Protein AF-0000000068936653 (afdb_homodimer)

Secondary structure (DSSP, 8-state):
------------PPP----TT--EEESBTBTEEEETTSS-HHHHHHHHHHHHHH--EEEE---GGGT---EEEEEEEEE-HHHHHHHIIIIIHHHTTT-EETTEEEEEE-SEEEEEEE-TT-EEEEE-PPP-B-GGG-EEEEEEEEESSS---------------------------EE--EEEE-GGG-EEEEE---TT-EEEEE-GGGPPEEEEPPEEES-EEEEEEEEEE-/------------PPP----TT--EEESBTBTEEEETTSS-HHHHHHHHHHHHHH--EEEE---GGGT---EEEEEEEEE-HHHHHHHIIIIIHHHTTT-EETTEEEEEE-SEEEEEEE-TT-EEEEE-PPP-B-GGG-EEEEEEEEESSS---------------------------EE--EEEE-GGG-EEEEE---TT-EEEEE-GGGPPEEEEPPEEES-EEEEEEEEEE-

Nearest PDB structures (foldseek):
  7q5x-assembly1_A  TM=6.280E-01  e=1.050E-05  Homo sapiens
  5lbf-assembly1_A  TM=6.254E-01  e=2.082E-05  Homo sapiens
  5lbb-assembly1_A-3  TM=6.181E-01  e=2.313E-05  Homo sapiens
  5lat-assembly1_A  TM=6.159E-01  e=3.174E-05  Homo sapiens
  4jzr-assembly1_A  TM=6.476E-01  e=6.637E-05  Homo sapiens

InterPro domains:
  IPR005123 Oxoglutarate/iron-dependent dioxygenase domain [PS51471] (108-234)
  IPR006620 Prolyl 4-hydroxylase, alpha subunit [SM00702] (30-232)
  IPR045054 Prolyl 4-hydroxylase [PTHR10869] (31-228)

Structure (mmCIF, N/CA/C/O backbone):
data_AF-0000000068936653-model_v1
#
loop_
_entity.id
_entity.type
_entity.pdbx_description
1 polymer 'BnaCnng67150D protein'
#
loop_
_atom_site.group_PDB
_atom_site.id
_atom_site.type_symbol
_atom_site.label_atom_id
_atom_site.label_alt_id
_atom_site.label_comp_id
_atom_site.label_asym_id
_atom_site.label_entity_id
_atom_site.label_seq_id
_atom_site.pdbx_PDB_ins_code
_atom_site.Cartn_x
_atom_site.Cartn_y
_atom_site.Cartn_z
_atom_site.occupancy
_atom_site.B_iso_or_equiv
_atom_site.auth_seq_id
_atom_site.auth_comp_id
_atom_site.auth_asym_id
_atom_site.auth_atom_id
_a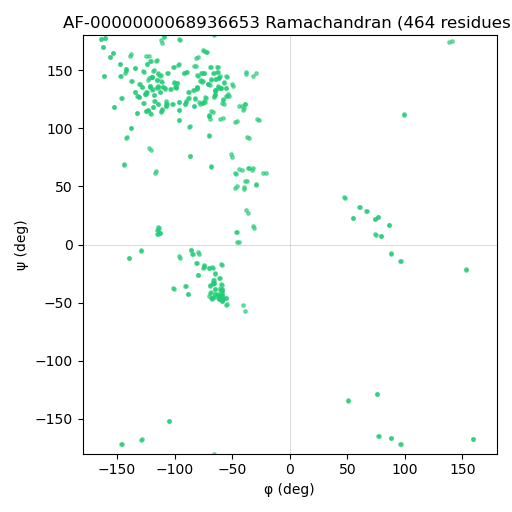tom_site.pdbx_PDB_model_num
ATOM 1 N N . MET A 1 1 ? -26.547 -1.047 -38.125 1 25.45 1 MET A N 1
ATOM 2 C CA . MET A 1 1 ? -26.078 -0.848 -36.781 1 25.45 1 MET A CA 1
ATOM 3 C C . MET A 1 1 ? -25.344 -2.082 -36.25 1 25.45 1 MET A C 1
ATOM 5 O O . MET A 1 1 ? -25.969 -3.105 -35.969 1 25.45 1 MET A O 1
ATOM 9 N N . GLY A 1 2 ? -24.203 -2.531 -36.812 1 30.17 2 GLY A N 1
ATOM 10 C CA . GLY A 1 2 ? -23.578 -3.838 -36.844 1 30.17 2 GLY A CA 1
ATOM 11 C C . GLY A 1 2 ? -23.047 -4.301 -35.5 1 30.17 2 GLY A C 1
ATOM 12 O O . GLY A 1 2 ? -22.578 -3.494 -34.688 1 30.17 2 GLY A O 1
ATOM 13 N N . ASP A 1 3 ? -23.594 -5.379 -34.906 1 29.44 3 ASP A N 1
ATOM 14 C CA . ASP A 1 3 ? -23.297 -6.129 -33.688 1 29.44 3 ASP A CA 1
ATOM 15 C C . ASP A 1 3 ? -21.797 -6.441 -33.594 1 29.44 3 ASP A C 1
ATOM 17 O O . ASP A 1 3 ? -21.266 -7.215 -34.375 1 29.44 3 ASP A O 1
ATOM 21 N N . LYS A 1 4 ? -20.875 -5.453 -33.531 1 30.58 4 LYS A N 1
ATOM 22 C CA . LYS A 1 4 ? -19.453 -5.781 -33.406 1 30.58 4 LYS A CA 1
ATOM 23 C C . LYS A 1 4 ? -19.25 -6.898 -32.375 1 30.58 4 LYS A C 1
ATOM 25 O O . LYS A 1 4 ? -19.422 -6.691 -31.188 1 30.58 4 LYS A O 1
ATOM 30 N N . ALA A 1 5 ? -19.75 -8.078 -32.656 1 32.56 5 ALA A N 1
ATOM 31 C CA . ALA A 1 5 ? -19.422 -9.328 -31.969 1 32.56 5 ALA A CA 1
ATOM 32 C C . ALA A 1 5 ? -17.953 -9.375 -31.578 1 32.56 5 ALA A C 1
ATOM 34 O O . ALA A 1 5 ? -17.078 -9.469 -32.438 1 32.56 5 ALA A O 1
ATOM 35 N N . GLU A 1 6 ? -17.359 -8.469 -30.875 1 37.75 6 GLU A N 1
ATOM 36 C CA . GLU A 1 6 ? -16.016 -8.688 -30.375 1 37.75 6 GLU A CA 1
ATOM 37 C C . GLU A 1 6 ? -15.766 -10.164 -30.062 1 37.75 6 GLU A C 1
ATOM 39 O O . GLU A 1 6 ? -16.406 -10.727 -29.172 1 37.75 6 GLU A O 1
ATOM 44 N N . LEU A 1 7 ? -15.758 -11.031 -30.969 1 37.53 7 LEU A N 1
ATOM 45 C CA . LEU A 1 7 ? -15.312 -12.422 -30.938 1 37.53 7 LEU A CA 1
ATOM 46 C C . LEU A 1 7 ? -14.195 -12.602 -29.922 1 37.53 7 LEU A C 1
ATOM 48 O O . LEU A 1 7 ? -13.047 -12.211 -30.172 1 37.53 7 LEU A O 1
ATOM 52 N N . SER A 1 8 ? -14.25 -12.203 -28.703 1 46.59 8 SER A N 1
ATOM 53 C CA . SER A 1 8 ? -13.242 -12.5 -27.688 1 46.59 8 SER A CA 1
ATOM 54 C C . SER A 1 8 ? -12.664 -13.898 -27.875 1 46.59 8 SER A C 1
ATOM 56 O O . SER A 1 8 ? -13.383 -14.898 -27.75 1 46.59 8 SER A O 1
ATOM 58 N N . ALA A 1 9 ? -11.93 -14.266 -28.938 1 53.34 9 ALA A N 1
ATOM 59 C CA . ALA A 1 9 ? -11.234 -15.516 -29.219 1 53.34 9 ALA A CA 1
ATOM 60 C C . ALA A 1 9 ? -10.828 -16.234 -27.938 1 53.34 9 ALA A C 1
ATOM 62 O O . ALA A 1 9 ? -10.32 -15.602 -27.016 1 53.34 9 ALA A O 1
ATOM 63 N N . THR A 1 10 ? -11.57 -17.344 -27.656 1 78.69 10 THR A N 1
ATOM 64 C CA . THR A 1 10 ? -11.281 -18.234 -26.531 1 78.69 10 THR A CA 1
ATOM 65 C C . THR A 1 10 ? -9.789 -18.578 -26.484 1 78.69 10 THR A C 1
ATOM 67 O O . THR A 1 10 ? -9.219 -19.047 -27.453 1 78.69 10 THR A O 1
ATOM 70 N N . ILE A 1 11 ? -9.016 -18.062 -25.609 1 91.56 11 ILE A N 1
ATOM 71 C CA . ILE A 1 11 ? -7.605 -18.359 -25.375 1 91.56 11 ILE A CA 1
ATOM 72 C C . ILE A 1 11 ? -7.434 -19.859 -25.094 1 91.56 11 ILE A C 1
ATOM 74 O O . ILE A 1 11 ? -8.141 -20.422 -24.266 1 91.56 11 ILE A O 1
ATOM 78 N N . LYS A 1 12 ? -6.645 -20.531 -25.922 1 94.44 12 LYS A N 1
ATOM 79 C CA . LYS A 1 12 ? -6.328 -21.922 -25.672 1 94.44 12 LYS A CA 1
ATOM 80 C C . LYS A 1 12 ? -5.117 -22.062 -24.75 1 94.44 12 LYS A C 1
ATOM 82 O O . LYS A 1 12 ? -3.975 -22 -25.203 1 94.44 12 LYS A O 1
ATOM 87 N N . TRP A 1 13 ? -5.363 -22.328 -23.609 1 97.44 13 TRP A N 1
ATOM 88 C CA . TRP A 1 13 ? -4.305 -22.469 -22.609 1 97.44 13 TRP A CA 1
ATOM 89 C C . TRP A 1 13 ? -3.668 -23.859 -22.688 1 97.44 13 TRP A C 1
ATOM 91 O O . TRP A 1 13 ? -4.238 -24.766 -23.281 1 97.44 13 TRP A O 1
ATOM 101 N N . PRO A 1 14 ? -2.406 -23.969 -22.094 1 97.56 14 PRO A N 1
ATOM 102 C CA . PRO A 1 14 ? -1.815 -25.312 -22.047 1 97.56 14 PRO A CA 1
ATOM 103 C C . PRO A 1 14 ? -2.641 -26.297 -21.234 1 97.56 14 PRO A C 1
ATOM 105 O O . PRO A 1 14 ? -3.312 -25.906 -20.281 1 97.56 14 PRO A O 1
ATOM 108 N N . LYS A 1 15 ? -2.562 -27.516 -21.672 1 97.12 15 LYS A N 1
ATOM 109 C CA . LYS A 1 15 ? -3.186 -28.562 -20.859 1 97.12 15 LYS A CA 1
ATOM 110 C C . LYS A 1 15 ? -2.484 -28.703 -19.516 1 97.12 15 LYS A C 1
ATOM 112 O O . LYS A 1 15 ? -1.254 -28.766 -19.453 1 97.12 15 LYS A O 1
ATOM 117 N N . ILE A 1 16 ? -3.229 -28.734 -18.5 1 98 16 ILE A N 1
ATOM 118 C CA . ILE A 1 16 ? -2.693 -28.844 -17.141 1 98 16 ILE A CA 1
ATOM 119 C C . ILE A 1 16 ? -2.973 -30.234 -16.594 1 98 16 ILE A C 1
ATOM 121 O O . ILE A 1 16 ? -4.129 -30.656 -16.484 1 98 16 ILE A O 1
ATOM 125 N N . LYS A 1 17 ? -1.935 -30.906 -16.203 1 96.5 17 LYS A N 1
ATOM 126 C CA . LYS A 1 17 ? -2.07 -32.25 -15.672 1 96.5 17 LYS A CA 1
ATOM 127 C C . LYS A 1 17 ? -2.43 -32.219 -14.188 1 96.5 17 LYS A C 1
ATOM 129 O O . LYS A 1 17 ? -2.027 -31.312 -13.469 1 96.5 17 LYS A O 1
ATOM 134 N N . ALA A 1 18 ? -3.082 -33.281 -13.766 1 96.44 18 ALA A N 1
ATOM 135 C CA . ALA A 1 18 ? -3.391 -33.406 -12.344 1 96.44 18 ALA A CA 1
ATOM 136 C C . ALA A 1 18 ? -2.129 -33.688 -11.531 1 96.44 18 ALA A C 1
ATOM 138 O O . ALA A 1 18 ? -1.265 -34.469 -11.961 1 96.44 18 ALA A O 1
ATOM 139 N N . LYS A 1 19 ? -2.029 -33.031 -10.406 1 95.56 19 LYS A N 1
ATOM 140 C CA . LYS A 1 19 ? -0.942 -33.219 -9.445 1 95.56 19 LYS A CA 1
ATOM 141 C C . LYS A 1 19 ? -1.481 -33.656 -8.086 1 95.56 19 LYS A C 1
ATOM 143 O O . LYS A 1 19 ? -1.521 -32.844 -7.152 1 95.56 19 LYS A O 1
ATOM 148 N N . PRO A 1 20 ? -1.771 -34.875 -7.879 1 88.44 20 PRO A N 1
ATOM 149 C CA . PRO A 1 20 ? -2.447 -35.281 -6.645 1 88.44 20 PRO A CA 1
ATOM 150 C C . PRO A 1 20 ? -1.517 -35.281 -5.434 1 88.44 20 PRO A C 1
ATOM 152 O O . PRO A 1 20 ? -1.984 -35.25 -4.293 1 88.44 20 PRO A O 1
ATOM 155 N N . ASN A 1 21 ? -0.205 -35.281 -5.676 1 90.12 21 ASN A N 1
ATOM 156 C CA . ASN A 1 21 ? 0.723 -35.406 -4.559 1 90.12 21 ASN A CA 1
ATOM 157 C C . ASN A 1 21 ? 1.595 -34.156 -4.422 1 90.12 21 ASN A C 1
ATOM 159 O O . ASN A 1 21 ? 2.824 -34.25 -4.422 1 90.12 21 ASN A O 1
ATOM 163 N N . LEU A 1 22 ? 0.905 -33.062 -4.184 1 94.5 22 LEU A N 1
ATOM 164 C CA . LEU A 1 22 ? 1.662 -31.828 -4.012 1 94.5 22 LEU A CA 1
ATOM 165 C C . LEU A 1 22 ? 2.238 -31.734 -2.604 1 94.5 22 LEU A C 1
ATOM 167 O O . LEU A 1 22 ? 1.578 -32.094 -1.632 1 94.5 22 LEU A O 1
ATOM 171 N N . SER A 1 23 ? 3.486 -31.359 -2.561 1 94.44 23 SER A N 1
ATOM 172 C CA . SER A 1 23 ? 4.164 -31.188 -1.278 1 94.44 23 SER A CA 1
ATOM 173 C C . SER A 1 23 ? 4.215 -29.703 -0.881 1 94.44 23 SER A C 1
ATOM 175 O O . SER A 1 23 ? 4.582 -28.859 -1.691 1 94.44 23 SER A O 1
ATOM 177 N N . VAL A 1 24 ? 3.91 -29.484 0.408 1 97.25 24 VAL A N 1
ATOM 178 C CA . VAL A 1 24 ? 3.828 -28.109 0.899 1 97.25 24 VAL A CA 1
ATOM 179 C C . VAL A 1 24 ? 5.027 -27.812 1.797 1 97.25 24 VAL A C 1
ATOM 181 O O . VAL A 1 24 ? 5.422 -28.641 2.613 1 97.25 24 VAL A O 1
ATOM 184 N N . SER A 1 25 ? 5.648 -26.688 1.602 1 98.25 25 SER A N 1
ATOM 185 C CA . SER A 1 25 ? 6.645 -26.141 2.516 1 98.25 25 SER A CA 1
ATOM 186 C C . SER A 1 25 ? 6.125 -24.891 3.215 1 98.25 25 SER A C 1
ATOM 188 O O . SER A 1 25 ? 5.898 -23.859 2.572 1 98.25 25 SER A O 1
ATOM 190 N N . TYR A 1 26 ? 5.98 -25 4.531 1 98.12 26 TYR A N 1
ATOM 191 C CA . TYR A 1 26 ? 5.426 -23.891 5.297 1 98.12 26 TYR A CA 1
ATOM 192 C C . TYR A 1 26 ? 6.523 -22.922 5.723 1 98.12 26 TYR A C 1
ATOM 194 O O . TYR A 1 26 ? 7.52 -23.328 6.328 1 98.12 26 TYR A O 1
ATOM 202 N N . LEU A 1 27 ? 6.359 -21.672 5.414 1 98.19 27 LEU A N 1
ATOM 203 C CA . LEU A 1 27 ? 7.328 -20.641 5.758 1 98.19 27 LEU A CA 1
ATOM 204 C C . LEU A 1 27 ? 6.863 -19.844 6.973 1 98.19 27 LEU A C 1
ATOM 206 O O . LEU A 1 27 ? 7.688 -19.359 7.75 1 98.19 27 LEU A O 1
ATOM 210 N N . LYS A 1 28 ? 5.617 -19.594 7.082 1 97.06 28 LYS A N 1
ATOM 211 C CA . LYS A 1 28 ? 4.961 -18.969 8.234 1 97.06 28 LYS A CA 1
ATOM 212 C C . LYS A 1 28 ? 3.578 -19.578 8.461 1 97.06 28 LYS A C 1
ATOM 214 O O . LYS A 1 28 ? 2.562 -18.906 8.281 1 97.06 28 LYS A O 1
ATOM 219 N N . ASN A 1 29 ? 3.652 -20.875 8.875 1 96.12 29 ASN A N 1
ATOM 220 C CA . ASN A 1 29 ? 2.422 -21.641 9.055 1 96.12 29 ASN A CA 1
ATOM 221 C C . ASN A 1 29 ? 1.521 -21.547 7.828 1 96.12 29 ASN A C 1
ATOM 223 O O . ASN A 1 29 ? 1.979 -21.734 6.699 1 96.12 29 ASN A O 1
ATOM 227 N N . LEU A 1 30 ? 0.265 -21.312 8.023 1 97.12 30 LEU A N 1
ATOM 228 C CA . LEU A 1 30 ? -0.684 -21.281 6.918 1 97.12 30 LEU A CA 1
ATOM 229 C C . LEU A 1 30 ? -0.72 -19.891 6.273 1 97.12 30 LEU A C 1
ATOM 231 O O . LEU A 1 30 ? -1.325 -19.719 5.215 1 97.12 30 LEU A O 1
ATOM 235 N N . ASP A 1 31 ? 0.001 -18.984 6.852 1 96.81 31 ASP A N 1
ATOM 236 C CA . ASP A 1 31 ? -0.052 -17.625 6.328 1 96.81 31 ASP A CA 1
ATOM 237 C C . ASP A 1 31 ? 0.832 -17.484 5.094 1 96.81 31 ASP A C 1
ATOM 239 O O . ASP A 1 31 ? 0.668 -16.531 4.316 1 96.81 31 ASP A O 1
ATOM 243 N N . LEU A 1 32 ? 1.819 -18.297 5 1 98.38 32 LEU A N 1
ATOM 244 C CA . LEU A 1 32 ? 2.801 -18.219 3.924 1 98.38 32 LEU A CA 1
ATOM 245 C C . LEU A 1 32 ? 3.41 -19.594 3.648 1 98.38 32 LEU A C 1
ATOM 247 O O . LEU A 1 32 ? 4.059 -20.172 4.52 1 98.38 32 LEU A O 1
ATOM 251 N N . PHE A 1 33 ? 3.207 -20.078 2.418 1 98.75 33 PHE A N 1
ATOM 252 C CA . PHE A 1 33 ? 3.773 -21.391 2.119 1 98.75 33 PHE A CA 1
ATOM 253 C C . PHE A 1 33 ? 3.994 -21.562 0.621 1 98.75 33 PHE A C 1
ATOM 255 O O . PHE A 1 33 ? 3.43 -20.812 -0.181 1 98.75 33 PHE A O 1
ATOM 262 N N . THR A 1 34 ? 4.816 -22.5 0.248 1 98.75 34 THR A N 1
ATOM 263 C CA . THR A 1 34 ? 5.113 -22.781 -1.151 1 98.75 34 THR A CA 1
ATOM 264 C C . THR A 1 34 ? 4.766 -24.234 -1.499 1 98.75 34 THR A C 1
ATOM 266 O O . THR A 1 34 ? 4.629 -25.062 -0.609 1 98.75 34 THR A O 1
ATOM 269 N N . VAL A 1 35 ? 4.566 -24.453 -2.746 1 98.38 35 VAL A N 1
ATOM 270 C CA . VAL A 1 35 ? 4.324 -25.781 -3.328 1 98.38 35 VAL A CA 1
ATOM 271 C C . VAL A 1 35 ? 5.207 -25.969 -4.559 1 98.38 35 VAL A C 1
ATOM 273 O O . VAL A 1 35 ? 4.98 -25.344 -5.598 1 98.38 35 VAL A O 1
ATOM 276 N N . GLU A 1 36 ? 6.094 -26.828 -4.484 1 96.19 36 GLU A N 1
ATOM 277 C CA . GLU A 1 36 ? 6.973 -27.094 -5.621 1 96.19 36 GLU A CA 1
ATOM 278 C C . GLU A 1 36 ? 6.262 -27.922 -6.684 1 96.19 36 GLU A C 1
ATOM 280 O O . GLU A 1 36 ? 5.371 -28.703 -6.367 1 96.19 36 GLU A O 1
ATOM 285 N N . ASN A 1 37 ? 6.613 -27.688 -7.902 1 95.12 37 ASN A N 1
ATOM 286 C CA . ASN A 1 37 ? 6.164 -28.469 -9.047 1 95.12 37 ASN A CA 1
ATOM 287 C C . ASN A 1 37 ? 4.648 -28.406 -9.211 1 95.12 37 ASN A C 1
ATOM 289 O O . ASN A 1 37 ? 4.016 -29.422 -9.547 1 95.12 37 ASN A O 1
ATOM 293 N N . CYS A 1 38 ? 4.125 -27.328 -8.844 1 97.5 38 CYS A N 1
ATOM 294 C CA . CYS A 1 38 ? 2.713 -27.094 -9.117 1 97.5 38 CYS A CA 1
ATOM 295 C C . CYS A 1 38 ? 2.439 -27.125 -10.617 1 97.5 38 CYS A C 1
ATOM 297 O O . CYS A 1 38 ? 1.383 -27.578 -11.055 1 97.5 38 CYS A O 1
ATOM 299 N N . LEU A 1 39 ? 3.318 -26.594 -11.391 1 98 39 LEU A N 1
ATOM 300 C CA . LEU A 1 39 ? 3.33 -26.734 -12.836 1 98 39 LEU A CA 1
ATOM 301 C C . LEU A 1 39 ? 4.617 -27.406 -13.305 1 98 39 LEU A C 1
ATOM 303 O O . LEU A 1 39 ? 5.688 -27.172 -12.75 1 98 39 LEU A O 1
ATOM 307 N N . THR A 1 40 ? 4.461 -28.203 -14.312 1 96.81 40 THR A N 1
ATOM 308 C CA . THR A 1 40 ? 5.648 -28.734 -14.977 1 96.81 40 THR A CA 1
ATOM 309 C C . THR A 1 40 ? 6.32 -27.672 -15.828 1 96.81 40 THR A C 1
ATOM 311 O O . THR A 1 40 ? 5.719 -26.625 -16.125 1 96.81 40 THR A O 1
ATOM 314 N N . SER A 1 41 ? 7.527 -27.984 -16.234 1 97.06 41 SER A N 1
ATOM 315 C CA . SER A 1 41 ? 8.25 -27.062 -17.094 1 97.06 41 SER A CA 1
ATOM 316 C C . SER A 1 41 ? 7.484 -26.797 -18.391 1 97.06 41 SER A C 1
ATOM 318 O O . SER A 1 41 ? 7.391 -25.656 -18.844 1 97.06 41 SER A O 1
ATOM 320 N N . ASP A 1 42 ? 6.961 -27.859 -18.953 1 97.56 42 ASP A N 1
ATOM 321 C CA . ASP A 1 42 ? 6.203 -27.719 -20.203 1 97.56 42 ASP A CA 1
ATOM 322 C C . ASP A 1 42 ? 4.984 -26.828 -20 1 97.56 42 ASP A C 1
ATOM 324 O O . ASP A 1 42 ? 4.68 -25.984 -20.844 1 97.56 42 ASP A O 1
ATOM 328 N N . GLU A 1 43 ? 4.309 -27.047 -18.938 1 98.44 43 GLU A N 1
ATOM 329 C CA . GLU A 1 43 ? 3.143 -26.219 -18.625 1 98.44 43 GLU A CA 1
ATOM 330 C C . GLU A 1 43 ? 3.535 -24.766 -18.438 1 98.44 43 GLU A C 1
ATOM 332 O O . GLU A 1 43 ? 2.902 -23.859 -19 1 98.44 43 GLU A O 1
ATOM 337 N N . SER A 1 44 ? 4.57 -24.516 -17.672 1 98.5 44 SER A N 1
ATOM 338 C CA . SER A 1 44 ? 5.047 -23.156 -17.438 1 98.5 44 SER A CA 1
ATOM 339 C C . SER A 1 44 ? 5.414 -22.469 -18.75 1 98.5 44 SER A C 1
ATOM 341 O O . SER A 1 44 ? 4.969 -21.344 -19 1 98.5 44 SER A O 1
ATOM 343 N N . LYS A 1 45 ? 6.113 -23.141 -19.547 1 98.12 45 LYS A N 1
ATOM 344 C CA . LYS A 1 45 ? 6.531 -22.578 -20.828 1 98.12 45 LYS A CA 1
ATOM 345 C C . LYS A 1 45 ? 5.328 -22.312 -21.734 1 98.12 45 LYS A C 1
ATOM 347 O O . LYS A 1 45 ? 5.316 -21.344 -22.5 1 98.12 45 LYS A O 1
ATOM 352 N N . GLY A 1 46 ? 4.438 -23.234 -21.641 1 98.56 46 GLY A N 1
ATOM 353 C CA . GLY A 1 46 ? 3.207 -23.016 -22.391 1 98.56 46 GLY A CA 1
ATOM 354 C C . GLY A 1 46 ? 2.482 -21.75 -22 1 98.56 46 GLY A C 1
ATOM 355 O O . GLY A 1 46 ? 2.027 -21 -22.859 1 98.56 46 GLY A O 1
ATOM 356 N N . PHE A 1 47 ? 2.34 -21.484 -20.719 1 98.62 47 PHE A N 1
ATOM 357 C CA . PHE A 1 47 ? 1.695 -20.281 -20.25 1 98.62 47 PHE A CA 1
ATOM 358 C C . PHE A 1 47 ? 2.459 -19.031 -20.703 1 98.62 47 PHE A C 1
ATOM 360 O O . PHE A 1 47 ? 1.856 -18.047 -21.125 1 98.62 47 PHE A O 1
ATOM 367 N N . VAL A 1 48 ? 3.762 -19.078 -20.609 1 98.62 48 VAL A N 1
ATOM 368 C CA . VAL A 1 48 ? 4.586 -17.938 -21 1 98.62 48 VAL A CA 1
ATOM 369 C C . VAL A 1 48 ? 4.371 -17.625 -22.484 1 98.62 48 VAL A C 1
ATOM 371 O O . VAL A 1 48 ? 4.184 -16.469 -22.859 1 98.62 48 VAL A O 1
ATOM 374 N N . LYS A 1 49 ? 4.391 -18.672 -23.281 1 98.38 49 LYS A N 1
ATOM 375 C CA . LYS A 1 49 ? 4.211 -18.5 -24.719 1 98.38 49 LYS A CA 1
ATOM 376 C C . LYS A 1 49 ? 2.873 -17.844 -25.031 1 98.38 49 LYS A C 1
ATOM 378 O O . LYS A 1 49 ? 2.814 -16.891 -25.812 1 98.38 49 LYS A O 1
ATOM 383 N N . ILE A 1 50 ? 1.85 -18.312 -24.453 1 98.25 50 ILE A N 1
ATOM 384 C CA . ILE A 1 50 ? 0.514 -17.781 -24.703 1 98.25 50 ILE A CA 1
ATOM 385 C C . ILE A 1 50 ? 0.426 -16.359 -24.172 1 98.25 50 ILE A C 1
ATOM 387 O O . ILE A 1 50 ? -0.104 -15.469 -24.859 1 98.25 50 ILE A O 1
ATOM 391 N N . ALA A 1 51 ? 0.926 -16.094 -22.969 1 98 51 ALA A N 1
ATOM 392 C CA . ALA A 1 51 ? 0.901 -14.742 -22.406 1 98 51 ALA A CA 1
ATOM 393 C C . ALA A 1 51 ? 1.634 -13.75 -23.297 1 98 51 ALA A C 1
ATOM 395 O O . ALA A 1 51 ? 1.143 -12.648 -23.547 1 98 51 ALA A O 1
ATOM 396 N N . GLU A 1 52 ? 2.775 -14.117 -23.75 1 98.12 52 GLU A N 1
ATOM 397 C CA . GLU A 1 52 ? 3.529 -13.258 -24.656 1 98.12 52 GLU A CA 1
ATOM 398 C C . GLU A 1 52 ? 2.73 -12.961 -25.922 1 98.12 52 GLU A C 1
ATOM 400 O O . GLU A 1 52 ? 2.744 -11.828 -26.422 1 98.12 52 GLU A O 1
ATOM 405 N N . SER A 1 53 ? 2.047 -13.93 -26.375 1 97.5 53 SER A N 1
ATOM 406 C CA . SER A 1 53 ? 1.268 -13.75 -27.594 1 97.5 53 SER A CA 1
ATOM 407 C C . SER A 1 53 ? 0.089 -12.812 -27.359 1 97.5 53 SER A C 1
ATOM 409 O O . SER A 1 53 ? -0.337 -12.109 -28.281 1 97.5 53 SER A O 1
ATOM 411 N N . LEU A 1 54 ? -0.54 -12.805 -26.203 1 96 54 LEU A N 1
ATOM 412 C CA . LEU A 1 54 ? -1.656 -11.93 -25.859 1 96 54 LEU A CA 1
ATOM 413 C C . LEU A 1 54 ? -1.211 -10.469 -25.812 1 96 54 LEU A C 1
ATOM 415 O O . LEU A 1 54 ? -2.008 -9.562 -26.078 1 96 54 LEU A O 1
ATOM 419 N N . GLY A 1 55 ? 0.092 -10.234 -25.391 1 96.88 55 GLY A N 1
ATOM 420 C CA . GLY A 1 55 ? 0.638 -8.891 -25.391 1 96.88 55 GLY A CA 1
ATOM 421 C C . GLY A 1 55 ? 0.602 -8.234 -24.016 1 96.88 55 GLY A C 1
ATOM 422 O O . GLY A 1 55 ? -0.445 -7.754 -23.578 1 96.88 55 GLY A O 1
ATOM 423 N N . PHE A 1 56 ? 1.725 -8.039 -23.469 1 97.31 56 PHE A N 1
ATOM 424 C CA . PHE A 1 56 ? 1.873 -7.395 -22.172 1 97.31 56 PHE A CA 1
ATOM 425 C C . PHE A 1 56 ? 1.776 -5.879 -22.297 1 97.31 56 PHE A C 1
ATOM 427 O O . PHE A 1 56 ? 2.252 -5.305 -23.281 1 97.31 56 PHE A O 1
ATOM 434 N N . THR A 1 57 ? 1.203 -5.312 -21.281 1 96.44 57 THR A N 1
ATOM 435 C CA . THR A 1 57 ? 1.175 -3.857 -21.172 1 96.44 57 THR A CA 1
ATOM 436 C C . THR A 1 57 ? 2.002 -3.381 -19.984 1 96.44 57 THR A C 1
ATOM 438 O O . THR A 1 57 ? 1.93 -3.961 -18.906 1 96.44 57 THR A O 1
ATOM 441 N N . HIS A 1 58 ? 2.738 -2.395 -20.234 1 96.12 58 HIS A N 1
ATOM 442 C CA . HIS A 1 58 ? 3.561 -1.838 -19.172 1 96.12 58 HIS A CA 1
ATOM 443 C C . HIS A 1 58 ? 2.695 -1.258 -18.062 1 96.12 58 HIS A C 1
ATOM 445 O O . HIS A 1 58 ? 1.702 -0.579 -18.328 1 96.12 58 HIS A O 1
ATOM 451 N N . GLN A 1 59 ? 3.047 -1.598 -16.891 1 91.62 59 GLN A N 1
ATOM 452 C CA . GLN A 1 59 ? 2.381 -1.076 -15.695 1 91.62 59 GLN A CA 1
ATOM 453 C C . GLN A 1 59 ? 3.367 -0.339 -14.797 1 91.62 59 GLN A C 1
ATOM 455 O O . GLN A 1 59 ? 4.25 -0.957 -14.195 1 91.62 59 GLN A O 1
ATOM 460 N N . GLY A 1 60 ? 3.23 0.968 -14.672 1 90.31 60 GLY A N 1
ATOM 461 C CA . GLY A 1 60 ? 3.969 1.801 -13.734 1 90.31 60 GLY A CA 1
ATOM 462 C C . GLY A 1 60 ? 3.102 2.361 -12.625 1 90.31 60 GLY A C 1
ATOM 463 O O . GLY A 1 60 ? 1.912 2.047 -12.539 1 90.31 60 GLY A O 1
ATOM 464 N N . SER A 1 61 ? 3.676 3.016 -11.664 1 86.75 61 SER A N 1
ATOM 465 C CA . SER A 1 61 ? 2.941 3.688 -10.594 1 86.75 61 SER A CA 1
ATOM 466 C C . SER A 1 61 ? 3.287 5.172 -10.539 1 86.75 61 SER A C 1
ATOM 468 O O . SER A 1 61 ? 4.273 5.609 -11.133 1 86.75 61 SER A O 1
ATOM 470 N N . ARG A 1 62 ? 2.354 5.898 -9.828 1 80.38 62 ARG A N 1
ATOM 471 C CA . ARG A 1 62 ? 2.609 7.32 -9.625 1 80.38 62 ARG A CA 1
ATOM 472 C C . ARG A 1 62 ? 3.578 7.547 -8.469 1 80.38 62 ARG A C 1
ATOM 474 O O . ARG A 1 62 ? 4.156 8.625 -8.336 1 80.38 62 ARG A O 1
ATOM 481 N N . GLY A 1 63 ? 3.758 6.523 -7.676 1 78.5 63 GLY A N 1
ATOM 482 C CA . GLY A 1 63 ? 4.785 6.602 -6.648 1 78.5 63 GLY A CA 1
ATOM 483 C C . GLY A 1 63 ? 4.246 7.02 -5.293 1 78.5 63 GLY A C 1
ATOM 484 O O . GLY A 1 63 ? 3.031 7.133 -5.113 1 78.5 63 GLY A O 1
ATOM 485 N N . PRO A 1 64 ? 5.164 7.273 -4.383 1 75.38 64 PRO A N 1
ATOM 486 C CA . PRO A 1 64 ? 4.805 7.477 -2.977 1 75.38 64 PRO A CA 1
ATOM 487 C C . PRO A 1 64 ? 3.994 8.75 -2.754 1 75.38 64 PRO A C 1
ATOM 489 O O . PRO A 1 64 ? 3.137 8.797 -1.869 1 75.38 64 PRO A O 1
ATOM 492 N N . ALA A 1 65 ? 4.227 9.727 -3.479 1 73.88 65 ALA A N 1
ATOM 493 C CA . ALA A 1 65 ? 3.494 10.984 -3.312 1 73.88 65 ALA A CA 1
ATOM 494 C C . ALA A 1 65 ? 1.995 10.773 -3.506 1 73.88 65 ALA A C 1
ATOM 496 O O . ALA A 1 65 ? 1.185 11.586 -3.053 1 73.88 65 ALA A O 1
ATOM 497 N N . TYR A 1 66 ? 1.67 9.664 -4.105 1 77.19 66 TYR A N 1
ATOM 498 C CA . TYR A 1 66 ? 0.27 9.359 -4.387 1 77.19 66 TYR A CA 1
ATOM 499 C C . TYR A 1 66 ? -0.21 8.172 -3.562 1 77.19 66 TYR A C 1
ATOM 501 O O . TYR A 1 66 ? -1.251 7.586 -3.861 1 77.19 66 TYR A O 1
ATOM 509 N N . GLY A 1 67 ? 0.646 7.793 -2.635 1 73.88 67 GLY A N 1
ATOM 510 C CA . GLY A 1 67 ? 0.276 6.68 -1.777 1 73.88 67 GLY A CA 1
ATOM 511 C C . GLY A 1 67 ? 0.346 5.336 -2.482 1 73.88 67 GLY A C 1
ATOM 512 O O . GLY A 1 67 ? -0.329 4.387 -2.084 1 73.88 67 GLY A O 1
ATOM 513 N N . GLU A 1 68 ? 1.12 5.297 -3.537 1 82.88 68 GLU A N 1
ATOM 514 C CA . GLU A 1 68 ? 1.282 4.062 -4.301 1 82.88 68 GLU A CA 1
ATOM 515 C C . GLU A 1 68 ? 2.693 3.504 -4.152 1 82.88 68 GLU A C 1
ATOM 517 O O . GLU A 1 68 ? 3.668 4.258 -4.145 1 82.88 68 GLU A O 1
ATOM 522 N N . ALA A 1 69 ? 2.695 2.221 -4.051 1 84.88 69 ALA A N 1
ATOM 523 C CA . ALA A 1 69 ? 4.012 1.585 -4.109 1 84.88 69 ALA A CA 1
ATOM 524 C C . ALA A 1 69 ? 4.641 1.758 -5.488 1 84.88 69 ALA A C 1
ATOM 526 O O . ALA A 1 69 ? 3.939 1.79 -6.5 1 84.88 69 ALA A O 1
ATOM 527 N N . PHE A 1 70 ? 5.984 1.853 -5.418 1 86.88 70 PHE A N 1
ATOM 528 C CA . PHE A 1 70 ? 6.68 1.824 -6.699 1 86.88 70 PHE A CA 1
ATOM 529 C C . PHE A 1 70 ? 6.387 0.529 -7.445 1 86.88 70 PHE A C 1
ATOM 531 O O . PHE A 1 70 ? 6.41 -0.553 -6.855 1 86.88 70 PHE A O 1
ATOM 538 N N . ARG A 1 71 ? 6.102 0.691 -8.742 1 92.31 71 ARG A N 1
ATOM 539 C CA . ARG A 1 71 ? 5.852 -0.485 -9.57 1 92.31 71 ARG A CA 1
ATOM 540 C C . ARG A 1 71 ? 6.359 -0.273 -10.992 1 92.31 71 ARG A C 1
ATOM 542 O O . ARG A 1 71 ? 6.121 0.776 -11.594 1 92.31 71 ARG A O 1
ATOM 549 N N . ASP A 1 72 ? 7.156 -1.184 -11.398 1 94.81 72 ASP A N 1
ATOM 550 C CA . ASP A 1 72 ? 7.637 -1.254 -12.773 1 94.81 72 ASP A CA 1
ATOM 551 C C . ASP A 1 72 ? 7.641 -2.693 -13.281 1 94.81 72 ASP A C 1
ATOM 553 O O . ASP A 1 72 ? 8.477 -3.5 -12.867 1 94.81 72 ASP A O 1
ATOM 557 N N . ASN A 1 73 ? 6.574 -2.98 -14.07 1 97.12 73 ASN A N 1
ATOM 558 C CA . ASN A 1 73 ? 6.449 -4.293 -14.695 1 97.12 73 ASN A CA 1
ATOM 559 C C . ASN A 1 73 ? 5.488 -4.258 -15.883 1 97.12 73 ASN A C 1
ATOM 561 O O . ASN A 1 73 ? 5.074 -3.182 -16.312 1 97.12 73 ASN A O 1
ATOM 565 N N . HIS A 1 74 ? 5.367 -5.398 -16.531 1 97.75 74 HIS A N 1
ATOM 566 C CA . HIS A 1 74 ? 4.348 -5.574 -17.562 1 97.75 74 HIS A CA 1
ATOM 567 C C . HIS A 1 74 ? 3.277 -6.562 -17.109 1 97.75 74 HIS A C 1
ATOM 569 O O . HIS A 1 74 ? 3.574 -7.523 -16.391 1 97.75 74 HIS A O 1
ATOM 575 N N . ARG A 1 75 ? 2.078 -6.301 -17.531 1 96.5 75 ARG A N 1
ATOM 576 C CA . ARG A 1 75 ? 0.996 -7.121 -17 1 96.5 75 ARG A CA 1
ATOM 577 C C . ARG A 1 75 ? -0.051 -7.406 -18.062 1 96.5 75 ARG A C 1
ATOM 579 O O . ARG A 1 75 ? -0.219 -6.625 -19 1 96.5 75 ARG A O 1
ATOM 586 N N . ILE A 1 76 ? -0.684 -8.594 -17.969 1 96.06 76 ILE A N 1
ATOM 587 C CA . ILE A 1 76 ? -1.907 -8.992 -18.656 1 96.06 76 ILE A CA 1
ATOM 588 C C . ILE A 1 76 ? -2.963 -9.406 -17.625 1 96.06 76 ILE A C 1
ATOM 590 O O . ILE A 1 76 ? -2.639 -10.008 -16.609 1 96.06 76 ILE A O 1
ATOM 594 N N . SER A 1 77 ? -4.211 -9.039 -17.969 1 95.19 77 SER A N 1
ATOM 595 C CA . SER A 1 77 ? -5.32 -9.531 -17.156 1 95.19 77 SER A CA 1
ATOM 596 C C . SER A 1 77 ? -6.352 -10.258 -18.016 1 95.19 77 SER A C 1
ATOM 598 O O . SER A 1 77 ? -6.746 -9.758 -19.078 1 95.19 77 SER A O 1
ATOM 600 N N . VAL A 1 78 ? -6.723 -11.383 -17.594 1 95.81 78 VAL A N 1
ATOM 601 C CA . VAL A 1 78 ? -7.762 -12.156 -18.281 1 95.81 78 VAL A CA 1
ATOM 602 C C . VAL A 1 78 ? -8.805 -12.625 -17.266 1 95.81 78 VAL A C 1
ATOM 604 O O . VAL A 1 78 ? -8.461 -12.977 -16.141 1 95.81 78 VAL A O 1
ATOM 607 N N . ASN A 1 79 ? -10.062 -12.531 -17.641 1 95.88 79 ASN A N 1
ATOM 608 C CA . ASN A 1 79 ? -11.109 -13.18 -16.875 1 95.88 79 ASN A CA 1
ATOM 609 C C . ASN A 1 79 ? -11.492 -14.539 -17.453 1 95.88 79 ASN A C 1
ATOM 611 O O . ASN A 1 79 ? -12.133 -14.609 -18.5 1 95.88 79 ASN A O 1
ATOM 615 N N . ASP A 1 80 ? -11.078 -15.625 -16.75 1 97.5 80 ASP A N 1
ATOM 616 C CA . ASP A 1 80 ? -11.234 -16.969 -17.297 1 97.5 80 ASP A CA 1
ATOM 617 C C . ASP A 1 80 ? -11.633 -17.969 -16.219 1 97.5 80 ASP A C 1
ATOM 619 O O . ASP A 1 80 ? -10.773 -18.625 -15.625 1 97.5 80 ASP A O 1
ATOM 623 N N . PRO A 1 81 ? -12.922 -18.156 -16.062 1 97.31 81 PRO A N 1
ATOM 624 C CA . PRO A 1 81 ? -13.383 -19.078 -15.023 1 97.31 81 PRO A CA 1
ATOM 625 C C . PRO A 1 81 ? -12.992 -20.531 -15.305 1 97.31 81 PRO A C 1
ATOM 627 O O . PRO A 1 81 ? -12.773 -21.297 -14.375 1 97.31 81 PRO A O 1
ATOM 630 N N . VAL A 1 82 ? -12.898 -20.891 -16.531 1 97.62 82 VAL A N 1
ATOM 631 C CA . VAL A 1 82 ? -12.547 -22.25 -16.891 1 97.62 82 VAL A CA 1
ATOM 632 C C . VAL A 1 82 ? -11.102 -22.547 -16.5 1 97.62 82 VAL A C 1
ATOM 634 O O . VAL A 1 82 ? -10.805 -23.578 -15.891 1 97.62 82 VAL A O 1
ATOM 637 N N . LEU A 1 83 ? -10.188 -21.703 -16.797 1 98.12 83 LEU A N 1
ATOM 638 C CA . LEU A 1 83 ? -8.797 -21.859 -16.391 1 98.12 83 LEU A CA 1
ATOM 639 C C . LEU A 1 83 ? -8.672 -21.891 -14.875 1 98.12 83 LEU A C 1
ATOM 641 O O . LEU A 1 83 ? -7.938 -22.734 -14.328 1 98.12 83 LEU A O 1
ATOM 645 N N . ALA A 1 84 ? -9.328 -21 -14.242 1 98.44 84 ALA A N 1
ATOM 646 C CA . ALA A 1 84 ? -9.305 -20.953 -12.781 1 98.44 84 ALA A CA 1
ATOM 647 C C . ALA A 1 84 ? -9.742 -22.297 -12.188 1 98.44 84 ALA A C 1
ATOM 649 O O . ALA A 1 84 ? -9.078 -22.828 -11.297 1 98.44 84 ALA A O 1
ATOM 650 N N . ASP A 1 85 ? -10.805 -22.812 -12.734 1 98.38 85 ASP A N 1
ATOM 651 C CA . ASP A 1 85 ? -11.336 -24.078 -12.227 1 98.38 85 ASP A CA 1
ATOM 652 C C . ASP A 1 85 ? -10.398 -25.234 -12.547 1 98.38 85 ASP A C 1
ATOM 654 O O . ASP A 1 85 ? -10.195 -26.125 -11.719 1 98.38 85 ASP A O 1
ATOM 658 N N . THR A 1 86 ? -9.883 -25.234 -13.711 1 98.25 86 THR A N 1
ATOM 659 C CA . THR A 1 86 ? -8.953 -26.281 -14.125 1 98.25 86 THR A CA 1
ATOM 660 C C . THR A 1 86 ? -7.742 -26.328 -13.195 1 98.25 86 THR A C 1
ATOM 662 O O . THR A 1 86 ? -7.355 -27.391 -12.719 1 98.25 86 THR A O 1
ATOM 665 N N . LEU A 1 87 ? -7.172 -25.234 -12.938 1 98.31 87 LEU A N 1
ATOM 666 C CA . LEU A 1 87 ? -6.016 -25.156 -12.055 1 98.31 87 LEU A CA 1
ATOM 667 C C . LEU A 1 87 ? -6.383 -25.562 -10.633 1 98.31 87 LEU A C 1
ATOM 669 O O . LEU A 1 87 ? -5.652 -26.328 -9.992 1 98.31 87 LEU A O 1
ATOM 673 N N . TRP A 1 88 ? -7.473 -25.125 -10.188 1 98.31 88 TRP A N 1
ATOM 674 C CA . TRP A 1 88 ? -7.957 -25.453 -8.844 1 98.31 88 TRP A CA 1
ATOM 675 C C . TRP A 1 88 ? -8.109 -26.953 -8.672 1 98.31 88 TRP A C 1
ATOM 677 O O . TRP A 1 88 ? -7.66 -27.516 -7.676 1 98.31 88 TRP A O 1
ATOM 687 N N . GLN A 1 89 ? -8.625 -27.594 -9.703 1 97.56 89 GLN A N 1
ATOM 688 C CA . GLN A 1 89 ? -8.945 -29.016 -9.633 1 97.56 89 GLN A CA 1
ATOM 689 C C . GLN A 1 89 ? -7.727 -29.875 -9.93 1 97.56 89 GLN A C 1
ATOM 691 O O . GLN A 1 89 ? -7.75 -31.094 -9.719 1 97.56 89 GLN A O 1
ATOM 696 N N . SER A 1 90 ? -6.688 -29.25 -10.344 1 97.44 90 SER A N 1
ATOM 697 C CA . SER A 1 90 ? -5.504 -30.031 -10.703 1 97.44 90 SER A CA 1
ATOM 698 C C . SER A 1 90 ? -4.707 -30.438 -9.469 1 97.44 90 SER A C 1
ATOM 700 O O . SER A 1 90 ? -3.762 -31.219 -9.562 1 97.44 90 SER A O 1
ATOM 702 N N . GLY A 1 91 ? -5.109 -29.922 -8.312 1 96.75 91 GLY A N 1
ATOM 703 C CA . GLY A 1 91 ? -4.422 -30.328 -7.094 1 96.75 91 GLY A CA 1
ATOM 704 C C . GLY A 1 91 ? -4.473 -29.281 -6 1 96.75 91 GLY A C 1
ATOM 705 O O . GLY A 1 91 ? -4.332 -29.609 -4.816 1 96.75 91 GLY A O 1
ATOM 706 N N . LEU A 1 92 ? -4.699 -28.078 -6.328 1 97.44 92 LEU A N 1
ATOM 707 C CA . LEU A 1 92 ? -4.652 -26.969 -5.371 1 97.44 92 LEU A CA 1
ATOM 708 C C . LEU A 1 92 ? -5.77 -27.094 -4.344 1 97.44 92 LEU A C 1
ATOM 710 O O . LEU A 1 92 ? -5.598 -26.719 -3.18 1 97.44 92 LEU A O 1
ATOM 714 N N . SER A 1 93 ? -6.91 -27.609 -4.773 1 97.5 93 SER A N 1
ATOM 715 C CA . SER A 1 93 ? -8.047 -27.75 -3.869 1 97.5 93 SER A CA 1
ATOM 716 C C . SER A 1 93 ? -7.695 -28.625 -2.666 1 97.5 93 SER A C 1
ATOM 718 O O . SER A 1 93 ? -8.172 -28.375 -1.556 1 97.5 93 SER A O 1
ATOM 720 N N . ASN A 1 94 ? -6.871 -29.625 -2.859 1 96.38 94 ASN A N 1
ATOM 721 C CA . ASN A 1 94 ? -6.496 -30.547 -1.792 1 96.38 94 ASN A CA 1
ATOM 722 C C . ASN A 1 94 ? -5.715 -29.828 -0.69 1 96.38 94 ASN A C 1
ATOM 724 O O . ASN A 1 94 ? -5.73 -30.266 0.464 1 96.38 94 ASN A O 1
ATOM 728 N N . LEU A 1 95 ? -5.07 -28.75 -1.023 1 96.75 95 LEU A N 1
ATOM 729 C CA . LEU A 1 95 ? -4.246 -28.016 -0.072 1 96.75 95 LEU A CA 1
ATOM 730 C C . LEU A 1 95 ? -5.113 -27.234 0.908 1 96.75 95 LEU A C 1
ATOM 732 O O . LEU A 1 95 ? -4.648 -26.844 1.981 1 96.75 95 LEU A O 1
ATOM 736 N N . PHE A 1 96 ? -6.363 -27 0.542 1 97.44 96 PHE A N 1
ATOM 737 C CA . PHE A 1 96 ? -7.168 -26.031 1.295 1 97.44 96 PHE A CA 1
ATOM 738 C C . PHE A 1 96 ? -8.336 -26.734 1.981 1 97.44 96 PHE A C 1
ATOM 740 O O . PHE A 1 96 ? -9.211 -26.078 2.549 1 97.44 96 PHE A O 1
ATOM 747 N N . THR A 1 97 ? -8.391 -28.047 1.986 1 95.06 97 THR A N 1
ATOM 748 C CA . THR A 1 97 ? -9.516 -28.828 2.479 1 95.06 97 THR A CA 1
ATOM 749 C C . THR A 1 97 ? -9.766 -28.547 3.957 1 95.06 97 THR A C 1
ATOM 751 O O . THR A 1 97 ? -10.922 -28.516 4.398 1 95.06 97 THR A O 1
ATOM 754 N N . ASP A 1 98 ? -8.734 -28.203 4.688 1 94.25 98 ASP A N 1
ATOM 755 C CA . ASP A 1 98 ? -8.914 -28.047 6.129 1 94.25 98 ASP A CA 1
ATOM 756 C C . ASP A 1 98 ? -8.719 -26.594 6.555 1 94.25 98 ASP A C 1
ATOM 758 O O . ASP A 1 98 ? -8.547 -26.312 7.742 1 94.25 98 ASP A O 1
ATOM 762 N N . ILE A 1 99 ? -8.719 -25.734 5.637 1 96.5 99 ILE A N 1
ATOM 763 C CA . ILE A 1 99 ? -8.5 -24.328 5.965 1 96.5 99 ILE A CA 1
ATOM 764 C C . ILE A 1 99 ? -9.836 -23.594 5.98 1 96.5 99 ILE A C 1
ATOM 766 O O . ILE A 1 99 ? -10.562 -23.594 4.984 1 96.5 99 ILE A O 1
ATOM 770 N N . LYS A 1 100 ? -10.117 -23.031 7.125 1 96.88 100 LYS A N 1
ATOM 771 C CA . LYS A 1 100 ? -11.305 -22.203 7.277 1 96.88 100 LYS A CA 1
ATOM 772 C C . LYS A 1 100 ? -10.93 -20.781 7.715 1 96.88 100 LYS A C 1
ATOM 774 O O . LYS A 1 100 ? -10.055 -20.609 8.562 1 96.88 100 LYS A O 1
ATOM 779 N N . ILE A 1 101 ? -11.531 -19.844 7.117 1 95.06 101 ILE A N 1
ATOM 780 C CA . ILE A 1 101 ? -11.352 -18.438 7.496 1 95.06 101 ILE A CA 1
ATOM 781 C C . ILE A 1 101 ? -12.711 -17.797 7.75 1 95.06 101 ILE A C 1
ATOM 783 O O . ILE A 1 101 ? -13.547 -17.719 6.844 1 95.06 101 ILE A O 1
ATOM 787 N N . ARG A 1 102 ? -12.898 -17.281 8.938 1 92.38 102 ARG A N 1
ATOM 788 C CA . ARG A 1 102 ? -14.164 -16.672 9.328 1 92.38 102 ARG A CA 1
ATOM 789 C C . ARG A 1 102 ? -15.344 -17.578 8.953 1 92.38 102 ARG A C 1
ATOM 791 O O . ARG A 1 102 ? -16.297 -17.125 8.328 1 92.38 102 ARG A O 1
ATOM 798 N N . ARG A 1 103 ? -15.18 -18.828 9.141 1 94.19 103 ARG A N 1
ATOM 799 C CA . ARG A 1 103 ? -16.188 -19.859 8.969 1 94.19 103 ARG A CA 1
ATOM 800 C C . ARG A 1 103 ? -16.438 -20.141 7.488 1 94.19 103 ARG A C 1
ATOM 802 O O . ARG A 1 103 ? -17.406 -20.812 7.129 1 94.19 103 ARG A O 1
ATOM 809 N N . LYS A 1 104 ? -15.672 -19.609 6.648 1 97.44 104 LYS A N 1
ATOM 810 C CA . LYS A 1 104 ? -15.758 -19.875 5.215 1 97.44 104 LYS A CA 1
ATOM 811 C C . LYS A 1 104 ? -14.695 -20.875 4.77 1 97.44 104 LYS A C 1
ATOM 813 O O . LYS A 1 104 ? -13.633 -20.984 5.391 1 97.44 104 LYS A O 1
ATOM 818 N N . VAL A 1 105 ? -15.023 -21.562 3.713 1 98.25 105 VAL A N 1
ATOM 819 C CA . VAL A 1 105 ? -14.086 -22.547 3.17 1 98.25 105 VAL A CA 1
ATOM 820 C C . VAL A 1 105 ? -13.648 -22.109 1.768 1 98.25 105 VAL A C 1
ATOM 822 O O . VAL A 1 105 ? -14.344 -21.344 1.105 1 98.25 105 VAL A O 1
ATOM 825 N N . ALA A 1 106 ? -12.492 -22.656 1.363 1 98.75 106 ALA A N 1
ATOM 826 C CA . ALA A 1 106 ? -12.008 -22.359 0.016 1 98.75 106 ALA A CA 1
ATOM 827 C C . ALA A 1 106 ? -12.875 -23.047 -1.037 1 98.75 106 ALA A C 1
ATOM 829 O O . ALA A 1 106 ? -13.203 -24.219 -0.904 1 98.75 106 ALA A O 1
ATOM 830 N N . VAL A 1 107 ? -13.156 -22.266 -2.109 1 98.56 107 VAL A N 1
ATOM 831 C CA . VAL A 1 107 ? -14.102 -22.844 -3.055 1 98.56 107 VAL A CA 1
ATOM 832 C C . VAL A 1 107 ? -13.531 -22.781 -4.469 1 98.56 107 VAL A C 1
ATOM 834 O O . VAL A 1 107 ? -14.148 -23.25 -5.426 1 98.56 107 VAL A O 1
ATOM 837 N N . GLY A 1 108 ? -12.406 -22.156 -4.672 1 98.62 108 GLY A N 1
ATOM 838 C CA . GLY A 1 108 ? -11.812 -22.031 -5.996 1 98.62 108 GLY A CA 1
ATOM 839 C C . GLY A 1 108 ? -10.828 -20.891 -6.105 1 98.62 108 GLY A C 1
ATOM 840 O O . GLY A 1 108 ? -10.375 -20.359 -5.09 1 98.62 108 GLY A O 1
ATOM 841 N N . LEU A 1 109 ? -10.484 -20.594 -7.367 1 98.69 109 LEU A N 1
ATOM 842 C CA . LEU A 1 109 ? -9.609 -19.469 -7.66 1 98.69 109 LEU A CA 1
ATOM 843 C C . LEU A 1 109 ? -10.398 -18.312 -8.273 1 98.69 109 LEU A C 1
ATOM 845 O O . LEU A 1 109 ? -11.414 -18.547 -8.938 1 98.69 109 LEU A O 1
ATOM 849 N N . ASN A 1 110 ? -9.914 -17.078 -7.957 1 97.81 110 ASN A N 1
ATOM 850 C CA . ASN A 1 110 ? -10.414 -15.898 -8.641 1 97.81 110 ASN A CA 1
ATOM 851 C C . ASN A 1 110 ? -10.211 -15.992 -10.156 1 97.81 110 ASN A C 1
ATOM 853 O O . ASN A 1 110 ? -9.086 -16.188 -10.617 1 97.81 110 ASN A O 1
ATOM 857 N N . PRO A 1 111 ? -11.312 -15.844 -10.898 1 97.31 111 PRO A N 1
ATOM 858 C CA . PRO A 1 111 ? -11.18 -15.969 -12.352 1 97.31 111 PRO A CA 1
ATOM 859 C C . PRO A 1 111 ? -10.414 -14.805 -12.977 1 97.31 111 PRO A C 1
ATOM 861 O O . PRO A 1 111 ? -10.031 -14.867 -14.148 1 97.31 111 PRO A O 1
ATOM 864 N N . ASN A 1 112 ? -10.352 -13.711 -12.242 1 95.88 112 ASN A N 1
ATOM 865 C CA . ASN A 1 112 ? -9.477 -12.641 -12.703 1 95.88 112 ASN A CA 1
ATOM 866 C C . ASN A 1 112 ? -8.008 -13.031 -12.57 1 95.88 112 ASN A C 1
ATOM 868 O O . ASN A 1 112 ? -7.395 -12.812 -11.523 1 95.88 112 ASN A O 1
ATOM 872 N N . ILE A 1 113 ? -7.492 -13.555 -13.633 1 97.31 113 ILE A N 1
ATOM 873 C CA . ILE A 1 113 ? -6.129 -14.07 -13.664 1 97.31 113 ILE A CA 1
ATOM 874 C C . ILE A 1 113 ? -5.203 -13.047 -14.32 1 97.31 113 ILE A C 1
ATOM 876 O O . ILE A 1 113 ? -5.555 -12.445 -15.336 1 97.31 113 ILE A O 1
ATOM 880 N N . ARG A 1 114 ? -4.008 -12.914 -13.734 1 97.25 114 ARG A N 1
ATOM 881 C CA . ARG A 1 114 ? -3.035 -11.969 -14.266 1 97.25 114 ARG A CA 1
ATOM 882 C C . ARG A 1 114 ? -1.691 -12.641 -14.523 1 97.25 114 ARG A C 1
ATOM 884 O O . ARG A 1 114 ? -1.329 -13.594 -13.828 1 97.25 114 ARG A O 1
ATOM 891 N N . PHE A 1 115 ? -1.069 -12.117 -15.484 1 98.31 115 PHE A N 1
ATOM 892 C CA . PHE A 1 115 ? 0.311 -12.492 -15.773 1 98.31 115 PHE A CA 1
ATOM 893 C C . PHE A 1 115 ? 1.233 -11.281 -15.664 1 98.31 115 PHE A C 1
ATOM 895 O O . PHE A 1 115 ? 0.928 -10.211 -16.203 1 98.31 115 PHE A O 1
ATOM 902 N N . TYR A 1 116 ? 2.312 -11.516 -14.984 1 98.38 116 TYR A N 1
ATOM 903 C CA . TYR A 1 116 ? 3.314 -10.461 -14.844 1 98.38 116 TYR A CA 1
ATOM 904 C C . TYR A 1 116 ? 4.613 -10.852 -15.547 1 98.38 116 TYR A C 1
ATOM 906 O O . TYR A 1 116 ? 4.996 -12.023 -15.555 1 98.38 116 TYR A O 1
ATOM 914 N N . ARG A 1 117 ? 5.219 -9.859 -16.031 1 98.75 117 ARG A N 1
ATOM 915 C CA . ARG A 1 117 ? 6.559 -9.992 -16.594 1 98.75 117 ARG A CA 1
ATOM 916 C C . ARG A 1 117 ? 7.488 -8.914 -16.047 1 98.75 117 ARG A C 1
ATOM 918 O O . ARG A 1 117 ? 7.176 -7.723 -16.125 1 98.75 117 ARG A O 1
ATOM 925 N N . TYR A 1 118 ? 8.602 -9.32 -15.516 1 98.56 118 TYR A N 1
ATOM 926 C CA . TYR A 1 118 ? 9.656 -8.43 -15.031 1 98.56 118 TYR A CA 1
ATOM 927 C C . TYR A 1 118 ? 10.953 -8.664 -15.797 1 98.56 118 TYR A C 1
ATOM 929 O O . TYR A 1 118 ? 11.523 -9.75 -15.75 1 98.56 118 TYR A O 1
ATOM 937 N N . SER A 1 119 ? 11.375 -7.691 -16.438 1 98.19 119 SER A N 1
ATOM 938 C CA . SER A 1 119 ? 12.688 -7.719 -17.062 1 98.19 119 SER A CA 1
ATOM 939 C C . SER A 1 119 ? 13.75 -7.078 -16.188 1 98.19 119 SER A C 1
ATOM 941 O O . SER A 1 119 ? 13.445 -6.602 -15.086 1 98.19 119 SER A O 1
ATOM 943 N N . ALA A 1 120 ? 14.945 -7.137 -16.641 1 98.06 120 ALA A N 1
ATOM 944 C CA . ALA A 1 120 ? 16.047 -6.602 -15.844 1 98.06 120 ALA A CA 1
ATOM 945 C C . ALA A 1 120 ? 15.773 -5.16 -15.43 1 98.06 120 ALA A C 1
ATOM 947 O O . ALA A 1 120 ? 15.375 -4.336 -16.25 1 98.06 120 ALA A O 1
ATOM 948 N N . GLY A 1 121 ? 15.93 -4.914 -14.156 1 97.88 121 GLY A N 1
ATOM 949 C CA . GLY A 1 121 ? 15.727 -3.584 -13.609 1 97.88 121 GLY A CA 1
ATOM 950 C C . GLY A 1 121 ? 14.344 -3.373 -13.039 1 97.88 121 GLY A C 1
ATOM 951 O O . GLY A 1 121 ? 14.117 -2.438 -12.266 1 97.88 121 GLY A O 1
ATOM 952 N N . GLN A 1 122 ? 13.406 -4.234 -13.328 1 98.19 122 GLN A N 1
ATOM 953 C CA . GLN A 1 122 ? 12.016 -4.035 -12.945 1 98.19 122 GLN A CA 1
ATOM 954 C C . GLN A 1 122 ? 11.719 -4.684 -11.594 1 98.19 122 GLN A C 1
ATOM 956 O O . GLN A 1 122 ? 12.375 -5.656 -11.211 1 98.19 122 GLN A O 1
ATOM 961 N N . HIS A 1 123 ? 10.82 -4.105 -10.828 1 96.94 123 HIS A N 1
ATOM 962 C CA . HIS A 1 123 ? 10.445 -4.602 -9.508 1 96.94 123 HIS A CA 1
ATOM 963 C C . HIS A 1 123 ? 9.117 -4.004 -9.055 1 96.94 123 HIS A C 1
ATOM 965 O O . HIS A 1 123 ? 8.562 -3.137 -9.734 1 96.94 123 HIS A O 1
ATOM 971 N N . PHE A 1 124 ? 8.617 -4.523 -8.023 1 95.5 124 PHE A N 1
ATOM 972 C CA . PHE A 1 124 ? 7.418 -4.051 -7.344 1 95.5 124 PHE A CA 1
ATOM 973 C C . PHE A 1 124 ? 7.707 -3.781 -5.871 1 95.5 124 PHE A C 1
ATOM 975 O O . PHE A 1 124 ? 7.926 -4.715 -5.094 1 95.5 124 PHE A O 1
ATOM 982 N N . GLY A 1 125 ? 7.598 -2.514 -5.508 1 92.38 125 GLY A N 1
ATOM 983 C CA . GLY A 1 125 ? 7.965 -2.086 -4.168 1 92.38 125 GLY A CA 1
ATOM 984 C C . GLY A 1 125 ? 7.066 -2.66 -3.09 1 92.38 125 GLY A C 1
ATOM 985 O O . GLY A 1 125 ? 6.117 -3.387 -3.389 1 92.38 125 GLY A O 1
ATOM 986 N N . ARG A 1 126 ? 7.324 -2.332 -1.867 1 91.12 126 ARG A N 1
ATOM 987 C CA . ARG A 1 126 ? 6.594 -2.857 -0.717 1 91.12 126 ARG A CA 1
ATOM 988 C C . ARG A 1 126 ? 5.125 -2.455 -0.774 1 91.12 126 ARG A C 1
ATOM 990 O O . ARG A 1 126 ? 4.801 -1.297 -1.045 1 91.12 126 ARG A O 1
ATOM 997 N N . HIS A 1 127 ? 4.285 -3.438 -0.476 1 90.44 127 HIS A N 1
ATOM 998 C CA . HIS A 1 127 ? 2.846 -3.215 -0.518 1 90.44 127 HIS A CA 1
ATOM 999 C C . HIS A 1 127 ? 2.094 -4.316 0.224 1 90.44 127 HIS A C 1
ATOM 1001 O O . HIS A 1 127 ? 2.709 -5.242 0.755 1 90.44 127 HIS A O 1
ATOM 1007 N N . ILE A 1 128 ? 0.809 -4.094 0.26 1 89.31 128 ILE A N 1
ATOM 1008 C CA . ILE A 1 128 ? -0.09 -5.125 0.769 1 89.31 128 ILE A CA 1
ATOM 1009 C C . ILE A 1 128 ? -1.143 -5.457 -0.287 1 89.31 128 ILE A C 1
ATOM 1011 O O . ILE A 1 128 ? -1.413 -4.648 -1.179 1 89.31 128 ILE A O 1
ATOM 1015 N N . ASP A 1 129 ? -1.641 -6.648 -0.166 1 92.25 129 ASP A N 1
ATOM 1016 C CA . ASP A 1 129 ? -2.762 -7.055 -1.006 1 92.25 129 ASP A CA 1
ATOM 1017 C C . ASP A 1 129 ? -4.07 -7.043 -0.218 1 92.25 129 ASP A C 1
ATOM 1019 O O . ASP A 1 129 ? -4.137 -7.578 0.891 1 92.25 129 ASP A O 1
ATOM 1023 N N . GLU A 1 130 ? -5.062 -6.473 -0.82 1 90.94 130 GLU A N 1
ATOM 1024 C CA . GLU A 1 130 ? -6.375 -6.438 -0.177 1 90.94 130 GLU A CA 1
ATOM 1025 C C . GLU A 1 130 ? -7.266 -7.57 -0.677 1 90.94 130 GLU A C 1
ATOM 1027 O O . GLU A 1 130 ? -7.074 -8.078 -1.784 1 90.94 130 GLU A O 1
ATOM 1032 N N . SER A 1 131 ? -8.203 -7.906 0.205 1 93.81 131 SER A N 1
ATOM 1033 C CA . SER A 1 131 ? -9.227 -8.859 -0.225 1 93.81 131 SER A CA 1
ATOM 1034 C C . SER A 1 131 ? -10.148 -8.242 -1.272 1 93.81 131 SER A C 1
ATOM 1036 O O . SER A 1 131 ? -10.32 -7.02 -1.311 1 93.81 131 SER A O 1
ATOM 1038 N N . VAL A 1 132 ? -10.695 -9.117 -2.098 1 93.25 132 VAL A N 1
ATOM 1039 C CA . VAL A 1 132 ? -11.664 -8.703 -3.107 1 93.25 132 VAL A CA 1
ATOM 1040 C C . VAL A 1 132 ? -13 -9.391 -2.846 1 93.25 132 VAL A C 1
ATOM 1042 O O . VAL A 1 132 ? -13.055 -10.602 -2.648 1 93.25 132 VAL A O 1
ATOM 1045 N N . ASP A 1 133 ? -14.016 -8.562 -2.816 1 93.44 133 ASP A N 1
ATOM 1046 C CA . ASP A 1 133 ? -15.359 -9.109 -2.723 1 93.44 133 ASP A CA 1
ATOM 1047 C C . ASP A 1 133 ? -15.875 -9.547 -4.094 1 93.44 133 ASP A C 1
ATOM 1049 O O . ASP A 1 133 ? -15.812 -8.773 -5.055 1 93.44 133 ASP A O 1
ATOM 1053 N N . LEU A 1 134 ? -16.281 -10.75 -4.172 1 94.88 134 LEU A N 1
ATOM 1054 C CA . LEU A 1 134 ? -16.859 -11.297 -5.398 1 94.88 134 LEU A CA 1
ATOM 1055 C C . LEU A 1 134 ? -18.359 -11.539 -5.242 1 94.88 134 LEU A C 1
ATOM 1057 O O . LEU A 1 134 ? -18.938 -11.188 -4.215 1 94.88 134 LEU A O 1
ATOM 1061 N N . GLU A 1 135 ? -18.969 -12 -6.27 1 93.56 135 GLU A N 1
ATOM 1062 C CA . GLU A 1 135 ? -20.406 -12.242 -6.25 1 93.56 135 GLU A CA 1
ATOM 1063 C C . GLU A 1 135 ? -20.781 -13.312 -5.223 1 93.56 135 GLU A C 1
ATOM 1065 O O . GLU A 1 135 ? -19.938 -14.133 -4.852 1 93.56 135 GLU A O 1
ATOM 1070 N N . ASP A 1 136 ? -22.016 -13.258 -4.688 1 94.25 136 ASP A N 1
ATOM 1071 C CA . ASP A 1 136 ? -22.609 -14.281 -3.836 1 94.25 136 ASP A CA 1
ATOM 1072 C C . ASP A 1 136 ? -21.875 -14.375 -2.498 1 94.25 136 ASP A C 1
ATOM 1074 O O . ASP A 1 136 ? -21.703 -15.469 -1.952 1 94.25 136 ASP A O 1
ATOM 1078 N N . GLY A 1 137 ? -21.328 -13.281 -2.096 1 94.44 137 GLY A N 1
ATOM 1079 C CA . GLY A 1 137 ? -20.719 -13.234 -0.777 1 94.44 137 GLY A CA 1
ATOM 1080 C C . GLY A 1 137 ? -19.328 -13.859 -0.739 1 94.44 137 GLY A C 1
ATOM 1081 O O . GLY A 1 137 ? -18.75 -14.023 0.334 1 94.44 137 GLY A O 1
ATOM 1082 N N . LYS A 1 138 ? -18.859 -14.195 -1.871 1 97.62 138 LYS A N 1
ATOM 1083 C CA . LYS A 1 138 ? -17.516 -14.758 -1.956 1 97.62 138 LYS A CA 1
ATOM 1084 C C . LYS A 1 138 ? -16.453 -13.68 -1.762 1 97.62 138 LYS A C 1
ATOM 1086 O O . LYS A 1 138 ? -16.672 -12.516 -2.102 1 97.62 138 LYS A O 1
ATOM 1091 N N . ARG A 1 139 ? -15.32 -14.102 -1.157 1 97.31 139 ARG A N 1
ATOM 1092 C CA . ARG A 1 139 ? -14.234 -13.172 -0.859 1 97.31 139 ARG A CA 1
ATOM 1093 C C . ARG A 1 139 ? -12.875 -13.859 -0.962 1 97.31 139 ARG A C 1
ATOM 1095 O O . ARG A 1 139 ? -12.742 -15.039 -0.621 1 97.31 139 ARG A O 1
ATOM 1102 N N . THR A 1 140 ? -11.898 -13.148 -1.399 1 97.62 140 THR A N 1
ATOM 1103 C CA . THR A 1 140 ? -10.57 -13.75 -1.506 1 97.62 140 THR A CA 1
ATOM 1104 C C . THR A 1 140 ? -9.789 -13.562 -0.209 1 97.62 140 THR A C 1
ATOM 1106 O O . THR A 1 140 ? -9.922 -12.539 0.459 1 97.62 140 THR A O 1
ATOM 1109 N N . TYR A 1 141 ? -8.859 -14.609 0.096 1 97.62 141 TYR A N 1
ATOM 1110 C CA . TYR A 1 141 ? -8.109 -14.477 1.341 1 97.62 141 TYR A CA 1
ATOM 1111 C C . TYR A 1 141 ? -6.652 -14.898 1.149 1 97.62 141 TYR A C 1
ATOM 1113 O O . TYR A 1 141 ? -5.812 -14.672 2.021 1 97.62 141 TYR A O 1
ATOM 1121 N N . TYR A 1 142 ? -6.328 -15.523 0.038 1 98.31 142 TYR A N 1
ATOM 1122 C CA . TYR A 1 142 ? -4.949 -15.867 -0.285 1 98.31 142 TYR A CA 1
ATOM 1123 C C . TYR A 1 142 ? -4.574 -15.375 -1.679 1 98.31 142 TYR A C 1
ATOM 1125 O O . TYR A 1 142 ? -5.363 -15.5 -2.619 1 98.31 142 TYR A O 1
ATOM 1133 N N . THR A 1 143 ? -3.398 -14.789 -1.76 1 98.19 143 THR A N 1
ATOM 1134 C CA . THR A 1 143 ? -2.779 -14.578 -3.062 1 98.19 143 THR A CA 1
ATOM 1135 C C . THR A 1 143 ? -2.051 -15.836 -3.527 1 98.19 143 THR A C 1
ATOM 1137 O O . THR A 1 143 ? -1.366 -16.484 -2.736 1 98.19 143 THR A O 1
ATOM 1140 N N . LEU A 1 144 ? -2.271 -16.188 -4.73 1 98.69 144 LEU A N 1
ATOM 1141 C CA . LEU A 1 144 ? -1.521 -17.234 -5.402 1 98.69 144 LEU A CA 1
ATOM 1142 C C . LEU A 1 144 ? -0.578 -16.656 -6.449 1 98.69 144 LEU A C 1
ATOM 1144 O O . LEU A 1 144 ? -1.02 -15.977 -7.379 1 98.69 144 LEU A O 1
ATOM 1148 N N . LEU A 1 145 ? 0.711 -16.891 -6.281 1 98.81 145 LEU A N 1
ATOM 1149 C CA . LEU A 1 145 ? 1.72 -16.625 -7.301 1 98.81 145 LEU A CA 1
ATOM 1150 C C . LEU A 1 145 ? 2.361 -17.922 -7.789 1 98.81 145 LEU A C 1
ATOM 1152 O O . LEU A 1 145 ? 2.893 -18.688 -6.992 1 98.81 145 LEU A O 1
ATOM 1156 N N . ILE A 1 146 ? 2.256 -18.188 -9.047 1 98.88 146 ILE A N 1
ATOM 1157 C CA . ILE A 1 146 ? 3.027 -19.281 -9.625 1 98.88 146 ILE A CA 1
ATOM 1158 C C . ILE A 1 146 ? 4.168 -18.719 -10.469 1 98.88 146 ILE A C 1
ATOM 1160 O O . ILE A 1 146 ? 3.93 -17.984 -11.438 1 98.88 146 ILE A O 1
ATOM 1164 N N . TYR A 1 147 ? 5.332 -19.078 -10.094 1 98.88 147 TYR A N 1
ATOM 1165 C CA . TYR A 1 147 ? 6.484 -18.656 -10.883 1 98.88 147 TYR A CA 1
ATOM 1166 C C . TYR A 1 147 ? 6.598 -19.484 -12.156 1 98.88 147 TYR A C 1
ATOM 1168 O O . TYR A 1 147 ? 6.75 -20.703 -12.102 1 98.88 147 TYR A O 1
ATOM 1176 N N . LEU A 1 148 ? 6.578 -18.797 -13.266 1 98.75 148 LEU A N 1
ATOM 1177 C CA . LEU A 1 148 ? 6.617 -19.5 -14.547 1 98.75 148 LEU A CA 1
ATOM 1178 C C . LEU A 1 148 ? 8.047 -19.562 -15.086 1 98.75 148 LEU A C 1
ATOM 1180 O O . LEU A 1 148 ? 8.305 -20.25 -16.078 1 98.75 148 LEU A O 1
ATOM 1184 N N . SER A 1 149 ? 8.93 -18.828 -14.461 1 98.25 149 SER A N 1
ATOM 1185 C CA . SER A 1 149 ? 10.359 -18.875 -14.75 1 98.25 149 SER A CA 1
ATOM 1186 C C . SER A 1 149 ? 11.188 -18.828 -13.469 1 98.25 149 SER A C 1
ATOM 1188 O O . SER A 1 149 ? 10.68 -18.438 -12.414 1 98.25 149 SER A O 1
ATOM 1190 N N . GLY A 1 150 ? 12.477 -19.25 -13.609 1 95.94 150 GLY A N 1
ATOM 1191 C CA . GLY A 1 150 ? 13.367 -19.266 -12.461 1 95.94 150 GLY A CA 1
ATOM 1192 C C . GLY A 1 150 ? 14.273 -20.484 -12.43 1 95.94 150 GLY A C 1
ATOM 1193 O O . GLY A 1 150 ? 14.227 -21.328 -13.336 1 95.94 150 GLY A O 1
ATOM 1194 N N . ASN A 1 151 ? 15.141 -20.438 -11.445 1 85.31 151 ASN A N 1
ATOM 1195 C CA . ASN A 1 151 ? 16.203 -21.438 -11.398 1 85.31 151 ASN A CA 1
ATOM 1196 C C . ASN A 1 151 ? 15.648 -22.812 -11.062 1 85.31 151 ASN A C 1
ATOM 1198 O O . ASN A 1 151 ? 14.875 -22.969 -10.117 1 85.31 151 ASN A O 1
ATOM 1202 N N . ASN A 1 152 ? 15.703 -23.688 -12.055 1 74.5 152 ASN A N 1
ATOM 1203 C CA . ASN A 1 152 ? 15.422 -25.094 -11.797 1 74.5 152 ASN A CA 1
ATOM 1204 C C . ASN A 1 152 ? 16.672 -25.844 -11.352 1 74.5 152 ASN A C 1
ATOM 1206 O O . ASN A 1 152 ? 17.75 -25.672 -11.93 1 74.5 152 ASN A O 1
ATOM 1210 N N . ASN A 1 153 ? 17.078 -25.703 -10.227 1 52.88 153 ASN A N 1
ATOM 1211 C CA . ASN A 1 153 ? 18.25 -26.484 -9.852 1 52.88 153 ASN A CA 1
ATOM 1212 C C . ASN A 1 153 ? 18.297 -27.828 -10.602 1 52.88 153 ASN A C 1
ATOM 1214 O O . ASN A 1 153 ? 17.953 -28.859 -10.039 1 52.88 153 ASN A O 1
ATOM 1218 N N . ALA A 1 154 ? 17.609 -28.219 -11.664 1 42.91 154 ALA A N 1
ATOM 1219 C CA . ALA A 1 154 ? 18.078 -29.516 -12.133 1 42.91 154 ALA A CA 1
ATOM 1220 C C . ALA A 1 154 ? 19.609 -29.531 -12.281 1 42.91 154 ALA A C 1
ATOM 1222 O O . ALA A 1 154 ? 20.203 -28.516 -12.625 1 42.91 154 ALA A O 1
ATOM 1223 N N . LYS A 1 155 ? 20.25 -30.75 -11.75 1 39.75 155 LYS A N 1
ATOM 1224 C CA . LYS A 1 155 ? 21.625 -31.234 -11.68 1 39.75 155 LYS A CA 1
ATOM 1225 C C . LYS A 1 155 ? 22.328 -31.031 -13.016 1 39.75 155 LYS A C 1
ATOM 1227 O O . LYS A 1 155 ? 22.188 -31.844 -13.938 1 39.75 155 LYS A O 1
ATOM 1232 N N . SER A 1 156 ? 22.406 -30.109 -13.664 1 33.59 156 SER A N 1
ATOM 1233 C CA . SER A 1 156 ? 23.438 -30.312 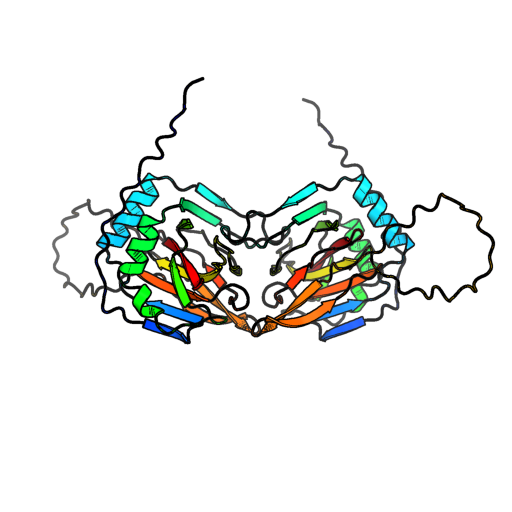-14.68 1 33.59 156 SER A CA 1
ATOM 1234 C C . SER A 1 156 ? 24.75 -30.797 -14.047 1 33.59 156 SER A C 1
ATOM 1236 O O . SER A 1 156 ? 25.375 -30.078 -13.273 1 33.59 156 SER A O 1
ATOM 1238 N N . LYS A 1 157 ? 24.828 -32.094 -13.695 1 31.41 157 LYS A N 1
ATOM 1239 C CA . LYS A 1 157 ? 26.125 -32.719 -13.492 1 31.41 157 LYS A CA 1
ATOM 1240 C C . LYS A 1 157 ? 27.156 -32.219 -14.492 1 31.41 157 LYS A C 1
ATOM 1242 O O . LYS A 1 157 ? 26.812 -31.828 -15.609 1 31.41 157 LYS A O 1
ATOM 1247 N N . SER A 1 158 ? 28.422 -32.156 -13.984 1 31.39 158 SER A N 1
ATOM 1248 C CA . SER A 1 158 ? 29.75 -31.922 -14.562 1 31.39 158 SER A CA 1
ATOM 1249 C C . SER A 1 158 ? 29.891 -32.625 -15.898 1 31.39 158 SER A C 1
ATOM 1251 O O . SER A 1 158 ? 30.016 -33.875 -15.953 1 31.39 158 SER A O 1
ATOM 1253 N N . LYS A 1 159 ? 29.078 -32.594 -16.828 1 31.34 159 LYS A N 1
ATOM 1254 C CA . LYS A 1 159 ? 29.766 -33.25 -17.938 1 31.34 159 LYS A CA 1
ATOM 1255 C C . LYS A 1 159 ? 31.234 -32.812 -18 1 31.34 159 LYS A C 1
ATOM 1257 O O . LYS A 1 159 ? 31.562 -31.656 -17.75 1 31.34 159 LYS A O 1
ATOM 1262 N N . SER A 1 160 ? 32.188 -33.844 -17.844 1 29.09 160 SER A N 1
ATOM 1263 C CA . SER A 1 160 ? 33.594 -33.875 -18.172 1 29.09 160 SER A CA 1
ATOM 1264 C C . SER A 1 160 ? 33.906 -33 -19.391 1 29.09 160 SER A C 1
ATOM 1266 O O . SER A 1 160 ? 33.031 -32.781 -20.219 1 29.09 160 SER A O 1
ATOM 1268 N N . LYS A 1 161 ? 35.062 -32.406 -19.344 1 31.77 161 LYS A N 1
ATOM 1269 C CA . LYS A 1 161 ? 35.812 -31.562 -20.266 1 31.77 161 LYS A CA 1
ATOM 1270 C C . LYS A 1 161 ? 35.812 -32.125 -21.688 1 31.77 161 LYS A C 1
ATOM 1272 O O . LYS A 1 161 ? 36.719 -31.875 -22.469 1 31.77 161 LYS A O 1
ATOM 1277 N N . SER A 1 162 ? 34.906 -33.219 -21.938 1 27.97 162 SER A N 1
ATOM 1278 C CA . SER A 1 162 ? 35.438 -33.531 -23.266 1 27.97 162 SER A CA 1
ATOM 1279 C C . SER A 1 162 ? 35.281 -32.375 -24.234 1 27.97 162 SER A C 1
ATOM 1281 O O . SER A 1 162 ? 34.375 -31.562 -24.078 1 27.97 162 SER A O 1
ATOM 1283 N N . SER A 1 163 ? 36.312 -32.125 -25.188 1 28.81 163 SER A N 1
ATOM 1284 C CA . SER A 1 163 ? 36.875 -31.141 -26.109 1 28.81 163 SER A CA 1
ATOM 1285 C C . SER A 1 163 ? 35.844 -30.625 -27.078 1 28.81 163 SER A C 1
ATOM 1287 O O . SER A 1 163 ? 35.969 -29.5 -27.578 1 28.81 163 SER A O 1
ATOM 1289 N N . SER A 1 164 ? 35.094 -31.469 -27.781 1 30.23 164 SER A N 1
ATOM 1290 C CA . SER A 1 164 ? 34.969 -30.984 -29.156 1 30.23 164 SER A CA 1
ATOM 1291 C C . SER A 1 164 ? 33.938 -29.859 -29.234 1 30.23 164 SER A C 1
ATOM 1293 O O . SER A 1 164 ? 32.875 -29.938 -28.641 1 30.23 164 SER A O 1
ATOM 1295 N N . SER A 1 165 ? 34.375 -28.609 -29.766 1 30.53 165 SER A N 1
ATOM 1296 C CA . SER A 1 165 ? 33.938 -27.266 -30.125 1 30.53 165 SER A CA 1
ATOM 1297 C C . SER A 1 165 ? 32.625 -27.281 -30.875 1 30.53 165 SER A C 1
ATOM 1299 O O . SER A 1 165 ? 32.156 -26.25 -31.359 1 30.53 165 SER A O 1
ATOM 1301 N N . SER A 1 166 ? 31.906 -28.328 -31.156 1 29.72 166 SER A N 1
ATOM 1302 C CA . SER A 1 166 ? 31.016 -27.844 -32.219 1 29.72 166 SER A CA 1
ATOM 1303 C C . SER A 1 166 ? 29.984 -26.859 -31.656 1 29.72 166 SER A C 1
ATOM 1305 O O . SER A 1 166 ? 29.344 -27.141 -30.641 1 29.72 166 SER A O 1
ATOM 1307 N N . LYS A 1 167 ? 30.078 -25.516 -32 1 33.34 167 LYS A N 1
ATOM 1308 C CA . LYS A 1 167 ? 29.297 -24.297 -31.953 1 33.34 167 LYS A CA 1
ATOM 1309 C C . LYS A 1 167 ? 27.828 -24.562 -32.25 1 33.34 167 LYS A C 1
ATOM 1311 O O . LYS A 1 167 ? 27.359 -24.391 -33.375 1 33.34 167 LYS A O 1
ATOM 1316 N N . THR A 1 168 ? 27.297 -25.781 -31.922 1 29.5 168 THR A N 1
ATOM 1317 C CA . THR A 1 168 ? 25.938 -25.688 -32.438 1 29.5 168 THR A CA 1
ATOM 1318 C C . THR A 1 168 ? 25.188 -24.531 -31.766 1 29.5 168 THR A C 1
ATOM 1320 O O . THR A 1 168 ? 25.219 -24.406 -30.531 1 29.5 168 THR A O 1
ATOM 1323 N N . ASN A 1 169 ? 24.938 -23.453 -32.469 1 33.94 169 ASN A N 1
ATOM 1324 C CA . ASN A 1 169 ? 24.344 -22.109 -32.438 1 33.94 169 ASN A CA 1
ATOM 1325 C C . ASN A 1 169 ? 23.062 -22.109 -31.609 1 33.94 169 ASN A C 1
ATOM 1327 O O . ASN A 1 169 ? 22.656 -21.062 -31.094 1 33.94 169 ASN A O 1
ATOM 1331 N N . ASP A 1 170 ? 22.109 -22.969 -32 1 36.03 170 ASP A N 1
ATOM 1332 C CA . ASP A 1 170 ? 20.734 -22.484 -32.031 1 36.03 170 ASP A CA 1
ATOM 1333 C C . ASP A 1 170 ? 20.188 -22.25 -30.625 1 36.03 170 ASP A C 1
ATOM 1335 O O . ASP A 1 170 ? 19.047 -21.859 -30.453 1 36.03 170 ASP A O 1
ATOM 1339 N N . SER A 1 171 ? 20.453 -23.219 -29.703 1 34.25 171 SER A N 1
ATOM 1340 C CA . SER A 1 171 ? 19.5 -23.047 -28.609 1 34.25 171 SER A CA 1
ATOM 1341 C C . SER A 1 171 ? 19.766 -21.766 -27.844 1 34.25 171 SER A C 1
ATOM 1343 O O . SER A 1 171 ? 20.797 -21.625 -27.188 1 34.25 171 SER A O 1
ATOM 1345 N N . ALA A 1 172 ? 19.609 -20.562 -28.359 1 38.72 172 ALA A N 1
ATOM 1346 C CA . ALA A 1 172 ? 19.531 -19.297 -27.641 1 38.72 172 ALA A CA 1
ATOM 1347 C C . ALA A 1 172 ? 19.141 -19.516 -26.188 1 38.72 172 ALA A C 1
ATOM 1349 O O . ALA A 1 172 ? 17.984 -19.812 -25.891 1 38.72 172 ALA A O 1
ATOM 1350 N N . SER A 1 173 ? 19.844 -20.188 -25.359 1 47.41 173 SER A N 1
ATOM 1351 C CA . SER A 1 173 ? 19.766 -20.453 -23.938 1 47.41 173 SER A CA 1
ATOM 1352 C C . SER A 1 173 ? 19.266 -19.219 -23.172 1 47.41 173 SER A C 1
ATOM 1354 O O . SER A 1 173 ? 19.875 -18.156 -23.25 1 47.41 173 SER A O 1
ATOM 1356 N N . ALA A 1 174 ? 17.938 -19.062 -22.906 1 62.53 174 ALA A N 1
ATOM 1357 C CA . ALA A 1 174 ? 17.375 -17.969 -22.141 1 62.53 174 ALA A CA 1
ATOM 1358 C C . ALA A 1 174 ? 18.25 -17.625 -20.938 1 62.53 174 ALA A C 1
ATOM 1360 O O . ALA A 1 174 ? 18.766 -18.531 -20.266 1 62.53 174 ALA A O 1
ATOM 1361 N N . GLU A 1 175 ? 18.844 -16.359 -20.906 1 83.62 175 GLU A N 1
ATOM 1362 C CA . GLU A 1 175 ? 19.594 -15.844 -19.766 1 83.62 175 GLU A CA 1
ATOM 1363 C C . GLU A 1 175 ? 18.938 -16.25 -18.453 1 83.62 175 GLU A C 1
ATOM 1365 O O . GLU A 1 175 ? 17.719 -16.078 -18.281 1 83.62 175 GLU A O 1
ATOM 1370 N N . PRO A 1 176 ? 19.781 -16.969 -17.672 1 93.31 176 PRO A N 1
ATOM 1371 C CA . PRO A 1 176 ? 19.219 -17.406 -16.391 1 93.31 176 PRO A CA 1
ATOM 1372 C C . PRO A 1 176 ? 18.656 -16.25 -15.562 1 93.31 176 PRO A C 1
ATOM 1374 O O . PRO A 1 176 ? 19.219 -15.148 -15.594 1 93.31 176 PRO A O 1
ATOM 1377 N N . LEU A 1 177 ? 17.625 -16.469 -14.883 1 97.38 177 LEU A N 1
ATOM 1378 C CA . LEU A 1 177 ? 17.016 -15.469 -14.016 1 97.38 177 LEU A CA 1
ATOM 1379 C C . LEU A 1 177 ? 17.859 -15.25 -12.766 1 97.38 177 LEU A C 1
ATOM 1381 O O . LEU A 1 177 ? 18.219 -16.219 -12.094 1 97.38 177 LEU A O 1
ATOM 1385 N N . VAL A 1 178 ? 18.203 -14.008 -12.516 1 97.75 178 VAL A N 1
ATOM 1386 C CA . VAL A 1 178 ? 18.891 -13.602 -11.297 1 97.75 178 VAL A CA 1
ATOM 1387 C C . VAL A 1 178 ? 18.109 -12.484 -10.609 1 97.75 178 VAL A C 1
ATOM 1389 O O . VAL A 1 178 ? 17.719 -11.508 -11.25 1 97.75 178 VAL A O 1
ATOM 1392 N N . GLY A 1 179 ? 17.859 -12.672 -9.297 1 98.19 179 GLY A N 1
ATOM 1393 C CA . GLY A 1 179 ? 17.031 -11.711 -8.586 1 98.19 179 GLY A CA 1
ATOM 1394 C C . GLY A 1 179 ? 15.547 -12.023 -8.664 1 98.19 179 GLY A C 1
ATOM 1395 O O . GLY A 1 179 ? 15.156 -13.141 -9.016 1 98.19 179 GLY A O 1
ATOM 1396 N N . GLY A 1 180 ? 14.695 -11.031 -8.273 1 98.44 180 GLY A N 1
ATOM 1397 C CA . GLY A 1 180 ? 13.258 -11.156 -8.43 1 98.44 180 GLY A CA 1
ATOM 1398 C C . GLY A 1 180 ? 12.586 -11.859 -7.258 1 98.44 180 GLY A C 1
ATOM 1399 O O . GLY A 1 180 ? 11.438 -12.281 -7.359 1 98.44 180 GLY A O 1
ATOM 1400 N N . GLU A 1 181 ? 13.258 -11.961 -6.145 1 98.75 181 GLU A N 1
ATOM 1401 C CA . GLU A 1 181 ? 12.695 -12.609 -4.965 1 98.75 181 GLU A CA 1
ATOM 1402 C C . GLU A 1 181 ? 11.438 -11.883 -4.48 1 98.75 181 GLU A C 1
ATOM 1404 O O . GLU A 1 181 ? 11.344 -10.656 -4.594 1 98.75 181 GLU A O 1
ATOM 1409 N N . THR A 1 182 ? 10.516 -12.602 -4.008 1 98.69 182 THR A N 1
ATOM 1410 C CA . THR A 1 182 ? 9.43 -12.047 -3.207 1 98.69 182 THR A CA 1
ATOM 1411 C C . THR A 1 182 ? 9.789 -12.062 -1.725 1 98.69 182 THR A C 1
ATOM 1413 O O . THR A 1 182 ? 10.062 -13.125 -1.156 1 98.69 182 THR A O 1
ATOM 1416 N N . VAL A 1 183 ? 9.789 -10.914 -1.148 1 98.19 183 VAL A N 1
ATOM 1417 C CA . VAL A 1 183 ? 10.25 -10.781 0.231 1 98.19 183 VAL A CA 1
ATOM 1418 C C . VAL A 1 183 ? 9.086 -10.336 1.12 1 98.19 183 VAL A C 1
ATOM 1420 O O . VAL A 1 183 ? 8.336 -9.422 0.767 1 98.19 183 VAL A O 1
ATOM 1423 N N . PHE A 1 184 ? 8.961 -10.992 2.279 1 97.25 184 PHE A N 1
ATOM 1424 C CA . PHE A 1 184 ? 7.906 -10.68 3.24 1 97.25 184 PHE A CA 1
ATOM 1425 C C . PHE A 1 184 ? 8.5 -10.133 4.535 1 97.25 184 PHE A C 1
ATOM 1427 O O . PHE A 1 184 ? 9.523 -10.625 5.008 1 97.25 184 PHE A O 1
ATOM 1434 N N . TYR A 1 185 ? 7.727 -9.156 5.016 1 92.94 185 TYR A N 1
ATOM 1435 C CA . TYR A 1 185 ? 8.242 -8.469 6.199 1 92.94 185 TYR A CA 1
ATOM 1436 C C . TYR A 1 185 ? 7.277 -8.617 7.371 1 92.94 185 TYR A C 1
ATOM 1438 O O . TYR A 1 185 ? 6.059 -8.633 7.184 1 92.94 185 TYR A O 1
ATOM 1446 N N . GLY A 1 186 ? 7.867 -8.727 8.539 1 88 186 GLY A N 1
ATOM 1447 C CA . GLY A 1 186 ? 7.109 -8.711 9.781 1 88 186 GLY A CA 1
ATOM 1448 C C . GLY A 1 186 ? 7.234 -7.402 10.539 1 88 186 GLY A C 1
ATOM 1449 O O . GLY A 1 186 ? 7.363 -6.336 9.938 1 88 186 GLY A O 1
ATOM 1450 N N . SER A 1 187 ? 7.082 -7.543 11.828 1 77.88 187 SER A N 1
ATOM 1451 C CA . SER A 1 187 ? 7.18 -6.367 12.688 1 77.88 187 SER A CA 1
ATOM 1452 C C . SER A 1 187 ? 8.523 -5.664 12.508 1 77.88 187 SER A C 1
ATOM 1454 O O . SER A 1 187 ? 9.562 -6.32 12.383 1 77.88 187 SER A O 1
ATOM 1456 N N . ARG A 1 188 ? 8.516 -4.293 12.484 1 74.31 188 ARG A N 1
ATOM 1457 C CA . ARG A 1 188 ? 9.68 -3.424 12.367 1 74.31 188 ARG A CA 1
ATOM 1458 C C . ARG A 1 188 ? 10.508 -3.775 11.141 1 74.31 188 ARG A C 1
ATOM 1460 O O . ARG A 1 188 ? 11.734 -3.807 11.195 1 74.31 188 ARG A O 1
ATOM 1467 N N . ASN A 1 189 ? 9.898 -4.395 10.18 1 79.12 189 ASN A N 1
ATOM 1468 C CA . ASN A 1 189 ? 10.453 -4.648 8.859 1 79.12 189 ASN A CA 1
ATOM 1469 C C . ASN A 1 189 ? 11.469 -5.789 8.883 1 79.12 189 ASN A C 1
ATOM 1471 O O . ASN A 1 189 ? 12.398 -5.816 8.07 1 79.12 189 ASN A O 1
ATOM 1475 N N . SER A 1 190 ? 11.312 -6.602 9.859 1 88.81 190 SER A N 1
ATOM 1476 C CA . SER A 1 190 ? 12.141 -7.805 9.828 1 88.81 190 SER A CA 1
ATOM 1477 C C . SER A 1 190 ? 11.719 -8.734 8.695 1 88.81 190 SER A C 1
ATOM 1479 O O . SER A 1 190 ? 10.531 -8.891 8.414 1 88.81 190 SER A O 1
ATOM 1481 N N . ILE A 1 191 ? 12.734 -9.336 8.094 1 94.38 191 ILE A N 1
ATOM 1482 C CA . ILE A 1 191 ? 12.422 -10.242 6.996 1 94.38 191 ILE A CA 1
ATOM 1483 C C . ILE A 1 191 ? 11.836 -11.539 7.559 1 94.38 191 ILE A C 1
ATOM 1485 O O . ILE A 1 191 ? 12.461 -12.211 8.383 1 94.38 191 ILE A O 1
ATOM 1489 N N . VAL A 1 192 ? 10.695 -11.867 7.133 1 96.12 192 VAL A N 1
ATOM 1490 C CA . VAL A 1 192 ? 10.016 -13.102 7.516 1 96.12 192 VAL A CA 1
ATOM 1491 C C . VAL A 1 192 ? 10.414 -14.227 6.559 1 96.12 192 VAL A C 1
ATOM 1493 O O . VAL A 1 192 ? 10.648 -15.359 6.988 1 96.12 192 VAL A O 1
ATOM 1496 N N . ALA A 1 193 ? 10.469 -13.93 5.277 1 98.12 193 ALA A N 1
ATOM 1497 C CA . ALA A 1 193 ? 10.82 -14.914 4.254 1 98.12 193 ALA A CA 1
ATOM 1498 C C . ALA A 1 193 ? 11.258 -14.234 2.963 1 98.12 193 ALA A C 1
ATOM 1500 O O . ALA A 1 193 ? 10.828 -13.117 2.664 1 98.12 193 ALA A O 1
ATOM 1501 N N . GLU A 1 194 ? 12.141 -14.82 2.34 1 98.31 194 GLU A N 1
ATOM 1502 C CA . GLU A 1 194 ? 12.586 -14.469 0.996 1 98.31 194 GLU A CA 1
ATOM 1503 C C . GLU A 1 194 ? 12.453 -15.656 0.044 1 98.31 194 GLU A C 1
ATOM 1505 O O . GLU A 1 194 ? 13.125 -16.672 0.217 1 98.31 194 GLU A O 1
ATOM 1510 N N . VAL A 1 195 ? 11.641 -15.555 -0.937 1 98.69 195 VAL A N 1
ATOM 1511 C CA . VAL A 1 195 ? 11.336 -16.672 -1.827 1 98.69 195 VAL A CA 1
ATOM 1512 C C . VAL A 1 195 ? 11.906 -16.391 -3.215 1 98.69 195 VAL A C 1
ATOM 1514 O O . VAL A 1 195 ? 11.438 -15.492 -3.918 1 98.69 195 VAL A O 1
ATOM 1517 N N . ALA A 1 196 ? 12.836 -17.172 -3.59 1 98.44 196 ALA A N 1
ATOM 1518 C CA . ALA A 1 196 ? 13.375 -17.078 -4.945 1 98.44 196 ALA A CA 1
ATOM 1519 C C . ALA A 1 196 ? 12.438 -17.75 -5.953 1 98.44 196 ALA A C 1
ATOM 1521 O O . ALA A 1 196 ? 11.875 -18.812 -5.676 1 98.44 196 ALA A O 1
ATOM 1522 N N . PRO A 1 197 ? 12.336 -17.109 -7.098 1 98.5 197 PRO A N 1
ATOM 1523 C CA . PRO A 1 197 ? 11.484 -17.75 -8.102 1 98.5 197 PRO A CA 1
ATOM 1524 C C . PRO A 1 197 ? 12.047 -19.078 -8.594 1 98.5 197 PRO A C 1
ATOM 1526 O O . PRO A 1 197 ? 13.219 -19.156 -8.969 1 98.5 197 PRO A O 1
ATOM 1529 N N . MET A 1 198 ? 11.234 -20.047 -8.516 1 97.94 198 MET A N 1
ATOM 1530 C CA . MET A 1 198 ? 11.492 -21.344 -9.117 1 97.94 198 MET A CA 1
ATOM 1531 C C . MET A 1 198 ? 10.367 -21.75 -10.055 1 97.94 198 MET A C 1
ATOM 1533 O O . MET A 1 198 ? 9.188 -21.672 -9.695 1 97.94 198 MET A O 1
ATOM 1537 N N . GLU A 1 199 ? 10.797 -22.141 -11.234 1 98.19 199 GLU A N 1
ATOM 1538 C CA . GLU A 1 199 ? 9.797 -22.469 -12.25 1 98.19 199 GLU A CA 1
ATOM 1539 C C . GLU A 1 199 ? 8.812 -23.516 -11.734 1 98.19 199 GLU A C 1
ATOM 1541 O O . GLU A 1 199 ? 9.227 -24.578 -11.258 1 98.19 199 GLU A O 1
ATOM 1546 N N . GLY A 1 200 ? 7.543 -23.219 -11.844 1 98.19 200 GLY A N 1
ATOM 1547 C CA . GLY A 1 200 ? 6.5 -24.156 -11.492 1 98.19 200 GLY A CA 1
ATOM 1548 C C . GLY A 1 200 ? 6.105 -24.094 -10.023 1 98.19 200 GLY A C 1
ATOM 1549 O O . GLY A 1 200 ? 5.117 -24.719 -9.617 1 98.19 200 GLY A O 1
ATOM 1550 N N . MET A 1 201 ? 6.812 -23.359 -9.227 1 98.5 201 MET A N 1
ATOM 1551 C CA . MET A 1 201 ? 6.52 -23.266 -7.801 1 98.5 201 MET A CA 1
ATOM 1552 C C . MET A 1 201 ? 5.375 -22.281 -7.551 1 98.5 201 MET A C 1
ATOM 1554 O O . MET A 1 201 ? 5.328 -21.203 -8.156 1 98.5 201 MET A O 1
ATOM 1558 N N . ALA A 1 202 ? 4.488 -22.719 -6.699 1 98.81 202 ALA A N 1
ATOM 1559 C CA . ALA A 1 202 ? 3.424 -21.828 -6.23 1 98.81 202 ALA A CA 1
ATOM 1560 C C . ALA A 1 202 ? 3.775 -21.234 -4.875 1 98.81 202 ALA A C 1
ATOM 1562 O O . ALA A 1 202 ? 4.34 -21.906 -4.012 1 98.81 202 ALA A O 1
ATOM 1563 N N . LEU A 1 203 ? 3.486 -20.031 -4.73 1 98.88 203 LEU A N 1
ATOM 1564 C CA . LEU A 1 203 ? 3.58 -19.297 -3.471 1 98.88 203 LEU A CA 1
ATOM 1565 C C . LEU A 1 203 ? 2.209 -18.797 -3.027 1 98.88 203 LEU A C 1
ATOM 1567 O O . LEU A 1 203 ? 1.511 -18.125 -3.793 1 98.88 203 LEU A O 1
ATOM 1571 N N . PHE A 1 204 ? 1.799 -19.188 -1.807 1 98.81 204 PHE A N 1
ATOM 1572 C CA . PHE A 1 204 ? 0.561 -18.703 -1.206 1 98.81 204 PHE A CA 1
ATOM 1573 C C . PHE A 1 204 ? 0.854 -17.828 0.003 1 98.81 204 PHE A C 1
ATOM 1575 O O . PHE A 1 204 ? 1.658 -18.188 0.863 1 98.81 204 PHE A O 1
ATOM 1582 N N . HIS A 1 205 ? 0.203 -16.688 -0.01 1 98.25 205 HIS A N 1
ATOM 1583 C CA . HIS A 1 205 ? 0.229 -15.906 1.22 1 98.25 205 HIS A CA 1
ATOM 1584 C C . HIS A 1 205 ? -1.146 -15.328 1.534 1 98.25 205 HIS A C 1
ATOM 1586 O O . HIS A 1 205 ? -1.866 -14.898 0.628 1 98.25 205 HIS A O 1
ATOM 1592 N N . ILE A 1 206 ? -1.451 -15.344 2.775 1 96.94 206 ILE A N 1
ATOM 1593 C CA . ILE A 1 206 ? -2.711 -14.75 3.213 1 96.94 206 ILE A CA 1
ATOM 1594 C C . ILE A 1 206 ? -2.703 -13.25 2.938 1 96.94 206 ILE A C 1
ATOM 1596 O O . ILE A 1 206 ? -1.65 -12.609 2.98 1 96.94 206 ILE A O 1
ATOM 1600 N N . HIS A 1 207 ? -3.863 -12.68 2.52 1 95 207 HIS A N 1
ATOM 1601 C CA . HIS A 1 207 ? -3.922 -11.242 2.283 1 95 207 HIS A CA 1
ATOM 1602 C C . HIS A 1 207 ? -5.098 -10.609 3.02 1 95 207 HIS A C 1
ATOM 1604 O O . HIS A 1 207 ? -5.645 -11.211 3.949 1 95 207 HIS A O 1
ATOM 1610 N N . GLY A 1 208 ? -5.457 -9.352 2.725 1 91.12 208 GLY A N 1
ATOM 1611 C CA . GLY A 1 208 ? -6.473 -8.648 3.488 1 91.12 208 GLY A CA 1
ATOM 1612 C C . GLY A 1 208 ? -5.973 -8.164 4.84 1 91.12 208 GLY A C 1
ATOM 1613 O O . GLY A 1 208 ? -4.914 -7.543 4.93 1 91.12 208 GLY A O 1
ATOM 1614 N N . ASP A 1 209 ? -6.738 -8.508 5.859 1 85.94 209 ASP A N 1
ATOM 1615 C CA . ASP A 1 209 ? -6.457 -8.008 7.203 1 85.94 209 ASP A CA 1
ATOM 1616 C C . ASP A 1 209 ? -5.145 -8.57 7.738 1 85.94 209 ASP A C 1
ATOM 1618 O O . ASP A 1 209 ? -4.504 -7.965 8.602 1 85.94 209 ASP A O 1
ATOM 1622 N N . LYS A 1 210 ? -4.699 -9.641 7.176 1 91.12 210 LYS A N 1
ATOM 1623 C CA . LYS A 1 210 ? -3.527 -10.328 7.719 1 91.12 210 LYS A CA 1
ATOM 1624 C C . LYS A 1 210 ? -2.357 -10.273 6.738 1 91.12 210 LYS A C 1
ATOM 1626 O O . LYS A 1 210 ? -1.361 -10.977 6.918 1 91.12 210 LYS A O 1
ATOM 1631 N N . CYS A 1 211 ? -2.496 -9.453 5.758 1 92.88 211 CYS A N 1
ATOM 1632 C CA . CYS A 1 211 ? -1.459 -9.438 4.73 1 92.88 211 CYS A CA 1
ATOM 1633 C C . CYS A 1 211 ? -0.133 -8.953 5.309 1 92.88 211 CYS A C 1
ATOM 1635 O O . CYS A 1 211 ? -0.078 -7.91 5.957 1 92.88 211 CYS A O 1
ATOM 1637 N N . MET A 1 212 ? 0.869 -9.695 5.074 1 92.44 212 MET A N 1
ATOM 1638 C CA . MET A 1 212 ? 2.215 -9.219 5.375 1 92.44 212 MET A CA 1
ATOM 1639 C C . MET A 1 212 ? 2.68 -8.211 4.328 1 92.44 212 MET A C 1
ATOM 1641 O O . MET A 1 212 ? 2.422 -8.391 3.135 1 92.44 212 MET A O 1
ATOM 1645 N N . LEU A 1 213 ? 3.344 -7.207 4.848 1 91.38 213 LEU A N 1
ATOM 1646 C CA . LEU A 1 213 ? 4.059 -6.352 3.908 1 91.38 213 LEU A CA 1
ATOM 1647 C C . LEU A 1 213 ? 5.012 -7.172 3.045 1 91.38 213 LEU A C 1
ATOM 1649 O O . LEU A 1 213 ? 5.711 -8.055 3.549 1 91.38 213 LEU A O 1
ATOM 1653 N N . HIS A 1 214 ? 5 -6.891 1.72 1 94.94 214 HIS A N 1
ATOM 1654 C CA . HIS A 1 214 ? 5.879 -7.676 0.856 1 94.94 214 HIS A CA 1
ATOM 1655 C C . HIS A 1 214 ? 6.258 -6.891 -0.397 1 94.94 214 HIS A C 1
ATOM 1657 O O . HIS A 1 214 ? 5.664 -5.852 -0.688 1 94.94 214 HIS A O 1
ATOM 1663 N N . GLU A 1 215 ? 7.293 -7.391 -1.077 1 95.94 215 GLU A N 1
ATOM 1664 C CA . GLU A 1 215 ? 7.766 -6.754 -2.305 1 95.94 215 GLU A CA 1
ATOM 1665 C C . GLU A 1 215 ? 8.312 -7.789 -3.283 1 95.94 215 GLU A C 1
ATOM 1667 O O . GLU A 1 215 ? 8.609 -8.922 -2.896 1 95.94 215 GLU A O 1
ATOM 1672 N N . GLY A 1 216 ? 8.289 -7.41 -4.586 1 97.38 216 GLY A N 1
ATOM 1673 C CA . GLY A 1 216 ? 9.078 -8.086 -5.605 1 97.38 216 GLY A CA 1
ATOM 1674 C C . GLY A 1 216 ? 10.398 -7.387 -5.891 1 97.38 216 GLY A C 1
ATOM 1675 O O . GLY A 1 216 ? 10.414 -6.297 -6.465 1 97.38 216 GLY A O 1
ATOM 1676 N N . ARG A 1 217 ? 11.461 -8.055 -5.594 1 98.19 217 ARG A N 1
ATOM 1677 C CA . ARG A 1 217 ? 12.781 -7.445 -5.734 1 98.19 217 ARG A CA 1
ATOM 1678 C C . ARG A 1 217 ? 13.164 -7.301 -7.203 1 98.19 217 ARG A C 1
ATOM 1680 O O . ARG A 1 217 ? 12.539 -7.902 -8.078 1 98.19 217 ARG A O 1
ATOM 1687 N N . ASN A 1 218 ? 14.141 -6.523 -7.32 1 98 218 ASN A N 1
ATOM 1688 C CA . ASN A 1 218 ? 14.664 -6.23 -8.656 1 98 218 ASN A CA 1
ATOM 1689 C C . ASN A 1 218 ? 15.148 -7.496 -9.352 1 98 218 ASN A C 1
ATOM 1691 O O . ASN A 1 218 ? 15.836 -8.32 -8.75 1 98 218 ASN A O 1
ATOM 1695 N N . VAL A 1 219 ? 14.758 -7.629 -10.656 1 98.5 219 VAL A N 1
ATOM 1696 C CA . VAL A 1 219 ? 15.359 -8.625 -11.539 1 98.5 219 VAL A CA 1
ATOM 1697 C C . VAL A 1 219 ? 16.672 -8.078 -12.109 1 98.5 219 VAL A C 1
ATOM 1699 O O . VAL A 1 219 ? 16.672 -7.07 -12.82 1 98.5 219 VAL A O 1
ATOM 1702 N N . SER A 1 220 ? 17.703 -8.734 -11.82 1 98 220 SER A N 1
ATOM 1703 C CA . SER A 1 220 ? 18.984 -8.227 -12.289 1 98 220 SER A CA 1
ATOM 1704 C C . SER A 1 220 ? 19.344 -8.789 -13.656 1 98 220 SER A C 1
ATOM 1706 O O . SER A 1 220 ? 20.016 -8.133 -14.453 1 98 220 SER A O 1
ATOM 1708 N N . LYS A 1 221 ? 18.984 -10.023 -13.867 1 97.5 221 LYS A N 1
ATOM 1709 C CA . LYS A 1 221 ? 19.188 -10.688 -15.148 1 97.5 221 LYS A CA 1
ATOM 1710 C C . LYS A 1 221 ? 18.016 -11.594 -15.492 1 97.5 221 LYS A C 1
ATOM 1712 O O . LYS A 1 221 ? 17.359 -12.141 -14.602 1 97.5 221 LYS A O 1
ATOM 1717 N N . GLY A 1 222 ? 17.859 -11.703 -16.812 1 97.62 222 GLY A N 1
ATOM 1718 C CA . GLY A 1 222 ? 16.781 -12.586 -17.25 1 97.62 222 GLY A CA 1
ATOM 1719 C C . GLY A 1 222 ? 15.406 -11.961 -17.125 1 97.62 222 GLY A C 1
ATOM 1720 O O . GLY A 1 222 ? 15.273 -10.734 -17.078 1 97.62 222 GLY A O 1
ATOM 1721 N N . VAL A 1 223 ? 14.383 -12.867 -17.219 1 98.5 223 VAL A N 1
ATOM 1722 C CA . VAL A 1 223 ? 13 -12.406 -17.172 1 98.5 223 VAL A CA 1
ATOM 1723 C C . VAL A 1 223 ? 12.195 -13.266 -16.203 1 98.5 223 VAL A C 1
ATOM 1725 O O . VAL A 1 223 ? 12.258 -14.5 -16.25 1 98.5 223 VAL A O 1
ATOM 1728 N N . LYS A 1 224 ? 11.531 -12.641 -15.305 1 98.62 224 LYS A N 1
ATOM 1729 C CA . LYS A 1 224 ? 10.641 -13.312 -14.359 1 98.62 224 LYS A CA 1
ATOM 1730 C C . LYS A 1 224 ? 9.195 -13.266 -14.844 1 98.62 224 LYS A C 1
ATOM 1732 O O . LYS A 1 224 ? 8.656 -12.18 -15.109 1 98.62 224 LYS A O 1
ATOM 1737 N N . TYR A 1 225 ? 8.578 -14.414 -15 1 98.88 225 TYR A N 1
ATOM 1738 C CA . TYR A 1 225 ? 7.156 -14.531 -15.328 1 98.88 225 TYR A CA 1
ATOM 1739 C C . TYR A 1 225 ? 6.371 -15.086 -14.148 1 98.88 225 TYR A C 1
ATOM 1741 O O . TYR A 1 225 ? 6.801 -16.047 -13.508 1 98.88 225 TYR A O 1
ATOM 1749 N N . VAL A 1 226 ? 5.25 -14.461 -13.906 1 98.81 226 VAL A N 1
ATOM 1750 C CA . VAL A 1 226 ? 4.438 -14.891 -12.773 1 98.81 226 VAL A CA 1
ATOM 1751 C C . VAL A 1 226 ? 2.975 -15 -13.195 1 98.81 226 VAL A C 1
ATOM 1753 O O . VAL A 1 226 ? 2.459 -14.133 -13.906 1 98.81 226 VAL A O 1
ATOM 1756 N N . PHE A 1 227 ? 2.35 -16.109 -12.859 1 98.69 227 PHE A N 1
ATOM 1757 C CA . PHE A 1 227 ? 0.904 -16.297 -12.883 1 98.69 227 PHE A CA 1
ATOM 1758 C C . PHE A 1 227 ? 0.29 -15.922 -11.539 1 98.69 227 PHE A C 1
ATOM 1760 O O . PHE A 1 227 ? 0.68 -16.469 -10.5 1 98.69 227 PHE A O 1
ATOM 1767 N N . ARG A 1 228 ? -0.695 -14.961 -11.531 1 98.31 228 ARG A N 1
ATOM 1768 C CA . ARG A 1 228 ? -1.282 -14.539 -10.258 1 98.31 228 ARG A CA 1
ATOM 1769 C C . ARG A 1 228 ? -2.789 -14.781 -10.25 1 98.31 228 ARG A C 1
ATOM 1771 O O . ARG A 1 228 ? -3.475 -14.492 -11.234 1 98.31 228 ARG A O 1
ATOM 1778 N N . SER A 1 229 ? -3.295 -15.297 -9.211 1 98.06 229 SER A N 1
ATOM 1779 C CA . SER A 1 229 ? -4.707 -15.367 -8.852 1 98.06 229 SER A CA 1
ATOM 1780 C C . SER A 1 229 ? -4.898 -15.273 -7.344 1 98.06 229 SER A C 1
ATOM 1782 O O . SER A 1 229 ? -4.008 -14.812 -6.625 1 98.06 229 SER A O 1
ATOM 1784 N N . ASP A 1 230 ? -6.086 -15.492 -6.922 1 98.19 230 ASP A N 1
ATOM 1785 C CA . ASP A 1 230 ? -6.43 -15.508 -5.504 1 98.19 230 ASP A CA 1
ATOM 1786 C C . ASP A 1 230 ? -7.309 -16.703 -5.164 1 98.19 230 ASP A C 1
ATOM 1788 O O . ASP A 1 230 ? -8.055 -17.203 -6.016 1 98.19 230 ASP A O 1
ATOM 1792 N N . VAL A 1 231 ? -7.199 -17.141 -3.936 1 98.81 231 VAL A N 1
ATOM 1793 C CA . VAL A 1 231 ? -8.094 -18.188 -3.49 1 98.81 231 VAL A CA 1
ATOM 1794 C C . VAL A 1 231 ? -9.383 -17.578 -2.943 1 98.81 231 VAL A C 1
ATOM 1796 O O . VAL A 1 231 ? -9.344 -16.672 -2.117 1 98.81 231 VAL A O 1
ATOM 1799 N N . VAL A 1 232 ? -10.453 -18.109 -3.406 1 98.75 232 VAL A N 1
ATOM 1800 C CA . VAL A 1 232 ? -11.781 -17.594 -3.08 1 98.75 232 VAL A CA 1
ATOM 1801 C C . VAL A 1 232 ? -12.398 -18.422 -1.963 1 98.75 232 VAL A C 1
ATOM 1803 O O . VAL A 1 232 ? -12.328 -19.656 -1.987 1 98.75 232 VAL A O 1
ATOM 1806 N N . PHE A 1 233 ? -12.992 -17.781 -0.981 1 98.69 233 PHE A N 1
ATOM 1807 C CA . PHE A 1 233 ? -13.68 -18.438 0.124 1 98.69 233 PHE A CA 1
ATOM 1808 C C . PHE A 1 233 ? -15.156 -18.062 0.138 1 98.69 233 PHE A C 1
ATOM 1810 O O . PHE A 1 233 ? -15.523 -16.953 -0.236 1 98.69 233 PHE A O 1
ATOM 1817 N N . ALA A 1 234 ? -15.945 -18.953 0.606 1 97.75 234 ALA A N 1
ATOM 1818 C CA . ALA A 1 234 ? -17.391 -18.734 0.724 1 97.75 234 ALA A CA 1
ATOM 1819 C C . ALA A 1 234 ? -17.984 -19.562 1.864 1 97.75 234 ALA A C 1
ATOM 1821 O O . ALA A 1 234 ? -17.406 -20.578 2.266 1 97.75 234 ALA A O 1
ATOM 1822 N N . MET B 1 1 ? 8.258 32.781 -31.75 1 25.23 1 MET B N 1
ATOM 1823 C CA . MET B 1 1 ? 8.445 31.641 -30.859 1 25.23 1 MET B CA 1
ATOM 1824 C C . MET B 1 1 ? 8.211 32.031 -29.406 1 25.23 1 MET B C 1
ATOM 1826 O O . MET B 1 1 ? 9.07 32.656 -28.781 1 25.23 1 MET B O 1
ATOM 1830 N N . GLY B 1 2 ? 7.043 32.5 -29 1 30.09 2 GLY B N 1
ATOM 1831 C CA . GLY B 1 2 ? 6.66 33.312 -27.844 1 30.09 2 GLY B CA 1
ATOM 1832 C C . GLY B 1 2 ? 6.852 32.562 -26.531 1 30.09 2 GLY B C 1
ATOM 1833 O O . GLY B 1 2 ? 6.645 31.359 -26.453 1 30.09 2 GLY B O 1
ATOM 1834 N N . ASP B 1 3 ? 7.781 33 -25.641 1 29.95 3 ASP B N 1
ATOM 1835 C CA . ASP B 1 3 ? 8.148 32.594 -24.297 1 29.95 3 ASP B CA 1
ATOM 1836 C C . ASP B 1 3 ? 6.918 32.406 -23.422 1 29.95 3 ASP B C 1
ATOM 1838 O O . ASP B 1 3 ? 6.234 33.375 -23.094 1 29.95 3 ASP B O 1
ATOM 1842 N N . LYS B 1 4 ? 5.953 31.5 -23.703 1 31.52 4 LYS B N 1
ATOM 1843 C CA . LYS B 1 4 ? 4.82 31.297 -22.812 1 31.52 4 LYS B CA 1
ATOM 1844 C C . LYS B 1 4 ? 5.27 31.297 -21.344 1 31.52 4 LYS B C 1
ATOM 1846 O O . LYS B 1 4 ? 5.906 30.359 -20.891 1 31.52 4 LYS B O 1
ATOM 1851 N N . ALA B 1 5 ? 5.793 32.438 -20.875 1 32.62 5 ALA B N 1
ATOM 1852 C CA . ALA B 1 5 ? 6.035 32.719 -19.469 1 32.62 5 ALA B CA 1
ATOM 1853 C C . ALA B 1 5 ? 4.914 32.188 -18.578 1 32.62 5 ALA B C 1
ATOM 1855 O O . ALA B 1 5 ? 3.789 32.688 -18.609 1 32.62 5 ALA B O 1
ATOM 1856 N N . GLU B 1 6 ? 4.531 30.953 -18.594 1 37.78 6 GLU B N 1
ATOM 1857 C CA . GLU B 1 6 ? 3.613 3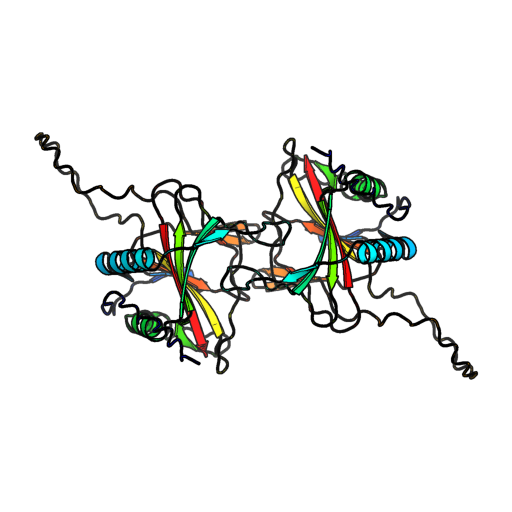0.438 -17.578 1 37.78 6 GLU B CA 1
ATOM 1858 C C . GLU B 1 6 ? 3.83 31.141 -16.234 1 37.78 6 GLU B C 1
ATOM 1860 O O . GLU B 1 6 ? 4.891 31 -15.617 1 37.78 6 GLU B O 1
ATOM 1865 N N . LEU B 1 7 ? 3.613 32.375 -16.094 1 37.47 7 LEU B N 1
ATOM 1866 C CA . LEU B 1 7 ? 3.506 33.156 -14.883 1 37.47 7 LEU B CA 1
ATOM 1867 C C . LEU B 1 7 ? 2.975 32.312 -13.727 1 37.47 7 LEU B C 1
ATOM 1869 O O . LEU B 1 7 ? 1.78 32.031 -13.672 1 37.47 7 LEU B O 1
ATOM 1873 N N . SER B 1 8 ? 3.453 31.203 -13.367 1 46.5 8 SER B N 1
ATOM 1874 C CA . SER B 1 8 ? 3.051 30.469 -12.164 1 46.5 8 SER B CA 1
ATOM 1875 C C . SER B 1 8 ? 2.74 31.422 -11.016 1 46.5 8 SER B C 1
ATOM 1877 O O . SER B 1 8 ? 3.631 32.094 -10.516 1 46.5 8 SER B O 1
ATOM 1879 N N . ALA B 1 9 ? 1.712 32.281 -11.023 1 53.19 9 ALA B N 1
ATOM 1880 C CA . ALA B 1 9 ? 1.214 33.188 -10 1 53.19 9 ALA B CA 1
ATOM 1881 C C . ALA B 1 9 ? 1.532 32.656 -8.602 1 53.19 9 ALA B C 1
ATOM 1883 O O . ALA B 1 9 ? 1.362 31.469 -8.32 1 53.19 9 ALA B O 1
ATOM 1884 N N . THR B 1 10 ? 2.529 33.375 -7.961 1 78.12 10 THR B N 1
ATOM 1885 C CA . THR B 1 10 ? 2.916 33.125 -6.578 1 78.12 10 THR B CA 1
ATOM 1886 C C . THR B 1 10 ? 1.684 33 -5.684 1 78.12 10 THR B C 1
ATOM 1888 O O . THR B 1 10 ? 0.851 33.906 -5.652 1 78.12 10 THR B O 1
ATOM 1891 N N . ILE B 1 11 ? 1.289 31.875 -5.219 1 91.44 11 ILE B N 1
ATOM 1892 C CA . ILE B 1 11 ? 0.19 31.641 -4.289 1 91.44 11 ILE B CA 1
ATOM 1893 C C . ILE B 1 11 ? 0.444 32.406 -2.99 1 91.44 11 ILE B C 1
ATOM 1895 O O . ILE B 1 11 ? 1.531 32.312 -2.414 1 91.44 11 ILE B O 1
ATOM 1899 N N . LYS B 1 12 ? -0.475 33.281 -2.637 1 94.38 12 LYS B N 1
ATOM 1900 C CA . LYS B 1 12 ? -0.383 33.969 -1.359 1 94.38 12 LYS B CA 1
ATOM 1901 C C . LYS B 1 12 ? -1.043 33.188 -0.243 1 94.38 12 LYS B C 1
ATOM 1903 O O . LYS B 1 12 ? -2.262 33.25 -0.066 1 94.38 12 LYS B O 1
ATOM 1908 N N . TRP B 1 13 ? -0.299 32.562 0.483 1 97.44 13 TRP B N 1
ATOM 1909 C CA . TRP B 1 13 ? -0.788 31.75 1.585 1 97.44 13 TRP B CA 1
ATOM 1910 C C . TRP B 1 13 ? -1.116 32.625 2.803 1 97.44 13 TRP B C 1
ATOM 1912 O O . TRP B 1 13 ? -0.68 33.75 2.895 1 97.44 13 TRP B O 1
ATOM 1922 N N . PRO B 1 14 ? -1.948 32.031 3.74 1 97.56 14 PRO B N 1
ATOM 1923 C CA . PRO B 1 14 ? -2.195 32.781 4.969 1 97.56 14 PRO B CA 1
ATOM 1924 C C . PRO B 1 14 ? -0.926 33 5.789 1 97.56 14 PRO B C 1
ATOM 1926 O O . PRO B 1 14 ? -0.009 32.188 5.754 1 97.56 14 PRO B O 1
ATOM 1929 N N . LYS B 1 15 ? -0.94 34.125 6.461 1 97.19 15 LYS B N 1
ATOM 1930 C CA . LYS B 1 15 ? 0.157 34.344 7.398 1 97.19 15 LYS B CA 1
ATOM 1931 C C . LYS B 1 15 ? 0.122 33.312 8.539 1 97.19 15 LYS B C 1
ATOM 1933 O O . LYS B 1 15 ? -0.931 33.094 9.133 1 97.19 15 LYS B O 1
ATOM 1938 N N . ILE B 1 16 ? 1.217 32.75 8.812 1 98 16 ILE B N 1
ATOM 1939 C CA . ILE B 1 16 ? 1.326 31.75 9.867 1 98 16 ILE B CA 1
ATOM 1940 C C . ILE B 1 16 ? 2.078 32.344 11.062 1 98 16 ILE B C 1
ATOM 1942 O O . ILE B 1 16 ? 3.23 32.75 10.93 1 98 16 ILE B O 1
ATOM 1946 N N . LYS B 1 17 ? 1.44 32.344 12.172 1 96.5 17 LYS B N 1
ATOM 1947 C CA . LYS B 1 17 ? 2.053 32.875 13.391 1 96.5 17 LYS B CA 1
ATOM 1948 C C . LYS B 1 17 ? 2.98 31.844 14.039 1 96.5 17 LYS B C 1
ATOM 1950 O O . LYS B 1 17 ? 2.74 30.641 13.953 1 96.5 17 LYS B O 1
ATOM 1955 N N . ALA B 1 18 ? 3.945 32.375 14.758 1 96.44 18 ALA B N 1
ATOM 1956 C CA . ALA B 1 18 ? 4.84 31.484 15.516 1 96.44 18 ALA B CA 1
ATOM 1957 C C . ALA B 1 18 ? 4.117 30.859 16.688 1 96.44 18 ALA B C 1
ATOM 1959 O O . ALA B 1 18 ? 3.32 31.5 17.375 1 96.44 18 ALA B O 1
ATOM 1960 N N . LYS B 1 19 ? 4.375 29.562 16.891 1 95.5 19 LYS B N 1
ATOM 1961 C CA . LYS B 1 19 ? 3.854 28.812 18.016 1 95.5 19 LYS B CA 1
ATOM 1962 C C . LYS B 1 19 ? 4.984 28.203 18.844 1 95.5 19 LYS B C 1
ATOM 1964 O O . LYS B 1 19 ? 5.258 27.016 18.766 1 95.5 19 LYS B O 1
ATOM 1969 N N . PRO B 1 20 ? 5.559 28.938 19.719 1 88.44 20 PRO B N 1
ATOM 1970 C CA . PRO B 1 20 ? 6.758 28.453 20.406 1 88.44 20 PRO B CA 1
ATOM 1971 C C . PRO B 1 20 ? 6.445 27.391 21.469 1 88.44 20 PRO B C 1
ATOM 1973 O O . PRO B 1 20 ? 7.336 26.641 21.875 1 88.44 20 PRO B O 1
ATOM 1976 N N . ASN B 1 21 ? 5.176 27.312 21.906 1 90.31 21 ASN B N 1
ATOM 1977 C CA . ASN B 1 21 ? 4.852 26.406 22.984 1 90.31 21 ASN B CA 1
ATOM 1978 C C . ASN B 1 21 ? 3.889 25.312 22.531 1 90.31 21 ASN B C 1
ATOM 1980 O O . ASN B 1 21 ? 2.818 25.141 23.109 1 90.31 21 ASN B O 1
ATOM 1984 N N . LEU B 1 22 ? 4.395 24.531 21.594 1 94.5 22 LEU B N 1
ATOM 1985 C CA . LEU B 1 22 ? 3.551 23.438 21.109 1 94.5 22 LEU B CA 1
ATOM 1986 C C . LEU B 1 22 ? 3.604 22.25 22.062 1 94.5 22 LEU B C 1
ATOM 1988 O O . LEU B 1 22 ? 4.664 21.938 22.609 1 94.5 22 LEU B O 1
ATOM 1992 N N . SER B 1 23 ? 2.434 21.734 22.344 1 94.38 23 SER B N 1
ATOM 1993 C CA . SER B 1 23 ? 2.33 20.562 23.203 1 94.38 23 SER B CA 1
ATOM 1994 C C . SER B 1 23 ? 2.162 19.297 22.391 1 94.38 23 SER B C 1
ATOM 1996 O O . SER B 1 23 ? 1.329 19.234 21.484 1 94.38 23 SER B O 1
ATOM 1998 N N . VAL B 1 24 ? 2.93 18.266 22.812 1 97.25 24 VAL B N 1
ATOM 1999 C CA . VAL B 1 24 ? 2.941 17.016 22.062 1 97.25 24 VAL B CA 1
ATOM 2000 C C . VAL B 1 24 ? 2.199 15.938 22.844 1 97.25 24 VAL B C 1
ATOM 2002 O O . VAL B 1 24 ? 2.354 15.828 24.062 1 97.25 24 VAL B O 1
ATOM 2005 N N . SER B 1 25 ? 1.36 15.211 22.188 1 98.25 25 SER B N 1
ATOM 2006 C CA . SER B 1 25 ? 0.755 13.992 22.719 1 98.25 25 SER B CA 1
ATOM 2007 C C . SER B 1 25 ? 1.266 12.758 21.984 1 98.25 25 SER B C 1
ATOM 2009 O O . SER B 1 25 ? 1 12.578 20.797 1 98.25 25 SER B O 1
ATOM 2011 N N . TYR B 1 26 ? 1.958 11.898 22.734 1 98.12 26 TYR B N 1
ATOM 2012 C CA . TYR B 1 26 ? 2.549 10.711 22.125 1 98.12 26 TYR B CA 1
ATOM 2013 C C . TYR B 1 26 ? 1.563 9.555 22.125 1 98.12 26 TYR B C 1
ATOM 2015 O O . TYR B 1 26 ? 1.019 9.195 23.172 1 98.12 26 TYR B O 1
ATOM 2023 N N . LEU B 1 27 ? 1.331 8.992 21 1 98.19 27 LEU B N 1
ATOM 2024 C CA . LEU B 1 27 ? 0.413 7.867 20.844 1 98.19 27 LEU B CA 1
ATOM 2025 C C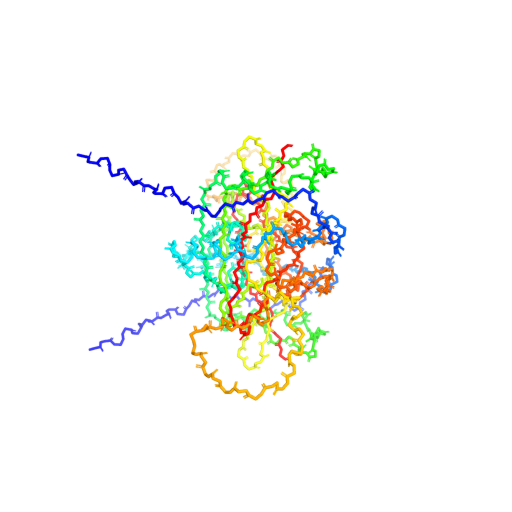 . LEU B 1 27 ? 1.176 6.551 20.75 1 98.19 27 LEU B C 1
ATOM 2027 O O . LEU B 1 27 ? 0.677 5.508 21.172 1 98.19 27 LEU B O 1
ATOM 2031 N N . LYS B 1 28 ? 2.275 6.535 20.109 1 97.06 28 LYS B N 1
ATOM 2032 C CA . LYS B 1 28 ? 3.219 5.426 20.031 1 97.06 28 LYS B CA 1
ATOM 2033 C C . LYS B 1 28 ? 4.66 5.93 20 1 97.06 28 LYS B C 1
ATOM 2035 O O . LYS B 1 28 ? 5.352 5.809 19 1 97.06 28 LYS B O 1
ATOM 2040 N N . ASN B 1 29 ? 5.031 6.477 21.203 1 96.12 29 ASN B N 1
ATOM 2041 C CA . ASN B 1 29 ? 6.348 7.086 21.328 1 96.12 29 ASN B CA 1
ATOM 2042 C C . ASN B 1 29 ? 6.621 8.086 20.203 1 96.12 29 ASN B C 1
ATOM 2044 O O . ASN B 1 29 ? 5.781 8.938 19.922 1 96.12 29 ASN B O 1
ATOM 2048 N N . LEU B 1 30 ? 7.77 8.023 19.625 1 97.12 30 LEU B N 1
ATOM 2049 C CA . LEU B 1 30 ? 8.141 8.984 18.594 1 97.12 30 LEU B CA 1
ATOM 2050 C C . LEU B 1 30 ? 7.629 8.531 17.219 1 97.12 30 LEU B C 1
ATOM 2052 O O . LEU B 1 30 ? 7.691 9.289 16.25 1 97.12 30 LEU B O 1
ATOM 2056 N N . ASP B 1 31 ? 7.062 7.375 17.188 1 96.75 31 ASP B N 1
ATOM 2057 C CA . ASP B 1 31 ? 6.621 6.855 15.898 1 96.75 31 ASP B CA 1
ATOM 2058 C C . ASP B 1 31 ? 5.293 7.477 15.477 1 96.75 31 ASP B C 1
ATOM 2060 O O . ASP B 1 31 ? 4.926 7.438 14.297 1 96.75 31 ASP B O 1
ATOM 2064 N N . LEU B 1 32 ? 4.531 7.898 16.422 1 98.38 32 LEU B N 1
ATOM 2065 C CA . LEU B 1 32 ? 3.195 8.438 16.188 1 98.38 32 LEU B CA 1
ATOM 2066 C C . LEU B 1 32 ? 2.811 9.43 17.281 1 98.38 32 LEU B C 1
ATOM 2068 O O . LEU B 1 32 ? 2.713 9.062 18.453 1 98.38 32 LEU B O 1
ATOM 2072 N N . PHE B 1 33 ? 2.572 10.695 16.875 1 98.75 33 PHE B N 1
ATOM 2073 C CA . PHE B 1 33 ? 2.205 11.672 17.891 1 98.75 33 PHE B CA 1
ATOM 2074 C C . PHE B 1 33 ? 1.413 12.82 17.266 1 98.75 33 PHE B C 1
ATOM 2076 O O . PHE B 1 33 ? 1.432 13.008 16.047 1 98.75 33 PHE B O 1
ATOM 2083 N N . THR B 1 34 ? 0.706 13.547 18.078 1 98.75 34 THR B N 1
ATOM 2084 C CA . THR B 1 34 ? -0.092 14.688 17.641 1 98.75 34 THR B CA 1
ATOM 2085 C C . THR B 1 34 ? 0.352 15.961 18.328 1 98.75 34 THR B C 1
ATOM 2087 O O . THR B 1 34 ? 1.016 15.914 19.375 1 98.75 34 THR B O 1
ATOM 2090 N N . VAL B 1 35 ? 0.06 17.062 17.734 1 98.38 35 VAL B N 1
ATOM 2091 C CA . VAL B 1 35 ? 0.287 18.406 18.25 1 98.38 35 VAL B CA 1
ATOM 2092 C C . VAL B 1 35 ? -0.975 19.25 18.078 1 98.38 35 VAL B C 1
ATOM 2094 O O . VAL B 1 35 ? -1.332 19.625 16.969 1 98.38 35 VAL B O 1
ATOM 2097 N N . GLU B 1 36 ? -1.56 19.594 19.109 1 96.12 36 GLU B N 1
ATOM 2098 C CA . GLU B 1 36 ? -2.764 20.422 19.047 1 96.12 36 GLU B CA 1
ATOM 2099 C C . GLU B 1 36 ? -2.418 21.875 18.75 1 96.12 36 GLU B C 1
ATOM 2101 O O . GLU B 1 36 ? -1.34 22.344 19.125 1 96.12 36 GLU B O 1
ATOM 2106 N N . ASN B 1 37 ? -3.289 22.531 18.062 1 95 37 ASN B N 1
ATOM 2107 C CA . ASN B 1 37 ? -3.221 23.969 17.797 1 95 37 ASN B CA 1
ATOM 2108 C C . ASN B 1 37 ? -1.957 24.344 17.031 1 95 37 ASN B C 1
ATOM 2110 O O . ASN B 1 37 ? -1.341 25.375 17.297 1 95 37 ASN B O 1
ATOM 2114 N N . CYS B 1 38 ? -1.545 23.453 16.234 1 97.44 38 CYS B N 1
ATOM 2115 C CA . CYS B 1 38 ? -0.454 23.766 15.328 1 97.44 38 CYS B CA 1
ATOM 2116 C C . CYS B 1 38 ? -0.834 24.922 14.398 1 97.44 38 CYS B C 1
ATOM 2118 O O . CYS B 1 38 ? 0.013 25.734 14.039 1 97.44 38 CYS B O 1
ATOM 2120 N N . LEU B 1 39 ? -2.035 24.953 13.977 1 97.94 39 LEU B N 1
ATOM 2121 C CA . LEU B 1 39 ? -2.625 26.094 13.273 1 97.94 39 LEU B CA 1
ATOM 2122 C C . LEU B 1 39 ? -3.832 26.625 14.039 1 97.94 39 LEU B C 1
ATOM 2124 O O . LEU B 1 39 ? -4.598 25.859 14.625 1 97.94 39 LEU B O 1
ATOM 2128 N N . THR B 1 40 ? -3.961 27.922 13.984 1 96.75 40 THR B N 1
ATOM 2129 C CA . THR B 1 40 ? -5.184 28.516 14.5 1 96.75 40 THR B CA 1
ATOM 2130 C C . THR B 1 40 ? -6.348 28.297 13.539 1 96.75 40 THR B C 1
ATOM 2132 O O . THR B 1 40 ? -6.141 27.922 12.383 1 96.75 40 THR B O 1
ATOM 2135 N N . SER B 1 41 ? -7.531 28.562 14.047 1 97.06 41 SER B N 1
ATOM 2136 C CA . SER B 1 41 ? -8.711 28.422 13.203 1 97.06 41 SER B CA 1
ATOM 2137 C C . SER B 1 41 ? -8.625 29.328 11.977 1 97.06 41 SER B C 1
ATOM 2139 O O . SER B 1 41 ? -8.953 28.906 10.867 1 97.06 41 SER B O 1
ATOM 2141 N N . ASP B 1 42 ? -8.188 30.547 12.203 1 97.56 42 ASP B N 1
ATOM 2142 C CA . ASP B 1 42 ? -8.062 31.484 11.102 1 97.56 42 ASP B CA 1
ATOM 2143 C C . ASP B 1 42 ? -7.07 30.984 10.055 1 97.56 42 ASP B C 1
ATOM 2145 O O . ASP B 1 42 ? -7.32 31.094 8.852 1 97.56 42 ASP B O 1
ATOM 2149 N N . GLU B 1 43 ? -5.98 30.5 10.523 1 98.44 43 GLU B N 1
ATOM 2150 C CA . GLU B 1 43 ? -4.98 29.953 9.609 1 98.44 43 GLU B CA 1
ATOM 2151 C C . GLU B 1 43 ? -5.539 28.766 8.82 1 98.44 43 GLU B C 1
ATOM 2153 O O . GLU B 1 43 ? -5.387 28.703 7.602 1 98.44 43 GLU B O 1
ATOM 2158 N N . SER B 1 44 ? -6.184 27.859 9.516 1 98.44 44 SER B N 1
ATOM 2159 C CA . SER B 1 44 ? -6.77 26.688 8.867 1 98.44 44 SER B CA 1
ATOM 2160 C C . SER B 1 44 ? -7.777 27.094 7.801 1 98.44 44 SER B C 1
ATOM 2162 O O . SER B 1 44 ? -7.711 26.625 6.664 1 98.44 44 SER B O 1
ATOM 2164 N N . LYS B 1 45 ? -8.609 27.984 8.125 1 98.12 45 LYS B N 1
ATOM 2165 C CA . LYS B 1 45 ? -9.625 28.453 7.188 1 98.12 45 LYS B CA 1
ATOM 2166 C C . LYS B 1 45 ? -8.992 29.156 5.992 1 98.12 45 LYS B C 1
ATOM 2168 O O . LYS B 1 45 ? -9.484 29.062 4.871 1 98.12 45 LYS B O 1
ATOM 2173 N N . GLY B 1 46 ? -7.98 29.875 6.336 1 98.56 46 GLY B N 1
ATOM 2174 C CA . GLY B 1 46 ? -7.242 30.5 5.254 1 98.56 46 GLY B CA 1
ATOM 2175 C C . GLY B 1 46 ? -6.684 29.516 4.25 1 98.56 46 GLY B C 1
ATOM 2176 O O . GLY B 1 46 ? -6.789 29.719 3.041 1 98.56 46 GLY B O 1
ATOM 2177 N N . PHE B 1 47 ? -6.07 28.453 4.715 1 98.62 47 PHE B N 1
ATOM 2178 C CA . PHE B 1 47 ? -5.535 27.422 3.832 1 98.62 47 PHE B CA 1
ATOM 2179 C C . PHE B 1 47 ? -6.648 26.781 3.008 1 98.62 47 PHE B C 1
ATOM 2181 O O . PHE B 1 47 ? -6.484 26.547 1.811 1 98.62 47 PHE B O 1
ATOM 2188 N N . VAL B 1 48 ? -7.762 26.484 3.629 1 98.62 48 VAL B N 1
ATOM 2189 C CA . VAL B 1 48 ? -8.883 25.859 2.939 1 98.62 48 VAL B CA 1
ATOM 2190 C C . VAL B 1 48 ? -9.367 26.75 1.806 1 98.62 48 VAL B C 1
ATOM 2192 O O . VAL B 1 48 ? -9.578 26.281 0.685 1 98.62 48 VAL B O 1
ATOM 2195 N N . LYS B 1 49 ? -9.508 28.031 2.139 1 98.31 49 LYS B N 1
ATOM 2196 C CA . LYS B 1 49 ? -9.984 28.984 1.143 1 98.31 49 LYS B CA 1
ATOM 2197 C C . LYS B 1 49 ? -9.062 29.016 -0.07 1 98.31 49 LYS B C 1
ATOM 2199 O O . LYS B 1 49 ? -9.523 28.969 -1.212 1 98.31 49 LYS B O 1
ATOM 2204 N N . ILE B 1 50 ? -7.816 29.125 0.159 1 98.25 50 ILE B N 1
ATOM 2205 C CA . ILE B 1 50 ? -6.84 29.203 -0.922 1 98.25 50 ILE B CA 1
ATOM 2206 C C . ILE B 1 50 ? -6.824 27.891 -1.701 1 98.25 50 ILE B C 1
ATOM 2208 O O . ILE B 1 50 ? -6.812 27.891 -2.934 1 98.25 50 ILE B O 1
ATOM 2212 N N . ALA B 1 51 ? -6.816 26.75 -1.022 1 97.94 51 ALA B N 1
ATOM 2213 C CA . ALA B 1 51 ? -6.812 25.453 -1.685 1 97.94 51 ALA B CA 1
ATOM 2214 C C . ALA B 1 51 ? -8.031 25.281 -2.588 1 97.94 51 ALA B C 1
ATOM 2216 O O . ALA B 1 51 ? -7.918 24.828 -3.723 1 97.94 51 ALA B O 1
ATOM 2217 N N . GLU B 1 52 ? -9.164 25.641 -2.098 1 98.06 52 GLU B N 1
ATOM 2218 C CA . GLU B 1 52 ? -10.383 25.578 -2.9 1 98.06 52 GLU B CA 1
ATOM 2219 C C . GLU B 1 52 ? -10.258 26.438 -4.152 1 98.06 52 GLU B C 1
ATOM 2221 O O . GLU B 1 52 ? -10.703 26.031 -5.234 1 98.06 52 GLU B O 1
ATOM 2226 N N . SER B 1 53 ? -9.656 27.531 -3.979 1 97.44 53 SER B N 1
ATOM 2227 C CA . SER B 1 53 ? -9.508 28.453 -5.105 1 97.44 53 SER B CA 1
ATOM 2228 C C . SER B 1 53 ? -8.555 27.891 -6.152 1 97.44 53 SER B C 1
ATOM 2230 O O . SER B 1 53 ? -8.703 28.172 -7.344 1 97.44 53 SER B O 1
ATOM 2232 N N . LEU B 1 54 ? -7.5 27.172 -5.777 1 96 54 LEU B N 1
ATOM 2233 C CA . LEU B 1 54 ? -6.539 26.562 -6.688 1 96 54 LEU B CA 1
ATOM 2234 C C . LEU B 1 54 ? -7.199 25.469 -7.527 1 96 54 LEU B C 1
ATOM 2236 O O . LEU B 1 54 ? -6.777 25.219 -8.656 1 96 54 LEU B O 1
ATOM 2240 N N . GLY B 1 55 ? -8.211 24.766 -6.914 1 96.81 55 GLY B N 1
ATOM 2241 C CA . GLY B 1 55 ? -8.953 23.75 -7.652 1 96.81 55 GLY B CA 1
ATOM 2242 C C . GLY B 1 55 ? -8.477 22.344 -7.379 1 96.81 55 GLY B C 1
ATOM 2243 O O . GLY B 1 55 ? -7.461 21.906 -7.926 1 96.81 55 GLY B O 1
ATOM 2244 N N . PHE B 1 56 ? -9.289 21.594 -6.758 1 97.25 56 PHE B N 1
ATOM 2245 C CA . PHE B 1 56 ? -9 20.188 -6.438 1 97.25 56 PHE B CA 1
ATOM 2246 C C . PHE B 1 56 ? -9.266 19.297 -7.645 1 97.25 56 PHE B C 1
ATOM 2248 O O . PHE B 1 56 ? -10.203 19.531 -8.406 1 97.25 56 PHE B O 1
ATOM 2255 N N . THR B 1 57 ? -8.438 18.297 -7.719 1 96.44 57 THR B N 1
ATOM 2256 C CA . THR B 1 57 ? -8.656 17.25 -8.719 1 96.44 57 THR B CA 1
ATOM 2257 C C . THR B 1 57 ? -8.984 15.922 -8.055 1 96.44 57 THR B C 1
ATOM 2259 O O . THR B 1 57 ? -8.352 15.547 -7.066 1 96.44 57 THR B O 1
ATOM 2262 N N . HIS B 1 58 ? -9.922 15.305 -8.602 1 96.12 58 HIS B N 1
ATOM 2263 C CA . HIS B 1 58 ? -10.32 14.008 -8.07 1 96.12 58 HIS B CA 1
ATOM 2264 C C . HIS B 1 58 ? -9.203 12.984 -8.227 1 96.12 58 HIS B C 1
ATOM 2266 O O . HIS B 1 58 ? -8.562 12.914 -9.281 1 96.12 58 HIS B O 1
ATOM 2272 N N . GLN B 1 59 ? -8.969 12.289 -7.172 1 91.56 59 GLN B N 1
ATOM 2273 C CA . GLN B 1 59 ? -7.988 11.211 -7.172 1 91.56 59 GLN B CA 1
ATOM 2274 C C . GLN B 1 59 ? -8.633 9.883 -6.793 1 91.56 59 GLN B C 1
ATOM 2276 O O . GLN B 1 59 ? -9.07 9.695 -5.656 1 91.56 59 GLN B O 1
ATOM 2281 N N . GLY B 1 60 ? -8.695 8.953 -7.719 1 90.31 60 GLY B N 1
ATOM 2282 C CA . GLY B 1 60 ? -9.125 7.582 -7.492 1 90.31 60 GLY B CA 1
ATOM 2283 C C . GLY B 1 60 ? -8.008 6.574 -7.633 1 90.31 60 GLY B C 1
ATOM 2284 O O . GLY B 1 60 ? -6.844 6.945 -7.801 1 90.31 60 GLY B O 1
ATOM 2285 N N . SER B 1 61 ? -8.258 5.332 -7.375 1 86.88 61 SER B N 1
ATOM 2286 C CA . SER B 1 61 ? -7.289 4.258 -7.566 1 86.88 61 SER B CA 1
ATOM 2287 C C . SER B 1 61 ? -7.852 3.162 -8.469 1 86.88 61 SER B C 1
ATOM 2289 O O . SER B 1 61 ? -9.062 3.105 -8.703 1 86.88 61 SER B O 1
ATOM 2291 N N . ARG B 1 62 ? -6.867 2.361 -8.977 1 80.44 62 ARG B N 1
ATOM 2292 C CA . ARG B 1 62 ? -7.281 1.22 -9.789 1 80.44 62 ARG B CA 1
ATOM 2293 C C . ARG B 1 62 ? -7.695 0.046 -8.906 1 80.44 62 ARG B C 1
ATOM 2295 O O . ARG B 1 62 ? -8.352 -0.889 -9.375 1 80.44 62 ARG B O 1
ATOM 2302 N N . GLY B 1 63 ? -7.324 0.105 -7.66 1 78.88 63 GLY B N 1
ATOM 2303 C CA . GLY B 1 63 ? -7.82 -0.887 -6.719 1 78.88 63 GLY B CA 1
ATOM 2304 C C . GLY B 1 63 ? -6.852 -2.033 -6.496 1 78.88 63 GLY B C 1
ATOM 2305 O O . GLY B 1 63 ? -5.719 -1.999 -6.977 1 78.88 63 GLY B O 1
ATOM 2306 N N . PRO B 1 64 ? -7.336 -3.035 -5.789 1 75.75 64 PRO B N 1
ATOM 2307 C CA . PRO B 1 64 ? -6.469 -4.113 -5.309 1 75.75 64 PRO B CA 1
ATOM 2308 C C . PRO B 1 64 ? -5.902 -4.965 -6.441 1 75.75 64 PRO B C 1
ATOM 2310 O O . PRO B 1 64 ? -4.777 -5.465 -6.34 1 75.75 64 PRO B O 1
ATOM 2313 N N . ALA B 1 65 ? -6.602 -5.145 -7.445 1 74.19 65 ALA B N 1
ATOM 2314 C CA . ALA B 1 65 ? -6.125 -5.957 -8.562 1 74.19 65 ALA B CA 1
ATOM 2315 C C . ALA B 1 65 ? -4.836 -5.387 -9.141 1 74.19 65 ALA B C 1
ATOM 2317 O O . ALA B 1 65 ? -4.086 -6.094 -9.82 1 74.19 65 ALA B O 1
ATOM 2318 N N . TYR B 1 66 ? -4.59 -4.148 -8.812 1 77.75 66 TYR B N 1
ATOM 2319 C CA . TYR B 1 66 ? -3.404 -3.477 -9.336 1 77.75 66 TYR B CA 1
ATOM 2320 C C . TYR B 1 66 ? -2.408 -3.182 -8.219 1 77.75 66 TYR B C 1
ATOM 2322 O O . TYR B 1 66 ? -1.495 -2.371 -8.391 1 77.75 66 TYR B O 1
ATOM 2330 N N . GLY B 1 67 ? -2.711 -3.756 -7.078 1 74.31 67 GLY B N 1
ATOM 2331 C CA . GLY B 1 67 ? -1.812 -3.557 -5.953 1 74.31 67 GLY B CA 1
ATOM 2332 C C . GLY B 1 67 ? -1.913 -2.168 -5.348 1 74.31 67 GLY B C 1
ATOM 2333 O O . GLY B 1 67 ? -0.964 -1.685 -4.727 1 74.31 67 GLY B O 1
ATOM 2334 N N . GLU B 1 68 ? -3.031 -1.524 -5.582 1 83 68 GLU B N 1
ATOM 2335 C CA . GLU B 1 68 ? -3.258 -0.184 -5.051 1 83 68 GLU B CA 1
ATOM 2336 C C . GLU B 1 68 ? -4.336 -0.194 -3.975 1 83 68 GLU B C 1
ATOM 2338 O O . GLU B 1 68 ? -5.348 -0.891 -4.105 1 83 68 GLU B O 1
ATOM 2343 N N . ALA B 1 69 ? -4.047 0.578 -2.988 1 85.31 69 ALA B N 1
ATOM 2344 C CA . ALA B 1 69 ? -5.109 0.787 -2.01 1 85.31 69 ALA B CA 1
ATOM 2345 C C . ALA B 1 69 ? -6.285 1.539 -2.629 1 85.31 69 ALA B C 1
ATOM 2347 O O . ALA B 1 69 ? -6.098 2.379 -3.512 1 85.31 69 ALA B O 1
ATOM 2348 N N . PHE B 1 70 ? -7.465 1.183 -2.092 1 86.81 70 PHE B N 1
ATOM 2349 C CA . PHE B 1 70 ? -8.609 1.991 -2.484 1 86.81 70 PHE B CA 1
ATOM 2350 C C . PHE B 1 70 ? -8.406 3.449 -2.092 1 86.81 70 PHE B C 1
ATOM 2352 O O . PHE B 1 70 ? -7.965 3.742 -0.981 1 86.81 70 PHE B O 1
ATOM 2359 N N . ARG B 1 71 ? -8.734 4.316 -3.047 1 92.44 71 ARG B N 1
ATOM 2360 C CA . ARG B 1 71 ? -8.625 5.746 -2.768 1 92.44 71 ARG B CA 1
ATOM 2361 C C . ARG B 1 71 ? -9.711 6.531 -3.494 1 92.44 71 ARG B C 1
ATOM 2363 O O . ARG B 1 71 ? -9.953 6.312 -4.684 1 92.44 71 ARG B O 1
ATOM 2370 N N . ASP B 1 72 ? -10.414 7.285 -2.727 1 94.88 72 ASP B N 1
ATOM 2371 C CA . ASP B 1 72 ? -11.398 8.234 -3.238 1 94.88 72 ASP B CA 1
ATOM 2372 C C . ASP B 1 72 ? -11.328 9.555 -2.48 1 94.88 72 ASP B C 1
ATOM 2374 O O . ASP B 1 72 ? -11.742 9.633 -1.32 1 94.88 72 ASP B O 1
ATOM 2378 N N . ASN B 1 73 ? -10.656 10.516 -3.143 1 97.12 73 ASN B N 1
ATOM 2379 C CA . ASN B 1 73 ? -10.547 11.867 -2.6 1 97.12 73 ASN B CA 1
ATOM 2380 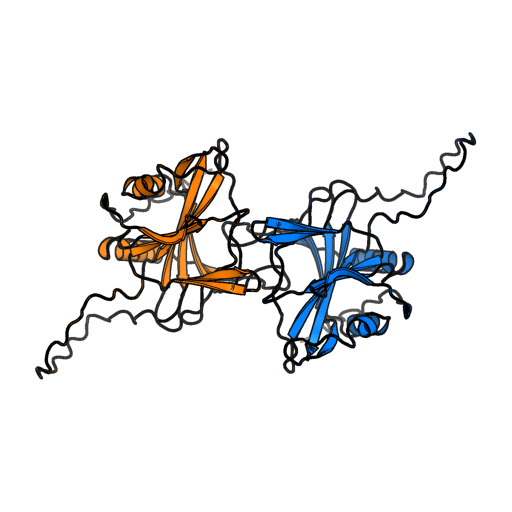C C . ASN B 1 73 ? -10.195 12.883 -3.686 1 97.12 73 ASN B C 1
ATOM 2382 O O . ASN B 1 73 ? -10.234 12.562 -4.875 1 97.12 73 ASN B O 1
ATOM 2386 N N . HIS B 1 74 ? -10.125 14.133 -3.279 1 97.69 74 HIS B N 1
ATOM 2387 C CA . HIS B 1 74 ? -9.617 15.188 -4.152 1 97.69 74 HIS B CA 1
ATOM 2388 C C . HIS B 1 74 ? -8.289 15.734 -3.637 1 97.69 74 HIS B C 1
ATOM 2390 O O . HIS B 1 74 ? -8.062 15.797 -2.426 1 97.69 74 HIS B O 1
ATOM 2396 N N . ARG B 1 75 ? -7.457 16.078 -4.559 1 96.5 75 ARG B N 1
ATOM 2397 C CA . ARG B 1 75 ? -6.117 16.469 -4.125 1 96.5 75 ARG B CA 1
ATOM 2398 C C . ARG B 1 75 ? -5.586 17.625 -4.953 1 96.5 75 ARG B C 1
ATOM 2400 O O . ARG B 1 75 ? -5.977 17.812 -6.109 1 96.5 75 ARG B O 1
ATOM 2407 N N . ILE B 1 76 ? -4.746 18.469 -4.309 1 95.94 76 ILE B N 1
ATOM 2408 C CA . ILE B 1 76 ? -3.873 19.469 -4.918 1 95.94 76 ILE B CA 1
ATOM 2409 C C . ILE B 1 76 ? -2.428 19.219 -4.492 1 95.94 76 ILE B C 1
ATOM 2411 O O . ILE B 1 76 ? -2.17 18.812 -3.355 1 95.94 76 ILE B O 1
ATOM 2415 N N . SER B 1 77 ? -1.539 19.438 -5.477 1 95.06 77 SER B N 1
ATOM 2416 C CA . SER B 1 77 ? -0.119 19.406 -5.141 1 95.06 77 SER B CA 1
ATOM 2417 C C . SER B 1 77 ? 0.576 20.703 -5.527 1 95.06 77 SER B C 1
ATOM 2419 O O . SER B 1 77 ? 0.386 21.203 -6.637 1 95.06 77 SER B O 1
ATOM 2421 N N . VAL B 1 78 ? 1.308 21.234 -4.629 1 95.81 78 VAL B N 1
ATOM 2422 C CA . VAL B 1 78 ? 2.092 22.438 -4.891 1 95.81 78 VAL B CA 1
ATOM 2423 C C . VAL B 1 78 ? 3.531 22.219 -4.426 1 95.81 78 VAL B C 1
ATOM 2425 O O . VAL B 1 78 ? 3.773 21.578 -3.4 1 95.81 78 VAL B O 1
ATOM 2428 N N . ASN B 1 79 ? 4.465 22.672 -5.234 1 95.81 79 ASN B N 1
ATOM 2429 C CA . ASN B 1 79 ? 5.852 22.75 -4.781 1 95.81 79 ASN B CA 1
ATOM 2430 C C . ASN B 1 79 ? 6.203 24.141 -4.281 1 95.81 79 ASN B C 1
ATOM 2432 O O . ASN B 1 79 ? 6.352 25.078 -5.074 1 95.81 79 ASN B O 1
ATOM 2436 N N . ASP B 1 80 ? 6.352 24.281 -2.93 1 97.5 80 ASP B N 1
ATOM 2437 C CA . ASP B 1 80 ? 6.52 25.609 -2.338 1 97.5 80 ASP B CA 1
ATOM 2438 C C . ASP B 1 80 ? 7.52 25.578 -1.186 1 97.5 80 ASP B C 1
ATOM 2440 O O . ASP B 1 80 ? 7.129 25.422 -0.025 1 97.5 80 ASP B O 1
ATOM 2444 N N . PRO B 1 81 ? 8.766 25.828 -1.501 1 97.31 81 PRO B N 1
ATOM 2445 C CA . PRO B 1 81 ? 9.789 25.781 -0.454 1 97.31 81 PRO B CA 1
ATOM 2446 C C . PRO B 1 81 ? 9.602 26.875 0.598 1 97.31 81 PRO B C 1
ATOM 2448 O O . PRO B 1 81 ? 9.945 26.688 1.766 1 97.31 81 PRO B O 1
ATOM 2451 N N . VAL B 1 82 ? 9.078 27.984 0.219 1 97.62 82 VAL B N 1
ATOM 2452 C CA . VAL B 1 82 ? 8.883 29.094 1.15 1 97.62 82 VAL B CA 1
ATOM 2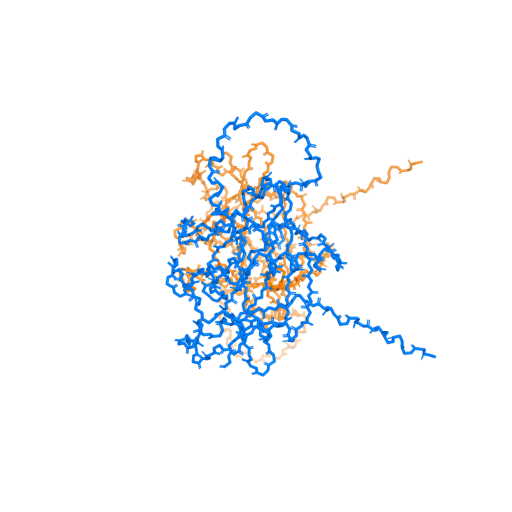453 C C . VAL B 1 82 ? 7.824 28.719 2.182 1 97.62 82 VAL B C 1
ATOM 2455 O O . VAL B 1 82 ? 8.016 28.922 3.383 1 97.62 82 VAL B O 1
ATOM 2458 N N . LEU B 1 83 ? 6.727 28.172 1.779 1 98.12 83 LEU B N 1
ATOM 2459 C CA . LEU B 1 83 ? 5.691 27.719 2.699 1 98.12 83 LEU B CA 1
ATOM 2460 C C . LEU B 1 83 ? 6.219 26.641 3.623 1 98.12 83 LEU B C 1
ATOM 2462 O O . LEU B 1 83 ? 5.961 26.656 4.828 1 98.12 83 LEU B O 1
ATOM 2466 N N . ALA B 1 84 ? 6.902 25.719 3.057 1 98.44 84 ALA B N 1
ATOM 2467 C CA . ALA B 1 84 ? 7.484 24.641 3.848 1 98.44 84 ALA B CA 1
ATOM 2468 C C . ALA B 1 84 ? 8.375 25.188 4.957 1 98.44 84 ALA B C 1
ATOM 2470 O O . ALA B 1 84 ? 8.266 24.766 6.113 1 98.44 84 ALA B O 1
ATOM 2471 N N . ASP B 1 85 ? 9.195 26.125 4.578 1 98.38 85 ASP B N 1
ATOM 2472 C CA . ASP B 1 85 ? 10.125 26.703 5.543 1 98.38 85 ASP B CA 1
ATOM 2473 C C . ASP B 1 85 ? 9.383 27.531 6.594 1 98.38 85 ASP B C 1
ATOM 2475 O O . ASP B 1 85 ? 9.727 27.484 7.777 1 98.38 85 ASP B O 1
ATOM 2479 N N . THR B 1 86 ? 8.422 28.266 6.164 1 98.25 86 THR B N 1
ATOM 2480 C CA . THR B 1 86 ? 7.637 29.078 7.078 1 98.25 86 THR B CA 1
ATOM 2481 C C . THR B 1 86 ? 6.957 28.219 8.133 1 98.25 86 THR B C 1
ATOM 2483 O O . THR B 1 86 ? 7.023 28.516 9.328 1 98.25 86 THR B O 1
ATOM 2486 N N . LEU B 1 87 ? 6.352 27.172 7.723 1 98.31 87 LEU B N 1
ATOM 2487 C CA . LEU B 1 87 ? 5.68 26.266 8.641 1 98.31 87 LEU B CA 1
ATOM 2488 C C . LEU B 1 87 ? 6.684 25.594 9.57 1 98.31 87 LEU B C 1
ATOM 2490 O O . LEU B 1 87 ? 6.449 25.484 10.773 1 98.31 87 LEU B O 1
ATOM 2494 N N . TRP B 1 88 ? 7.75 25.188 9.047 1 98.38 88 TRP B N 1
ATOM 2495 C CA . TRP B 1 88 ? 8.797 24.531 9.82 1 98.38 88 TRP B CA 1
ATOM 2496 C C . TRP B 1 88 ? 9.305 25.438 10.93 1 98.38 88 TRP B C 1
ATOM 2498 O O . TRP B 1 88 ? 9.43 25.016 12.078 1 98.38 88 TRP B O 1
ATOM 2508 N N . GLN B 1 89 ? 9.445 26.719 10.609 1 97.56 89 GLN B N 1
ATOM 2509 C CA . GLN B 1 89 ? 10.047 27.672 11.531 1 97.56 89 GLN B CA 1
ATOM 2510 C C . GLN B 1 89 ? 9.008 28.219 12.5 1 97.56 89 GLN B C 1
ATOM 2512 O O . GLN B 1 89 ? 9.352 28.891 13.477 1 97.56 89 GLN B O 1
ATOM 2517 N N . SER B 1 90 ? 7.793 27.906 12.258 1 97.44 90 SER B N 1
ATOM 2518 C CA . SER B 1 90 ? 6.738 28.438 13.109 1 97.44 90 SER B CA 1
ATOM 2519 C C . SER B 1 90 ? 6.633 27.672 14.422 1 97.44 90 SER B C 1
ATOM 2521 O O . SER B 1 90 ? 5.91 28.078 15.336 1 97.44 90 SER B O 1
ATOM 2523 N N . GLY B 1 91 ? 7.371 26.578 14.523 1 96.75 91 GLY B N 1
ATOM 2524 C CA . GLY B 1 91 ? 7.348 25.844 15.781 1 96.75 91 GLY B CA 1
ATOM 2525 C C . GLY B 1 91 ? 7.648 24.375 15.609 1 96.75 91 GLY B C 1
ATOM 2526 O O . GLY B 1 91 ? 8.086 23.703 16.547 1 96.75 91 GLY B O 1
ATOM 2527 N N . LEU B 1 92 ? 7.469 23.844 14.453 1 97.44 92 LEU B N 1
ATOM 2528 C CA . LEU B 1 92 ? 7.613 22.406 14.219 1 97.44 92 LEU B CA 1
ATOM 2529 C C . LEU B 1 92 ? 9.062 21.969 14.406 1 97.44 92 LEU B C 1
ATOM 2531 O O . LEU B 1 92 ? 9.32 20.844 14.852 1 97.44 92 LEU B O 1
ATOM 2535 N N . SER B 1 93 ? 10 22.844 14.07 1 97.5 93 SER B N 1
ATOM 2536 C CA . SER B 1 93 ? 11.414 22.5 14.188 1 97.5 93 SER B CA 1
ATOM 2537 C C . SER B 1 93 ? 11.773 22.156 15.625 1 97.5 93 SER B C 1
ATOM 2539 O O . SER B 1 93 ? 12.609 21.281 15.859 1 97.5 93 SER B O 1
ATOM 2541 N N . ASN B 1 94 ? 11.148 22.797 16.578 1 96.31 94 ASN B N 1
ATOM 2542 C CA . ASN B 1 94 ? 11.438 22.562 18 1 96.31 94 ASN B CA 1
ATOM 2543 C C . ASN B 1 94 ? 11.07 21.141 18.422 1 96.31 94 ASN B C 1
ATOM 2545 O O . ASN B 1 94 ? 11.648 20.609 19.359 1 96.31 94 ASN B O 1
ATOM 2549 N N . LEU B 1 95 ? 10.156 20.531 17.719 1 96.75 95 LEU B N 1
ATOM 2550 C CA . LEU B 1 95 ? 9.68 19.203 18.062 1 96.75 95 LEU B CA 1
ATOM 2551 C C . LEU B 1 95 ? 10.703 18.141 17.688 1 96.75 95 LEU B C 1
ATOM 2553 O O . LEU B 1 95 ? 10.656 17.016 18.188 1 96.75 95 LEU B O 1
ATOM 2557 N N . PHE B 1 96 ? 11.617 18.484 16.781 1 97.44 96 PHE B N 1
ATOM 2558 C CA . PHE B 1 96 ? 12.453 17.469 16.188 1 97.44 96 PHE B CA 1
ATOM 2559 C C . PHE B 1 96 ? 13.914 17.656 16.578 1 97.44 96 PHE B C 1
ATOM 2561 O O . PHE B 1 96 ? 14.797 16.969 16.047 1 97.44 96 PHE B O 1
ATOM 2568 N N . THR B 1 97 ? 14.219 18.531 17.5 1 95.12 97 THR B N 1
ATOM 2569 C CA . THR B 1 97 ? 15.578 18.906 17.859 1 95.12 97 THR B CA 1
ATOM 2570 C C . THR B 1 97 ? 16.359 17.703 18.375 1 95.12 97 THR B C 1
ATOM 2572 O O . THR B 1 97 ? 17.562 17.578 18.125 1 95.12 97 THR B O 1
ATOM 2575 N N . ASP B 1 98 ? 15.672 16.75 18.969 1 94.31 98 ASP B N 1
ATOM 2576 C CA . ASP B 1 98 ? 16.406 15.641 19.578 1 94.31 98 ASP B CA 1
ATOM 2577 C C . ASP B 1 98 ? 16.125 14.328 18.859 1 94.31 98 ASP B C 1
ATOM 2579 O O . ASP B 1 98 ? 16.406 13.25 19.375 1 94.31 98 ASP B O 1
ATOM 2583 N N . ILE B 1 99 ? 15.578 14.414 17.719 1 96.56 99 ILE B N 1
ATOM 2584 C CA . ILE B 1 99 ? 15.25 13.203 16.984 1 96.56 99 ILE B CA 1
ATOM 2585 C C . ILE B 1 99 ? 16.297 12.969 15.898 1 96.56 99 ILE B C 1
ATOM 2587 O O . ILE B 1 99 ? 16.531 13.828 15.047 1 96.56 99 ILE B O 1
ATOM 2591 N N . LYS B 1 100 ? 16.922 11.812 16.016 1 96.94 100 LYS B N 1
ATOM 2592 C CA . LYS B 1 100 ? 17.875 11.383 15 1 96.94 100 LYS B CA 1
ATOM 2593 C C . LYS B 1 100 ? 17.453 10.055 14.383 1 96.94 100 LYS B C 1
ATOM 2595 O O . LYS B 1 100 ? 17 9.148 15.086 1 96.94 100 LYS B O 1
ATOM 2600 N N . ILE B 1 101 ? 17.562 9.969 13.117 1 95.19 101 ILE B N 1
ATOM 2601 C CA . ILE B 1 101 ? 17.281 8.734 12.391 1 95.19 101 ILE B CA 1
ATOM 2602 C C . ILE B 1 101 ? 18.469 8.383 11.5 1 95.19 101 ILE B C 1
ATOM 2604 O O . ILE B 1 101 ? 18.828 9.141 10.594 1 95.19 101 ILE B O 1
ATOM 2608 N N . ARG B 1 102 ? 19.031 7.219 11.703 1 92.44 102 ARG B N 1
ATOM 2609 C CA . ARG B 1 102 ? 20.203 6.777 10.953 1 92.44 102 ARG B CA 1
ATOM 2610 C C . ARG B 1 102 ? 21.266 7.875 10.906 1 92.44 102 ARG B C 1
ATOM 2612 O O . ARG B 1 102 ? 21.766 8.211 9.828 1 92.44 102 ARG B O 1
ATOM 2619 N N . ARG B 1 103 ? 21.453 8.539 11.984 1 94.19 103 ARG B N 1
ATOM 2620 C CA . ARG B 1 103 ? 22.469 9.555 12.203 1 94.19 103 ARG B CA 1
ATOM 2621 C C . ARG B 1 103 ? 22.125 10.852 11.484 1 94.19 103 ARG B C 1
ATOM 2623 O O . ARG B 1 103 ? 22.969 11.75 11.375 1 94.19 103 ARG B O 1
ATOM 2630 N N . LYS B 1 104 ? 21 10.969 10.969 1 97.44 104 LYS B N 1
ATOM 2631 C CA . LYS B 1 104 ? 20.516 12.188 10.328 1 97.44 104 LYS B CA 1
ATOM 2632 C C . LYS B 1 104 ? 19.578 12.969 11.25 1 97.44 104 LYS B C 1
ATOM 2634 O O . LYS B 1 104 ? 18.922 12.383 12.109 1 97.44 104 LYS B O 1
ATOM 2639 N N . VAL B 1 105 ? 19.562 14.25 11.016 1 98.25 105 VAL B N 1
ATOM 2640 C CA . VAL B 1 105 ? 18.703 15.109 11.812 1 98.25 105 VAL B CA 1
ATOM 2641 C C . VAL B 1 105 ? 17.641 15.758 10.906 1 98.25 105 VAL B C 1
ATOM 2643 O O . VAL B 1 105 ? 17.844 15.852 9.695 1 98.25 105 VAL B O 1
ATOM 2646 N N . ALA B 1 106 ? 16.547 16.172 11.555 1 98.75 106 ALA B N 1
ATOM 2647 C CA . ALA B 1 106 ? 15.5 16.859 10.805 1 98.75 106 ALA B CA 1
ATOM 2648 C C . ALA B 1 106 ? 15.969 18.25 10.352 1 98.75 106 ALA B C 1
ATOM 2650 O O . ALA B 1 106 ? 16.547 19 11.141 1 98.75 106 ALA B O 1
ATOM 2651 N N . VAL B 1 107 ? 15.617 18.547 9.078 1 98.5 107 VAL B N 1
ATOM 2652 C CA . VAL B 1 107 ? 16.172 19.812 8.586 1 98.5 107 VAL B CA 1
ATOM 2653 C C . VAL B 1 107 ? 15.062 20.672 7.988 1 98.5 107 VAL B C 1
ATOM 2655 O O . VAL B 1 107 ? 15.305 21.781 7.543 1 98.5 107 VAL B O 1
ATOM 2658 N N . GLY B 1 108 ? 13.859 20.172 7.902 1 98.62 108 GLY B N 1
ATOM 2659 C CA . GLY B 1 108 ? 12.766 20.938 7.332 1 98.62 108 GLY B CA 1
ATOM 2660 C C . GLY B 1 108 ? 11.617 20.062 6.855 1 98.62 108 GLY B C 1
ATOM 2661 O O . GLY B 1 108 ? 11.531 18.891 7.215 1 98.62 108 GLY B O 1
ATOM 2662 N N . LEU B 1 109 ? 10.727 20.719 6.094 1 98.69 109 LEU B N 1
ATOM 2663 C CA . LEU B 1 109 ? 9.609 20.016 5.48 1 98.69 109 LEU B CA 1
ATOM 2664 C C . LEU B 1 109 ? 9.828 19.844 3.98 1 98.69 109 LEU B C 1
ATOM 2666 O O . LEU B 1 109 ? 10.5 20.672 3.352 1 98.69 109 LEU B O 1
ATOM 2670 N N . ASN B 1 110 ? 9.281 18.703 3.475 1 97.81 110 ASN B N 1
ATOM 2671 C CA . ASN B 1 110 ? 9.211 18.5 2.029 1 97.81 110 ASN B CA 1
ATOM 2672 C C . ASN B 1 110 ? 8.422 19.625 1.35 1 97.81 110 ASN B C 1
ATOM 2674 O O . ASN B 1 110 ? 7.27 19.875 1.708 1 97.81 110 ASN B O 1
ATOM 2678 N N . PRO B 1 111 ? 9.055 20.266 0.361 1 97.25 111 PRO B N 1
ATOM 2679 C CA . PRO B 1 111 ? 8.359 21.375 -0.3 1 97.25 111 PRO B CA 1
ATOM 2680 C C . PRO B 1 111 ? 7.191 20.891 -1.164 1 97.25 111 PRO B C 1
ATOM 2682 O O . PRO B 1 111 ? 6.375 21.703 -1.604 1 97.25 111 PRO B O 1
ATOM 2685 N N . ASN B 1 112 ? 7.23 19.625 -1.516 1 95.75 112 ASN B N 1
ATOM 2686 C CA . ASN B 1 112 ? 6.047 19.078 -2.172 1 95.75 112 ASN B CA 1
ATOM 2687 C C . ASN B 1 112 ? 4.875 18.953 -1.202 1 95.75 112 ASN B C 1
ATOM 2689 O O . ASN B 1 112 ? 4.738 17.938 -0.514 1 95.75 112 ASN B O 1
ATOM 2693 N N . ILE B 1 113 ? 4.07 19.969 -1.199 1 97.19 113 ILE B N 1
ATOM 2694 C CA . ILE B 1 113 ? 2.951 20.078 -0.27 1 97.19 113 ILE B CA 1
ATOM 2695 C C . ILE B 1 113 ? 1.655 19.688 -0.978 1 97.19 113 ILE B C 1
ATOM 2697 O O . ILE B 1 113 ? 1.422 20.094 -2.121 1 97.19 113 ILE B O 1
ATOM 2701 N N . ARG B 1 114 ? 0.812 18.938 -0.254 1 97.19 114 ARG B N 1
ATOM 2702 C CA . ARG B 1 114 ? -0.458 18.5 -0.822 1 97.19 114 ARG B CA 1
ATOM 2703 C C . ARG B 1 114 ? -1.623 18.875 0.087 1 97.19 114 ARG B C 1
ATOM 2705 O O . ARG B 1 114 ? -1.469 18.938 1.309 1 97.19 114 ARG B O 1
ATOM 2712 N N . PHE B 1 115 ? -2.68 19.109 -0.566 1 98.25 115 PHE B N 1
ATOM 2713 C CA . PHE B 1 115 ? -3.947 19.297 0.128 1 98.25 115 PHE B CA 1
ATOM 2714 C C . PHE B 1 115 ? -4.957 18.234 -0.297 1 98.25 115 PHE B C 1
ATOM 2716 O O . PHE B 1 115 ? -5.121 17.969 -1.49 1 98.25 115 PHE B O 1
ATOM 2723 N N . TYR B 1 116 ? -5.59 17.688 0.696 1 98.31 116 TYR B N 1
ATOM 2724 C CA . TYR B 1 116 ? -6.625 16.688 0.436 1 98.31 116 TYR B CA 1
ATOM 2725 C C . TYR B 1 116 ? -7.992 17.203 0.873 1 98.31 116 TYR B C 1
ATOM 2727 O O . TYR B 1 116 ? -8.109 17.906 1.874 1 98.31 116 TYR B O 1
ATOM 2735 N N . ARG B 1 117 ? -8.922 16.781 0.15 1 98.75 117 ARG B N 1
ATOM 2736 C CA . ARG B 1 117 ? -10.32 17 0.495 1 98.75 117 ARG B CA 1
ATOM 2737 C C . ARG B 1 117 ? -11.125 15.711 0.412 1 98.75 117 ARG B C 1
ATOM 2739 O O . ARG B 1 117 ? -11.109 15.031 -0.613 1 98.75 117 ARG B O 1
ATOM 2746 N N . TYR B 1 118 ? -11.812 15.383 1.469 1 98.56 118 TYR B N 1
ATOM 2747 C CA . TYR B 1 118 ? -12.727 14.242 1.542 1 98.56 118 TYR B CA 1
ATOM 2748 C C . TYR B 1 118 ? -14.148 14.703 1.826 1 98.56 118 TYR B C 1
ATOM 2750 O O . TYR B 1 118 ? -14.422 15.289 2.875 1 98.56 118 TYR B O 1
ATOM 2758 N N . SER B 1 119 ? -14.984 14.43 0.946 1 98.19 119 SER B N 1
ATOM 2759 C CA . SER B 1 119 ? -16.406 14.656 1.165 1 98.19 119 SER B CA 1
ATOM 2760 C C . SER B 1 119 ? -17.109 13.383 1.643 1 98.19 119 SER B C 1
ATOM 2762 O O . SER B 1 119 ? -16.469 12.344 1.784 1 98.19 119 SER B O 1
ATOM 2764 N N . ALA B 1 120 ? -18.344 13.523 1.924 1 98.06 120 ALA B N 1
ATOM 2765 C CA . ALA B 1 120 ? -19.109 12.383 2.441 1 98.06 120 ALA B CA 1
ATOM 2766 C C . ALA B 1 120 ? -18.969 11.172 1.521 1 98.06 120 ALA B C 1
ATOM 2768 O O . ALA B 1 120 ? -19.109 11.297 0.302 1 98.06 120 ALA B O 1
ATOM 2769 N N . GLY B 1 121 ? -18.609 10.07 2.113 1 97.94 121 GLY B N 1
ATOM 2770 C CA . GLY B 1 121 ? -18.469 8.82 1.378 1 97.94 121 GLY B CA 1
ATOM 2771 C C . GLY B 1 121 ? -17.047 8.539 0.962 1 97.94 121 GLY B C 1
ATOM 2772 O O . GLY B 1 121 ? -16.703 7.398 0.627 1 97.94 121 GLY B O 1
ATOM 2773 N N . GLN B 1 122 ? -16.172 9.508 1.025 1 98.19 122 GLN B N 1
ATOM 2774 C CA . GLN B 1 122 ? -14.805 9.367 0.513 1 98.19 122 GLN B CA 1
ATOM 2775 C C . GLN B 1 122 ? -13.859 8.883 1.604 1 98.19 122 GLN B C 1
ATOM 2777 O O . GLN B 1 122 ? -14.086 9.125 2.789 1 98.19 122 GLN B O 1
ATOM 2782 N N . HIS B 1 123 ? -12.852 8.109 1.229 1 97 123 HIS B N 1
ATOM 2783 C CA . HIS B 1 123 ? -11.867 7.57 2.158 1 97 123 HIS B CA 1
ATOM 2784 C C . HIS B 1 123 ? -10.617 7.098 1.423 1 97 123 HIS B C 1
ATOM 2786 O O . HIS B 1 123 ? -10.578 7.105 0.191 1 97 123 HIS B O 1
ATOM 2792 N N . PHE B 1 124 ? -9.633 6.793 2.158 1 95.56 124 PHE B N 1
ATOM 2793 C CA . PHE B 1 124 ? -8.375 6.215 1.693 1 95.56 124 PHE B CA 1
ATOM 2794 C C . PHE B 1 124 ? -8.07 4.918 2.436 1 95.56 124 PHE B C 1
ATOM 2796 O O . PHE B 1 124 ? -7.766 4.941 3.629 1 95.56 124 PHE B O 1
ATOM 2803 N N . GLY B 1 125 ? -8.07 3.84 1.681 1 92.44 125 GLY B N 1
ATOM 2804 C CA . GLY B 1 125 ? -7.922 2.52 2.27 1 92.44 125 GLY B CA 1
ATOM 2805 C C . GLY B 1 125 ? -6.559 2.301 2.902 1 92.44 125 GLY B C 1
ATOM 2806 O O . GLY B 1 125 ? -5.703 3.186 2.865 1 92.44 125 GLY B O 1
ATOM 2807 N N . ARG B 1 126 ? -6.344 1.147 3.451 1 91.25 126 ARG B N 1
ATOM 2808 C CA . ARG B 1 126 ? -5.109 0.809 4.156 1 91.25 126 ARG B CA 1
ATOM 2809 C C . ARG B 1 126 ? -3.908 0.87 3.223 1 91.25 126 ARG B C 1
ATOM 2811 O O . ARG B 1 126 ? -3.959 0.354 2.104 1 91.25 126 ARG B O 1
ATOM 2818 N N . HIS B 1 127 ? -2.855 1.475 3.736 1 90.5 127 HIS B N 1
ATOM 2819 C CA . HIS B 1 127 ? -1.639 1.635 2.949 1 90.5 127 HIS B CA 1
ATOM 2820 C C . HIS B 1 127 ? -0.449 1.984 3.836 1 90.5 127 HIS B C 1
ATOM 2822 O O . HIS B 1 127 ? -0.593 2.102 5.055 1 90.5 127 HIS B O 1
ATOM 2828 N N . ILE B 1 128 ? 0.672 2.064 3.158 1 89.19 128 ILE B N 1
ATOM 2829 C CA . ILE B 1 128 ? 1.882 2.559 3.807 1 89.19 128 ILE B CA 1
ATOM 2830 C C . ILE B 1 128 ? 2.439 3.744 3.023 1 89.19 128 ILE B C 1
ATOM 2832 O O . ILE B 1 128 ? 2.145 3.906 1.836 1 89.19 128 ILE B O 1
ATOM 2836 N N . ASP B 1 129 ? 3.158 4.535 3.736 1 92.25 129 ASP B N 1
ATOM 2837 C CA . ASP B 1 129 ? 3.883 5.629 3.094 1 92.25 129 ASP B CA 1
ATOM 2838 C C . ASP B 1 129 ? 5.367 5.301 2.969 1 92.25 129 ASP B C 1
ATOM 2840 O O . ASP B 1 129 ? 5.996 4.863 3.934 1 92.25 129 ASP B O 1
ATOM 2844 N N . GLU B 1 130 ? 5.887 5.551 1.81 1 90.81 130 GLU B N 1
ATOM 2845 C CA . GLU B 1 130 ? 7.312 5.32 1.589 1 90.81 130 GLU B CA 1
ATOM 2846 C C . GLU B 1 130 ? 8.117 6.605 1.762 1 90.81 130 GLU B C 1
ATOM 2848 O O . GLU B 1 130 ? 7.578 7.703 1.601 1 90.81 130 GLU B O 1
ATOM 2853 N N . SER B 1 131 ? 9.383 6.383 2.094 1 93.69 131 SER B N 1
ATOM 2854 C CA . SER B 1 131 ? 10.289 7.523 2.109 1 93.69 131 SER B CA 1
ATOM 2855 C C . SER B 1 131 ? 10.555 8.039 0.699 1 93.69 131 SER B C 1
ATOM 2857 O O . SER B 1 131 ? 10.461 7.289 -0.272 1 93.69 131 SER B O 1
ATOM 2859 N N . VAL B 1 132 ? 10.867 9.32 0.643 1 93.19 132 VAL B N 1
ATOM 2860 C CA . VAL B 1 132 ? 11.227 9.953 -0.619 1 93.19 132 VAL B CA 1
ATOM 2861 C C . VAL B 1 132 ? 12.656 10.484 -0.54 1 93.19 132 VAL B C 1
ATOM 2863 O O . VAL B 1 132 ? 13.023 11.164 0.421 1 93.19 132 VAL B O 1
ATOM 2866 N N . ASP B 1 133 ? 13.414 10.109 -1.536 1 93.38 133 ASP B N 1
ATOM 2867 C CA . ASP B 1 133 ? 14.758 10.672 -1.648 1 93.38 133 ASP B CA 1
ATOM 2868 C C . ASP B 1 133 ? 14.727 12.047 -2.312 1 93.38 133 ASP B C 1
ATOM 2870 O O . ASP B 1 133 ? 14.125 12.219 -3.375 1 93.38 133 ASP B O 1
ATOM 2874 N N . LEU B 1 134 ? 15.281 12.992 -1.651 1 94.81 134 LEU B N 1
ATOM 2875 C CA . LEU B 1 134 ? 15.383 14.352 -2.18 1 94.81 134 LEU B CA 1
ATOM 2876 C C . LEU B 1 134 ? 16.828 14.688 -2.547 1 94.81 134 LEU B C 1
ATOM 2878 O O . LEU B 1 134 ? 17.703 13.82 -2.479 1 94.81 134 LEU B O 1
ATOM 2882 N N . GLU B 1 135 ? 17.047 15.852 -3.041 1 93.56 135 GLU B N 1
ATOM 2883 C CA . GLU B 1 135 ? 18.375 16.281 -3.453 1 93.56 135 GLU B CA 1
ATOM 2884 C C . GLU B 1 135 ? 19.344 16.312 -2.268 1 93.56 135 GLU B C 1
ATOM 2886 O O . GLU B 1 135 ? 18.906 16.422 -1.118 1 93.56 135 GLU B O 1
ATOM 2891 N N . ASP B 1 136 ? 20.656 16.125 -2.531 1 94.19 136 ASP B N 1
ATOM 2892 C CA . ASP B 1 136 ? 21.734 16.312 -1.568 1 94.19 136 ASP B CA 1
ATOM 2893 C C . ASP B 1 136 ? 21.656 15.273 -0.457 1 94.19 136 ASP B C 1
ATOM 2895 O O . ASP B 1 136 ? 21.938 15.57 0.704 1 94.19 136 ASP B O 1
ATOM 2899 N N . GLY B 1 137 ? 21.125 14.141 -0.79 1 94.5 137 GLY B N 1
ATOM 2900 C CA . GLY B 1 137 ? 21.125 13.047 0.168 1 94.5 137 GLY B CA 1
ATOM 2901 C C . GLY B 1 137 ? 20.031 13.172 1.212 1 94.5 137 GLY B C 1
ATOM 2902 O O . GLY B 1 137 ? 19.984 12.398 2.168 1 94.5 137 GLY B O 1
ATOM 2903 N N . LYS B 1 138 ? 19.203 14.117 1.022 1 97.62 138 LYS B N 1
ATOM 2904 C CA . LYS B 1 138 ? 18.078 14.297 1.938 1 97.62 138 LYS B CA 1
ATOM 2905 C C . LYS B 1 138 ? 17.016 13.234 1.711 1 97.62 138 LYS B C 1
ATOM 2907 O O . LYS B 1 138 ? 16.844 12.742 0.591 1 97.62 138 LYS B O 1
ATOM 2912 N N . ARG B 1 139 ? 16.344 12.859 2.82 1 97.31 139 ARG B N 1
ATOM 2913 C CA . ARG B 1 139 ? 15.328 11.82 2.771 1 97.31 139 ARG B CA 1
ATOM 2914 C C . ARG B 1 139 ? 14.219 12.086 3.779 1 97.31 139 ARG B C 1
ATOM 2916 O O . ARG B 1 139 ? 14.469 12.594 4.871 1 97.31 139 ARG B O 1
ATOM 2923 N N . THR B 1 140 ? 13.016 11.742 3.43 1 97.56 140 THR B N 1
ATOM 2924 C CA . THR B 1 140 ? 11.914 11.961 4.355 1 97.56 140 THR B CA 1
ATOM 2925 C C . THR B 1 140 ? 11.727 10.758 5.266 1 97.56 140 THR B C 1
ATOM 2927 O O . THR B 1 140 ? 11.922 9.617 4.844 1 97.56 140 THR B O 1
ATOM 2930 N N . TYR B 1 141 ? 11.234 11.047 6.582 1 97.62 141 TYR B N 1
ATOM 2931 C CA . TYR B 1 141 ? 11.062 9.922 7.488 1 97.62 141 TYR B CA 1
ATOM 2932 C C . TYR B 1 141 ? 9.773 10.055 8.297 1 97.62 141 TYR B C 1
ATOM 2934 O O . TYR B 1 141 ? 9.352 9.109 8.961 1 97.62 141 TYR B O 1
ATOM 2942 N N . TYR B 1 142 ? 9.141 11.203 8.258 1 98.31 142 TYR B N 1
ATOM 2943 C CA . TYR B 1 142 ? 7.848 11.398 8.906 1 98.31 142 TYR B CA 1
ATOM 2944 C C . TYR B 1 142 ? 6.84 12 7.938 1 98.31 142 TYR B C 1
ATOM 2946 O O . TYR B 1 142 ? 7.172 12.906 7.168 1 98.31 142 TYR B O 1
ATOM 2954 N N . THR B 1 143 ? 5.641 11.445 7.973 1 98.12 143 THR B N 1
ATOM 2955 C CA . THR B 1 143 ? 4.5 12.125 7.359 1 98.12 143 THR B CA 1
ATOM 2956 C C . THR B 1 143 ? 3.906 13.148 8.312 1 98.12 143 THR B C 1
ATOM 2958 O O . THR B 1 143 ? 3.758 12.883 9.508 1 98.12 143 THR B O 1
ATOM 2961 N N . LEU B 1 144 ? 3.678 14.305 7.805 1 98.69 144 LEU B N 1
ATOM 2962 C CA . LEU B 1 144 ? 2.939 15.344 8.508 1 98.69 144 LEU B CA 1
ATOM 2963 C C . LEU B 1 144 ? 1.552 15.531 7.906 1 98.69 144 LEU B C 1
ATOM 2965 O O . LEU B 1 144 ? 1.422 15.828 6.719 1 98.69 144 LEU B O 1
ATOM 2969 N N . LEU B 1 145 ? 0.518 15.312 8.719 1 98.81 145 LEU B N 1
ATOM 2970 C CA . LEU B 1 145 ? -0.855 15.672 8.383 1 98.81 145 LEU B CA 1
ATOM 2971 C C . LEU B 1 145 ? -1.372 16.766 9.312 1 98.81 145 LEU B C 1
ATOM 2973 O O . LEU B 1 145 ? -1.35 16.609 10.539 1 98.81 145 LEU B O 1
ATOM 2977 N N . ILE B 1 146 ? -1.761 17.875 8.766 1 98.88 146 ILE B N 1
ATOM 2978 C CA . ILE B 1 146 ? -2.473 18.859 9.555 1 98.88 146 ILE B CA 1
ATOM 2979 C C . ILE B 1 146 ? -3.947 18.891 9.164 1 98.88 146 ILE B C 1
ATOM 2981 O O . ILE B 1 146 ? -4.281 19.141 8 1 98.88 146 ILE B O 1
ATOM 2985 N N . TYR B 1 147 ? -4.754 18.625 10.109 1 98.88 147 TYR B N 1
ATOM 2986 C CA . TYR B 1 147 ? -6.188 18.688 9.852 1 98.88 147 TYR B CA 1
ATOM 2987 C C . TYR B 1 147 ? -6.664 20.141 9.789 1 98.88 147 TYR B C 1
ATOM 2989 O O . TYR B 1 147 ? -6.535 20.891 10.758 1 98.88 147 TYR B O 1
ATOM 2997 N N . LEU B 1 148 ? -7.238 20.484 8.68 1 98.75 148 LEU B N 1
ATOM 2998 C CA . LEU B 1 148 ? -7.676 21.859 8.492 1 98.7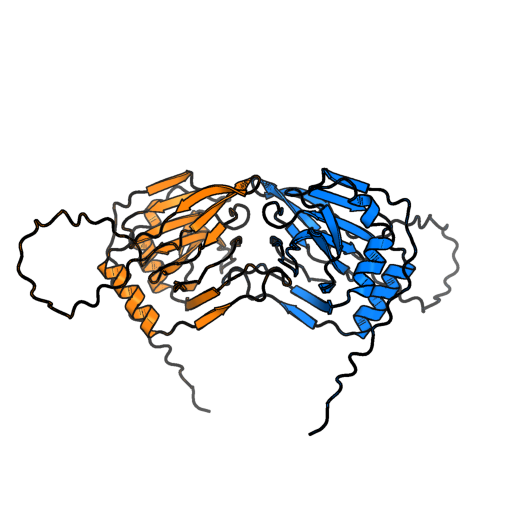5 148 LEU B CA 1
ATOM 2999 C C . LEU B 1 148 ? -9.148 22.016 8.852 1 98.75 148 LEU B C 1
ATOM 3001 O O . LEU B 1 148 ? -9.664 23.141 8.914 1 98.75 148 LEU B O 1
ATOM 3005 N N . SER B 1 149 ? -9.812 20.906 9.023 1 98.25 149 SER B N 1
ATOM 3006 C CA . SER B 1 149 ? -11.195 20.875 9.492 1 98.25 149 SER B CA 1
ATOM 3007 C C . SER B 1 149 ? -11.398 19.766 10.523 1 98.25 149 SER B C 1
ATOM 3009 O O . SER B 1 149 ? -10.586 18.828 10.609 1 98.25 149 SER B O 1
ATOM 3011 N N . GLY B 1 150 ? -12.539 19.875 11.266 1 95.88 150 GLY B N 1
ATOM 3012 C CA . GLY B 1 150 ? -12.844 18.891 12.297 1 95.88 150 GLY B CA 1
ATOM 3013 C C . GLY B 1 150 ? -13.391 19.516 13.57 1 95.88 150 GLY B C 1
ATOM 3014 O O . GLY B 1 150 ? -13.547 20.734 13.656 1 95.88 150 GLY B O 1
ATOM 3015 N N . ASN B 1 151 ? -13.773 18.609 14.445 1 85.12 151 ASN B N 1
ATOM 3016 C CA . ASN B 1 151 ? -14.5 19.047 15.633 1 85.12 151 ASN B CA 1
ATOM 3017 C C . ASN B 1 151 ? -13.594 19.828 16.594 1 85.12 151 ASN B C 1
ATOM 3019 O O . ASN B 1 151 ? -12.484 19.375 16.906 1 85.12 151 ASN B O 1
ATOM 3023 N N . ASN B 1 152 ? -13.875 21.125 16.688 1 74.31 152 ASN B N 1
ATOM 3024 C CA . ASN B 1 152 ? -13.234 21.922 17.734 1 74.31 152 ASN B CA 1
ATOM 3025 C C . ASN B 1 152 ? -14.016 21.859 19.047 1 74.31 152 ASN B C 1
ATOM 3027 O O . ASN B 1 152 ? -15.242 21.953 19.047 1 74.31 152 ASN B O 1
ATOM 3031 N N . ASN B 1 153 ? -13.945 20.859 19.734 1 52.56 153 ASN B N 1
ATOM 3032 C CA . ASN B 1 153 ? -14.68 20.891 21 1 52.56 153 ASN B CA 1
ATOM 3033 C C . ASN B 1 153 ? -14.742 22.297 21.578 1 52.56 153 ASN B C 1
ATOM 3035 O O . ASN B 1 153 ? -13.961 22.641 22.469 1 52.56 153 ASN B O 1
ATOM 3039 N N . ALA B 1 154 ? -14.5 23.469 21.016 1 42.97 154 ALA B N 1
ATOM 3040 C CA . ALA B 1 154 ? -14.852 24.578 21.906 1 42.97 154 ALA B CA 1
ATOM 3041 C C . ALA B 1 154 ? -16.266 24.406 22.453 1 42.97 154 ALA B C 1
ATOM 3043 O O . ALA B 1 154 ? -17.141 23.859 21.781 1 42.97 154 ALA B O 1
ATOM 3044 N N . LYS B 1 155 ? -16.391 24.75 23.906 1 39.5 155 LYS B N 1
ATOM 3045 C CA . LYS B 1 155 ? -17.484 24.734 24.875 1 39.5 155 LYS B CA 1
ATOM 3046 C C . LYS B 1 155 ? -18.719 25.406 24.297 1 39.5 155 LYS B C 1
ATOM 3048 O O . LYS B 1 155 ? -18.844 26.625 24.328 1 39.5 155 LYS B O 1
ATOM 3053 N N . SER B 1 156 ? -19.219 25.266 23.328 1 33.25 156 SER B N 1
ATOM 3054 C CA . SER B 1 156 ? -20.531 25.891 23.375 1 33.25 156 SER B CA 1
ATOM 3055 C C . SER B 1 156 ? -21.328 25.469 24.609 1 33.25 156 SER B C 1
ATOM 3057 O O . SER B 1 156 ? -21.703 24.297 24.734 1 33.25 156 SER B O 1
ATOM 3059 N N . LYS B 1 157 ? -21 26 25.781 1 31.5 157 LYS B N 1
ATOM 3060 C CA . LYS B 1 157 ? -21.953 26 26.891 1 31.5 157 LYS B CA 1
ATOM 3061 C C . LYS B 1 157 ? -23.375 26.266 26.391 1 31.5 157 LYS B C 1
ATOM 3063 O O . LYS B 1 157 ? -23.562 26.922 25.359 1 31.5 157 LYS B O 1
ATOM 3068 N N . SER B 1 158 ? -24.344 25.641 27.156 1 30.88 158 SER B N 1
ATOM 3069 C CA . SER B 1 158 ? -25.797 25.688 27.25 1 30.88 158 SER B CA 1
ATOM 3070 C C . SER B 1 158 ? -26.312 27.109 27.109 1 30.88 158 SER B C 1
ATOM 3072 O O . SER B 1 158 ? -26.188 27.922 28.031 1 30.88 158 SER B O 1
ATOM 3074 N N . LYS B 1 159 ? -26.016 27.891 26.25 1 31.77 159 LYS B N 1
ATOM 3075 C CA . LYS B 1 159 ? -26.969 28.984 26.438 1 31.77 159 LYS B CA 1
ATOM 3076 C C . LYS B 1 159 ? -28.375 28.469 26.672 1 31.77 159 LYS B C 1
ATOM 3078 O O . LYS B 1 159 ? -28.781 27.438 26.109 1 31.77 159 LYS B O 1
ATOM 3083 N N . SER B 1 160 ? -28.938 28.828 27.922 1 28.98 160 SER B N 1
ATOM 3084 C CA . SER B 1 160 ? -30.328 28.812 28.344 1 28.98 160 SER B CA 1
ATOM 3085 C C . SER B 1 160 ? -31.266 29.047 27.156 1 28.98 160 SER B C 1
ATOM 3087 O O . SER B 1 160 ? -30.875 29.688 26.172 1 28.98 160 SER B O 1
ATOM 3089 N N . LYS B 1 161 ? -32.406 28.422 27.281 1 32.06 161 LYS B N 1
ATOM 3090 C CA . LYS B 1 161 ? -33.625 28.375 26.469 1 32.06 161 LYS B CA 1
ATOM 3091 C C . LYS B 1 161 ? -34.062 29.781 26.062 1 32.06 161 LYS B C 1
ATOM 3093 O O . LYS B 1 161 ? -35.25 30.016 25.797 1 32.06 161 LYS B O 1
ATOM 3098 N N . SER B 1 162 ? -33.125 30.844 26.312 1 27 162 SER B N 1
ATOM 3099 C CA . SER B 1 162 ? -34.094 31.922 26.031 1 27 162 SER B CA 1
ATOM 3100 C C . SER B 1 162 ? -34.594 31.859 24.594 1 27 162 SER B C 1
ATOM 3102 O O . SER B 1 162 ? -33.875 31.391 23.703 1 27 162 SER B O 1
ATOM 3104 N N . SER B 1 163 ? -35.938 32.188 24.312 1 28.39 163 SER B N 1
ATOM 3105 C CA . SER B 1 163 ? -37.031 32.094 23.344 1 28.39 163 SER B CA 1
ATOM 3106 C C . SER B 1 163 ? -36.625 32.656 21.984 1 28.39 163 SER B C 1
ATOM 3108 O O . SER B 1 163 ? -37.156 32.25 20.953 1 28.39 163 SER B O 1
ATOM 3110 N N . SER B 1 164 ? -36.094 33.875 21.891 1 30.42 164 SER B N 1
ATOM 3111 C CA . SER B 1 164 ? -36.656 34.531 20.719 1 30.42 164 SER B CA 1
ATOM 3112 C C . SER B 1 164 ? -36 34.031 19.438 1 30.42 164 SER B C 1
ATOM 3114 O O . SER B 1 164 ? -34.781 33.875 19.375 1 30.42 164 SER B O 1
ATOM 3116 N N . SER B 1 165 ? -36.812 33.438 18.453 1 30.19 165 SER B N 1
ATOM 3117 C CA . SER B 1 165 ? -36.844 32.812 17.125 1 30.19 165 SER B CA 1
ATOM 3118 C C . SER B 1 165 ? -36 33.656 16.141 1 30.19 165 SER B C 1
ATOM 3120 O O . SER B 1 165 ? -36 33.375 14.938 1 30.19 165 SER B O 1
ATOM 3122 N N . SER B 1 166 ? -35.312 34.719 16.391 1 29.66 166 SER B N 1
ATOM 3123 C CA . SER B 1 166 ? -35.062 35.281 15.078 1 29.66 166 SER B CA 1
ATOM 3124 C C . SER B 1 166 ? -34.094 34.438 14.258 1 29.66 166 SER B C 1
ATOM 3126 O O . SER B 1 166 ? -33.062 34 14.758 1 29.66 166 SER B O 1
ATOM 3128 N N . LYS B 1 167 ? -34.594 33.719 13.188 1 33.5 167 LYS B N 1
ATOM 3129 C CA . LYS B 1 167 ? -34.125 33 12.016 1 33.5 167 LYS B CA 1
ATOM 3130 C C . LYS B 1 167 ? -32.906 33.688 11.391 1 33.5 167 LYS B C 1
ATOM 3132 O O . LYS B 1 167 ? -33.062 34.531 10.492 1 33.5 167 LYS B O 1
ATOM 3137 N N . THR B 1 168 ? -32.094 34.438 12.172 1 29.55 168 THR B N 1
ATOM 3138 C CA . THR B 1 168 ? -31.141 35 11.211 1 29.55 168 THR B CA 1
ATOM 3139 C C . THR B 1 168 ? -30.406 33.906 10.461 1 29.55 168 THR B C 1
ATOM 3141 O O . THR B 1 168 ? -29.922 32.938 11.062 1 29.55 168 THR B O 1
ATOM 3144 N N . ASN B 1 169 ? -30.703 33.719 9.172 1 33.81 169 ASN B N 1
ATOM 3145 C CA . ASN B 1 169 ? -30.391 32.906 8.008 1 33.81 169 ASN B CA 1
ATOM 3146 C C . ASN B 1 169 ? -28.891 32.625 7.898 1 33.81 169 ASN B C 1
ATOM 3148 O O . ASN B 1 169 ? -28.484 31.656 7.234 1 33.81 169 ASN B O 1
ATOM 3152 N N . ASP B 1 170 ? -28.109 33.688 7.945 1 36.09 170 ASP B N 1
ATOM 3153 C CA . ASP B 1 170 ? -26.984 33.688 7.004 1 36.09 170 ASP B CA 1
ATOM 3154 C C . ASP B 1 170 ? -25.953 32.625 7.375 1 36.09 170 ASP B C 1
ATOM 3156 O O . ASP B 1 170 ? -24.953 32.438 6.668 1 36.09 170 ASP B O 1
ATOM 3160 N N . SER B 1 171 ? -25.594 32.562 8.68 1 34.06 171 SER B N 1
ATOM 3161 C CA . SER B 1 171 ? -24.312 31.859 8.742 1 34.06 171 SER B CA 1
ATOM 3162 C C . SER B 1 171 ? -24.469 30.391 8.367 1 34.06 171 SER B C 1
ATOM 3164 O O . SER B 1 171 ? -25.109 29.625 9.078 1 34.06 171 SER B O 1
ATOM 3166 N N . ALA B 1 172 ? -24.781 30.016 7.164 1 38.72 172 ALA B N 1
ATOM 3167 C CA . ALA B 1 172 ? -24.672 28.672 6.609 1 38.72 172 ALA B CA 1
ATOM 3168 C C . ALA B 1 172 ? -23.641 27.844 7.387 1 38.72 172 ALA B C 1
ATOM 3170 O O . ALA B 1 172 ? -22.438 28.047 7.25 1 38.72 172 ALA B O 1
ATOM 3171 N N . SER B 1 173 ? -23.75 27.562 8.625 1 47.53 173 SER B N 1
ATOM 3172 C CA . SER B 1 173 ? -23.016 26.719 9.555 1 47.53 173 SER B CA 1
ATOM 3173 C C . SER B 1 173 ? -22.5 25.453 8.867 1 47.53 173 SER B C 1
ATOM 3175 O O . SER B 1 173 ? -23.281 24.688 8.312 1 47.53 173 SER B O 1
ATOM 3177 N N . ALA B 1 174 ? -21.266 25.438 8.32 1 62.62 174 ALA B N 1
ATOM 3178 C CA . ALA B 1 174 ? -20.672 24.25 7.699 1 62.62 174 ALA B CA 1
ATOM 3179 C C . ALA B 1 174 ? -21 23 8.492 1 62.62 174 ALA B C 1
ATOM 3181 O O . ALA B 1 174 ? -20.984 23 9.727 1 62.62 174 ALA B O 1
ATOM 3182 N N . GLU B 1 175 ? -21.766 22.016 7.836 1 83.56 175 GLU B N 1
ATOM 3183 C CA . GLU B 1 175 ? -22.047 20.703 8.414 1 83.56 175 GLU B CA 1
ATOM 3184 C C . GLU B 1 175 ? -20.844 20.156 9.148 1 83.56 175 GLU B C 1
ATOM 3186 O O . GLU B 1 175 ? -19.719 20.156 8.625 1 83.56 175 GLU B O 1
ATOM 3191 N N . PRO B 1 176 ? -21.125 19.906 10.461 1 93.31 176 PRO B N 1
ATOM 3192 C CA . PRO B 1 176 ? -20 19.375 11.242 1 93.31 176 PRO B CA 1
ATOM 3193 C C . PRO B 1 176 ? -19.406 18.125 10.625 1 93.31 176 PRO B C 1
ATOM 3195 O O . PRO B 1 176 ? -20.125 17.297 10.047 1 93.31 176 PRO B O 1
ATOM 3198 N N . LEU B 1 177 ? -18.156 17.969 10.734 1 97.38 177 LEU B N 1
ATOM 3199 C CA . LEU B 1 177 ? -17.453 16.797 10.234 1 97.38 177 LEU B CA 1
ATOM 3200 C C . LEU B 1 177 ? -17.719 15.586 11.125 1 97.38 177 LEU B C 1
ATOM 3202 O O . LEU B 1 177 ? -17.578 15.664 12.344 1 97.38 177 LEU B O 1
ATOM 3206 N N . VAL B 1 178 ? -18.156 14.516 10.5 1 97.75 178 VAL B N 1
ATOM 3207 C CA . VAL B 1 178 ? -18.344 13.227 11.172 1 97.75 178 VAL B CA 1
ATOM 3208 C C . VAL B 1 178 ? -17.578 12.141 10.422 1 97.75 178 VAL B C 1
ATOM 3210 O O . VAL B 1 178 ? -17.688 12.031 9.195 1 97.75 178 VAL B O 1
ATOM 3213 N N . GLY B 1 179 ? -16.766 11.367 11.188 1 98.19 179 GLY B N 1
ATOM 3214 C CA . GLY B 1 179 ? -15.93 10.367 10.547 1 98.19 179 GLY B CA 1
ATOM 3215 C C . GLY B 1 179 ? -14.594 10.914 10.102 1 98.19 179 GLY B C 1
ATOM 3216 O O . GLY B 1 179 ? -14.172 11.984 10.547 1 98.19 179 GLY B O 1
ATOM 3217 N N . GLY B 1 180 ? -13.875 10.141 9.25 1 98.44 180 GLY B N 1
ATOM 3218 C CA . GLY B 1 180 ? -12.633 10.609 8.648 1 98.44 180 GLY B CA 1
ATOM 3219 C C . GLY B 1 180 ? -11.414 10.359 9.523 1 98.44 180 GLY B C 1
ATOM 3220 O O . GLY B 1 180 ? -10.352 10.945 9.289 1 98.44 180 GLY B O 1
ATOM 3221 N N . GLU B 1 181 ? -11.523 9.508 10.5 1 98.75 181 GLU B N 1
ATOM 3222 C CA . GLU B 1 181 ? -10.406 9.203 11.383 1 98.75 181 GLU B CA 1
ATOM 3223 C C . GLU B 1 181 ? -9.234 8.609 10.602 1 98.75 181 GLU B C 1
ATOM 3225 O O . GLU B 1 181 ? -9.43 7.902 9.617 1 98.75 181 GLU B O 1
ATOM 3230 N N . THR B 1 182 ? -8.078 8.922 11 1 98.69 182 THR B N 1
ATOM 3231 C CA . THR B 1 182 ? -6.887 8.188 10.586 1 98.69 182 THR B CA 1
ATOM 3232 C C . THR B 1 182 ? -6.582 7.055 11.57 1 98.69 182 THR B C 1
ATOM 3234 O O . THR B 1 182 ? -6.379 7.297 12.758 1 98.69 182 THR B O 1
ATOM 3237 N N . VAL B 1 183 ? -6.562 5.879 11.055 1 98.19 183 VAL B N 1
ATOM 3238 C CA . VAL B 1 183 ? -6.418 4.711 11.914 1 98.19 183 VAL B CA 1
ATOM 3239 C C . VAL B 1 183 ? -5.098 4 11.602 1 98.19 183 VAL B C 1
ATOM 3241 O O . VAL B 1 183 ? -4.758 3.799 10.438 1 98.19 183 VAL B O 1
ATOM 3244 N N . PHE B 1 184 ? -4.379 3.615 12.664 1 97.31 184 PHE B N 1
ATOM 3245 C CA . PHE B 1 184 ? -3.102 2.922 12.531 1 97.31 184 PHE B CA 1
ATOM 3246 C C . PHE B 1 184 ? -3.191 1.511 13.102 1 97.31 184 PHE B C 1
ATOM 3248 O O . PHE B 1 184 ? -3.809 1.296 14.148 1 97.31 184 PHE B O 1
ATOM 3255 N N . TYR B 1 185 ? -2.496 0.665 12.344 1 93 185 TYR B N 1
ATOM 3256 C CA . TYR B 1 185 ? -2.592 -0.742 12.719 1 93 185 TYR B CA 1
ATOM 3257 C C . TYR B 1 185 ? -1.22 -1.309 13.07 1 93 185 TYR B C 1
ATOM 3259 O O . TYR B 1 185 ? -0.213 -0.928 12.469 1 93 185 TYR B O 1
ATOM 3267 N N . GLY B 1 186 ? -1.228 -2.191 14.039 1 88.19 186 GLY B N 1
ATOM 3268 C CA . GLY B 1 186 ? -0.041 -2.953 14.391 1 88.19 186 GLY B CA 1
ATOM 3269 C C . GLY B 1 186 ? -0.096 -4.395 13.922 1 88.19 186 GLY B C 1
ATOM 3270 O O . GLY B 1 186 ? -0.671 -4.691 12.875 1 88.19 186 GLY B O 1
ATOM 3271 N N . SER B 1 187 ? 0.603 -5.203 14.672 1 78 187 SER B N 1
ATOM 3272 C CA . SER B 1 187 ? 0.639 -6.625 14.336 1 78 187 SER B CA 1
ATOM 3273 C C . SER B 1 187 ? -0.765 -7.215 14.289 1 78 187 SER B C 1
ATOM 3275 O O . SER B 1 187 ? -1.608 -6.895 15.133 1 78 187 SER B O 1
ATOM 3277 N N . ARG B 1 188 ? -1.027 -8.109 13.281 1 74.44 188 ARG B N 1
ATOM 3278 C CA . ARG B 1 188 ? -2.283 -8.828 13.078 1 74.44 188 ARG B CA 1
ATOM 3279 C C . ARG B 1 188 ? -3.459 -7.859 13 1 74.44 188 ARG B C 1
ATOM 3281 O O . ARG B 1 188 ? -4.52 -8.117 13.578 1 74.44 188 ARG B O 1
ATOM 3288 N N . ASN B 1 189 ? -3.201 -6.645 12.664 1 79.31 189 ASN B N 1
ATOM 3289 C CA . ASN B 1 189 ? -4.195 -5.621 12.344 1 79.31 189 ASN B CA 1
ATOM 3290 C C . ASN B 1 189 ? -4.859 -5.082 13.609 1 79.31 189 ASN B C 1
ATOM 3292 O O . ASN B 1 189 ? -6.012 -4.648 13.57 1 79.31 189 ASN B O 1
ATOM 3296 N N . SER B 1 190 ? -4.152 -5.219 14.672 1 88.88 190 SER B N 1
ATOM 3297 C CA . SER B 1 190 ? -4.66 -4.559 15.875 1 88.88 190 SER B CA 1
ATOM 3298 C C . SER B 1 190 ? -4.578 -3.041 15.742 1 88.88 190 SER B C 1
ATOM 3300 O O . SER B 1 190 ? -3.609 -2.508 15.203 1 88.88 190 SER B O 1
ATOM 3302 N N . ILE B 1 191 ? -5.617 -2.402 16.266 1 94.44 191 ILE B N 1
ATOM 3303 C CA . ILE B 1 191 ? -5.621 -0.945 16.188 1 94.44 191 ILE B CA 1
ATOM 3304 C C . ILE B 1 191 ? -4.609 -0.374 17.172 1 94.44 191 ILE B C 1
ATOM 3306 O O . ILE B 1 191 ? -4.691 -0.643 18.375 1 94.44 191 ILE B O 1
ATOM 3310 N N . VAL B 1 192 ? -3.709 0.372 16.703 1 96.19 192 VAL B N 1
ATOM 3311 C CA . VAL B 1 192 ? -2.705 1.049 17.516 1 96.19 192 VAL B CA 1
ATOM 3312 C C . VAL B 1 192 ? -3.234 2.41 17.969 1 96.19 192 VAL B C 1
ATOM 3314 O O . VAL B 1 192 ? -3.045 2.812 19.109 1 96.19 192 VAL B O 1
ATOM 3317 N N . ALA B 1 193 ? -3.885 3.127 17.078 1 98.12 193 ALA B N 1
ATOM 3318 C CA . ALA B 1 193 ? -4.43 4.453 17.359 1 98.12 193 ALA B CA 1
ATOM 3319 C C . ALA B 1 193 ? -5.492 4.84 16.344 1 98.12 193 ALA B C 1
ATOM 3321 O O . ALA B 1 193 ? -5.453 4.395 15.195 1 98.12 193 ALA B O 1
ATOM 3322 N N . GLU B 1 194 ? -6.418 5.508 16.781 1 98.31 194 GLU B N 1
ATOM 3323 C CA . GLU B 1 194 ? -7.445 6.156 15.977 1 98.31 194 GLU B CA 1
ATOM 3324 C C . GLU B 1 194 ? -7.496 7.656 16.25 1 98.31 194 GLU B C 1
ATOM 3326 O O . GLU B 1 194 ? -7.828 8.078 17.359 1 98.31 194 GLU B O 1
ATOM 3331 N N . VAL B 1 195 ? -7.199 8.461 15.289 1 98.69 195 VAL B N 1
ATOM 3332 C CA . VAL B 1 195 ? -7.086 9.906 15.477 1 98.69 195 VAL B CA 1
ATOM 3333 C C . VAL B 1 195 ? -8.227 10.609 14.75 1 98.69 195 VAL B C 1
ATOM 3335 O O . VAL B 1 195 ? -8.289 10.609 13.516 1 98.69 195 VAL B O 1
ATOM 3338 N N . ALA B 1 196 ? -9.07 11.211 15.492 1 98.44 196 ALA B N 1
ATOM 3339 C CA . ALA B 1 196 ? -10.125 12.023 14.898 1 98.44 196 ALA B CA 1
ATOM 3340 C C . ALA B 1 196 ? -9.586 13.375 14.43 1 98.44 196 ALA B C 1
ATOM 3342 O O . ALA B 1 196 ? -8.766 13.992 15.117 1 98.44 196 ALA B O 1
ATOM 3343 N N . PRO B 1 197 ? -10.102 13.789 13.289 1 98.5 197 PRO B N 1
ATOM 3344 C CA . PRO B 1 197 ? -9.633 15.109 12.836 1 98.5 197 PRO B CA 1
ATOM 3345 C C . PRO B 1 197 ? -10.078 16.234 13.758 1 98.5 197 PRO B C 1
ATOM 3347 O O . PRO B 1 197 ? -11.258 16.328 14.094 1 98.5 197 PRO B O 1
ATOM 3350 N N . MET B 1 198 ? -9.141 16.984 14.156 1 97.94 198 MET B N 1
ATOM 3351 C CA . MET B 1 198 ? -9.367 18.234 14.875 1 97.94 198 MET B CA 1
ATOM 3352 C C . MET B 1 198 ? -8.68 19.406 14.164 1 97.94 198 MET B C 1
ATOM 3354 O O . MET B 1 198 ? -7.5 19.312 13.828 1 97.94 198 MET B O 1
ATOM 3358 N N . GLU B 1 199 ? -9.477 20.438 13.969 1 98.12 199 GLU B N 1
ATOM 3359 C CA . GLU B 1 199 ? -8.945 21.562 13.227 1 98.12 199 GLU B CA 1
ATOM 3360 C C . GLU B 1 199 ? -7.66 22.094 13.859 1 98.12 199 GLU B C 1
ATOM 3362 O O . GLU B 1 199 ? -7.625 22.375 15.055 1 98.12 199 GLU B O 1
ATOM 3367 N N . GLY B 1 200 ? -6.633 22.219 13.055 1 98.25 200 GLY B N 1
ATOM 3368 C CA . GLY B 1 200 ? -5.375 22.797 13.492 1 98.25 200 GLY B CA 1
ATOM 3369 C C . GLY B 1 200 ? -4.426 21.766 14.094 1 98.25 200 GLY B C 1
ATOM 3370 O O . GLY B 1 200 ? -3.258 22.078 14.352 1 98.25 200 GLY B O 1
ATOM 3371 N N . MET B 1 201 ? -4.863 20.562 14.297 1 98.5 201 MET B N 1
ATOM 3372 C CA . MET B 1 201 ? -4.023 19.531 14.891 1 98.5 201 MET B CA 1
ATOM 3373 C C . MET B 1 201 ? -3.096 18.922 13.844 1 98.5 201 MET B C 1
ATOM 3375 O O . MET B 1 201 ? -3.514 18.656 12.719 1 98.5 201 MET B O 1
ATOM 3379 N N . ALA B 1 202 ? -1.868 18.766 14.258 1 98.81 202 ALA B N 1
ATOM 3380 C CA . ALA B 1 202 ? -0.901 18.047 13.438 1 98.81 202 ALA B CA 1
ATOM 3381 C C . ALA B 1 202 ? -0.763 16.594 13.898 1 98.81 202 ALA B C 1
ATOM 3383 O O . ALA B 1 202 ? -0.772 16.312 15.094 1 98.81 202 ALA B O 1
ATOM 3384 N N . LEU B 1 203 ? -0.684 15.75 12.992 1 98.88 203 LEU B N 1
ATOM 3385 C CA . LEU B 1 203 ? -0.381 14.336 13.203 1 98.88 203 LEU B CA 1
ATOM 3386 C C . LEU B 1 203 ? 0.923 13.953 12.516 1 98.88 203 LEU B C 1
ATOM 3388 O O . LEU B 1 203 ? 1.091 14.195 11.312 1 98.88 203 LEU B O 1
ATOM 3392 N N . PHE B 1 204 ? 1.876 13.414 13.297 1 98.81 204 PHE B N 1
ATOM 3393 C CA . PHE B 1 204 ? 3.131 12.898 12.758 1 98.81 204 PHE B CA 1
ATOM 3394 C C . PHE B 1 204 ? 3.203 11.383 12.914 1 98.81 204 PHE B C 1
ATOM 3396 O O . PHE B 1 204 ? 2.918 10.852 13.992 1 98.81 204 PHE B O 1
ATOM 3403 N N . HIS B 1 205 ? 3.559 10.766 11.82 1 98.25 205 HIS B N 1
ATOM 3404 C CA . HIS B 1 205 ? 3.895 9.352 11.945 1 98.25 205 HIS B CA 1
ATOM 3405 C C . HIS B 1 205 ? 5.133 9 11.125 1 98.25 205 HIS B C 1
ATOM 3407 O O . HIS B 1 205 ? 5.312 9.508 10.016 1 98.25 205 HIS B O 1
ATOM 3413 N N . ILE B 1 206 ? 5.922 8.172 11.695 1 96.88 206 ILE B N 1
ATOM 3414 C CA . ILE B 1 206 ? 7.109 7.707 10.984 1 96.88 206 ILE B CA 1
ATOM 3415 C C . ILE B 1 206 ? 6.691 6.902 9.758 1 96.88 206 ILE B C 1
ATOM 3417 O O . ILE B 1 206 ? 5.652 6.242 9.758 1 96.88 206 ILE B O 1
ATOM 3421 N N . HIS B 1 207 ? 7.441 7.047 8.633 1 94.94 207 HIS B N 1
ATOM 3422 C CA . HIS B 1 207 ? 7.113 6.273 7.441 1 94.94 207 HIS B CA 1
ATOM 3423 C C . HIS B 1 207 ? 8.344 5.551 6.898 1 94.94 207 HIS B C 1
ATOM 3425 O O . HIS B 1 207 ? 9.336 5.387 7.609 1 94.94 207 HIS B O 1
ATOM 3431 N N . GLY B 1 208 ? 8.289 4.996 5.68 1 91.06 208 GLY B N 1
ATOM 3432 C CA . GLY B 1 208 ? 9.375 4.168 5.168 1 91.06 208 GLY B CA 1
ATOM 3433 C C . GLY B 1 208 ? 9.398 2.779 5.773 1 91.06 208 GLY B C 1
ATOM 3434 O O . GLY B 1 208 ? 8.375 2.092 5.812 1 91.06 208 GLY B O 1
ATOM 3435 N N . ASP B 1 209 ? 10.578 2.418 6.273 1 85.75 209 ASP B N 1
ATOM 3436 C CA . AS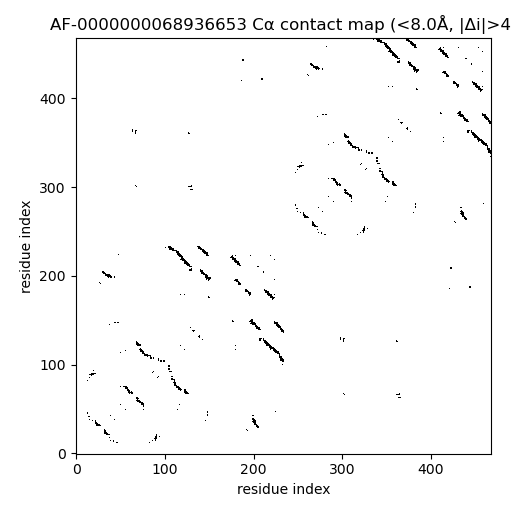P B 1 209 ? 10.789 1.063 6.773 1 85.75 209 ASP B CA 1
ATOM 3437 C C . ASP B 1 209 ? 9.961 0.8 8.023 1 85.75 209 ASP B C 1
ATOM 3439 O O . ASP B 1 209 ? 9.641 -0.35 8.336 1 85.75 209 ASP B O 1
ATOM 3443 N N . LYS B 1 210 ? 9.531 1.831 8.664 1 91.06 210 LYS B N 1
ATOM 3444 C CA . LYS B 1 210 ? 8.859 1.668 9.945 1 91.06 210 LYS B CA 1
ATOM 3445 C C . LYS B 1 210 ? 7.398 2.109 9.859 1 91.06 210 LYS B C 1
ATOM 3447 O O . LYS B 1 210 ? 6.727 2.258 10.883 1 91.06 210 LYS B O 1
ATOM 3452 N N . CYS B 1 211 ? 6.953 2.299 8.672 1 92.81 211 CYS B N 1
ATOM 3453 C CA . CYS B 1 211 ? 5.602 2.828 8.531 1 92.81 211 CYS B CA 1
ATOM 3454 C C . CYS B 1 211 ? 4.57 1.837 9.055 1 92.81 211 CYS B C 1
ATOM 3456 O O . CYS B 1 211 ? 4.59 0.66 8.688 1 92.81 211 CYS B O 1
ATOM 3458 N N . MET B 1 212 ? 3.734 2.301 9.891 1 92.38 212 MET B N 1
ATOM 3459 C CA . MET B 1 212 ? 2.57 1.508 10.273 1 92.38 212 MET B CA 1
ATOM 3460 C C . MET B 1 212 ? 1.525 1.506 9.164 1 92.38 212 MET B C 1
ATOM 3462 O O . MET B 1 212 ? 1.291 2.533 8.523 1 92.38 212 MET B O 1
ATOM 3466 N N . LEU B 1 213 ? 0.944 0.33 9 1 91.38 213 LEU B N 1
ATOM 3467 C CA . LEU B 1 213 ? -0.251 0.302 8.164 1 91.38 213 LEU B CA 1
ATOM 3468 C C . LEU B 1 213 ? -1.297 1.285 8.68 1 91.38 213 LEU B C 1
ATOM 3470 O O . LEU B 1 213 ? -1.534 1.373 9.883 1 91.38 213 LEU B O 1
ATOM 3474 N N . HIS B 1 214 ? -1.886 2.057 7.734 1 94.94 214 HIS B N 1
ATOM 3475 C CA . HIS B 1 214 ? -2.873 3.029 8.188 1 94.94 214 HIS B CA 1
ATOM 3476 C C . HIS B 1 214 ? -3.889 3.338 7.094 1 94.94 214 HIS B C 1
ATOM 3478 O O . HIS B 1 214 ? -3.684 2.971 5.934 1 94.94 214 HIS B O 1
ATOM 3484 N N . GLU B 1 215 ? -5 3.959 7.508 1 96 215 GLU B N 1
ATOM 3485 C CA . GLU B 1 215 ? -6.059 4.328 6.57 1 96 215 GLU B CA 1
ATOM 3486 C C . GLU B 1 215 ? -6.75 5.617 7.004 1 96 215 GLU B C 1
ATOM 3488 O O . GLU B 1 215 ? -6.633 6.035 8.156 1 96 215 GLU B O 1
ATOM 3493 N N . GLY B 1 216 ? -7.34 6.309 6 1 97.38 216 GLY B N 1
ATOM 3494 C CA . GLY B 1 216 ? -8.336 7.336 6.25 1 97.38 216 GLY B CA 1
ATOM 3495 C C . GLY B 1 216 ? -9.758 6.82 6.141 1 97.38 216 GLY B C 1
ATOM 3496 O O . GLY B 1 216 ? -10.227 6.5 5.047 1 97.38 216 GLY B O 1
ATOM 3497 N N . ARG B 1 217 ? -10.461 6.852 7.242 1 98.25 217 ARG B N 1
ATOM 3498 C CA . ARG B 1 217 ? -11.805 6.289 7.277 1 98.25 217 ARG B CA 1
ATOM 3499 C C . ARG B 1 217 ? -12.789 7.176 6.516 1 98.25 217 ARG B C 1
ATOM 3501 O O . ARG B 1 217 ? -12.477 8.328 6.203 1 98.25 217 ARG B O 1
ATOM 3508 N N . ASN B 1 218 ? -13.859 6.551 6.301 1 98 218 ASN B N 1
ATOM 3509 C CA . ASN B 1 218 ? -14.938 7.219 5.57 1 98 218 ASN B CA 1
ATOM 3510 C C . ASN B 1 218 ? -15.414 8.469 6.297 1 98 218 ASN B C 1
ATOM 3512 O O . ASN B 1 218 ? -15.609 8.453 7.512 1 98 218 ASN B O 1
ATOM 3516 N N . VAL B 1 219 ? -15.586 9.578 5.508 1 98.5 219 VAL B N 1
ATOM 3517 C CA . VAL B 1 219 ? -16.297 10.758 5.996 1 98.5 219 VAL B CA 1
ATOM 3518 C C . VAL B 1 219 ? -17.797 10.555 5.836 1 98.5 219 VAL B C 1
ATOM 3520 O O . VAL B 1 219 ? -18.297 10.398 4.723 1 98.5 219 VAL B O 1
ATOM 3523 N N . SER B 1 220 ? -18.469 10.578 6.91 1 98 220 SER B N 1
ATOM 3524 C CA . SER B 1 220 ? -19.906 10.328 6.824 1 98 220 SER B CA 1
ATOM 3525 C C . SER B 1 220 ? -20.688 11.625 6.617 1 98 220 SER B C 1
ATOM 3527 O O . SER B 1 220 ? -21.75 11.625 5.992 1 98 220 SER B O 1
ATOM 3529 N N . LYS B 1 221 ? -20.203 12.672 7.234 1 97.5 221 LYS B N 1
ATOM 3530 C CA . LYS B 1 221 ? -20.797 14 7.09 1 97.5 221 LYS B CA 1
ATOM 3531 C C . LYS B 1 221 ? -19.719 15.078 7.055 1 97.5 221 LYS B C 1
ATOM 3533 O O . LYS B 1 221 ? -18.672 14.93 7.672 1 97.5 221 LYS B O 1
ATOM 3538 N N . GLY B 1 222 ? -20.109 16.141 6.328 1 97.62 222 GLY B N 1
ATOM 3539 C CA . GLY B 1 222 ? -19.172 17.25 6.262 1 97.62 222 GLY B CA 1
ATOM 3540 C C . GLY B 1 222 ? -18.016 17 5.316 1 97.62 222 GLY B C 1
ATOM 3541 O O . GLY B 1 222 ? -18.125 16.172 4.398 1 97.62 222 GLY B O 1
ATOM 3542 N N . VAL B 1 223 ? -16.969 17.875 5.488 1 98.44 223 VAL B N 1
ATOM 3543 C CA . VAL B 1 223 ? -15.812 17.797 4.605 1 98.44 223 VAL B CA 1
ATOM 3544 C C . VAL B 1 223 ? -14.531 17.812 5.43 1 98.44 223 VAL B C 1
ATOM 3546 O O . VAL B 1 223 ? -14.367 18.656 6.312 1 98.44 223 VAL B O 1
ATOM 3549 N N . LYS B 1 224 ? -13.68 16.875 5.203 1 98.62 224 LYS B N 1
ATOM 3550 C CA . LYS B 1 224 ? -12.367 16.812 5.832 1 98.62 224 LYS B CA 1
ATOM 3551 C C . LYS B 1 224 ? -11.297 17.422 4.922 1 98.62 224 LYS B C 1
ATOM 3553 O O . LYS B 1 224 ? -11.148 16.984 3.773 1 98.62 224 LYS B O 1
ATOM 3558 N N . TYR B 1 225 ? -10.594 18.422 5.406 1 98.88 225 TYR B N 1
ATOM 3559 C CA . TYR B 1 225 ? -9.445 19.016 4.711 1 98.88 225 TYR B CA 1
ATOM 3560 C C . TYR B 1 225 ? -8.148 18.688 5.438 1 98.88 225 TYR B C 1
ATOM 3562 O O . TYR B 1 225 ? -8.07 18.781 6.664 1 98.88 225 TYR B O 1
ATOM 3570 N N . VAL B 1 226 ? -7.176 18.312 4.645 1 98.81 226 VAL B N 1
ATOM 3571 C CA . VAL B 1 226 ? -5.898 17.938 5.238 1 98.81 226 VAL B CA 1
ATOM 3572 C C . VAL B 1 226 ? -4.754 18.594 4.473 1 98.81 226 VAL B C 1
ATOM 3574 O O . VAL B 1 226 ? -4.766 18.625 3.24 1 98.81 226 VAL B O 1
ATOM 3577 N N . PHE B 1 227 ? -3.846 19.219 5.191 1 98.69 227 PHE B N 1
ATOM 3578 C CA . PHE B 1 227 ? -2.533 19.641 4.711 1 98.69 227 PHE B CA 1
ATOM 3579 C C . PHE B 1 227 ? -1.501 18.547 4.93 1 98.69 227 PHE B C 1
ATOM 3581 O O . PHE B 1 227 ? -1.311 18.078 6.055 1 98.69 227 PHE B O 1
ATOM 3588 N N . ARG B 1 228 ? -0.805 18.078 3.826 1 98.31 228 ARG B N 1
ATOM 3589 C CA . ARG B 1 228 ? 0.166 17 3.98 1 98.31 228 ARG B CA 1
ATOM 3590 C C . ARG B 1 228 ? 1.553 17.438 3.523 1 98.31 228 ARG B C 1
ATOM 3592 O O . ARG B 1 228 ? 1.691 18.094 2.488 1 98.31 228 ARG B O 1
ATOM 3599 N N . SER B 1 229 ? 2.539 17.141 4.258 1 98 229 SER B N 1
ATOM 3600 C CA . SER B 1 229 ? 3.957 17.203 3.914 1 98 229 SER B CA 1
ATOM 3601 C C . SER B 1 229 ? 4.738 16.078 4.598 1 98 229 SER B C 1
ATOM 3603 O O . SER B 1 229 ? 4.152 15.086 5.031 1 98 229 SER B O 1
ATOM 3605 N N . ASP B 1 230 ? 6.004 16.156 4.492 1 98.19 230 ASP B N 1
ATOM 3606 C CA . ASP B 1 230 ? 6.906 15.203 5.148 1 98.19 230 ASP B CA 1
ATOM 3607 C C . ASP B 1 230 ? 8.062 15.93 5.832 1 98.19 230 ASP B C 1
ATOM 3609 O O . ASP B 1 230 ? 8.461 17.016 5.406 1 98.19 230 ASP B O 1
ATOM 3613 N N . VAL B 1 231 ? 8.562 15.305 6.863 1 98.81 231 VAL B N 1
ATOM 3614 C CA . VAL B 1 231 ? 9.75 15.867 7.496 1 98.81 231 VAL B CA 1
ATOM 3615 C C . VAL B 1 231 ? 11.008 15.312 6.82 1 98.81 231 VAL B C 1
ATOM 3617 O O . VAL B 1 231 ? 11.141 14.102 6.633 1 98.81 231 VAL B O 1
ATOM 3620 N N . VAL B 1 232 ? 11.867 16.188 6.488 1 98.75 232 VAL B N 1
ATOM 3621 C CA . VAL B 1 232 ? 13.078 15.875 5.746 1 98.75 232 VAL B CA 1
ATOM 3622 C C . VAL B 1 232 ? 14.258 15.75 6.711 1 98.75 232 VAL B C 1
ATOM 3624 O O . VAL B 1 232 ? 14.422 16.578 7.613 1 98.75 232 VAL B O 1
ATOM 3627 N N . PHE B 1 233 ? 15.07 14.734 6.547 1 98.69 233 PHE B N 1
ATOM 3628 C CA . PHE B 1 233 ? 16.266 14.508 7.344 1 98.69 233 PHE B CA 1
ATOM 3629 C C . PHE B 1 233 ? 17.516 14.531 6.465 1 98.69 233 PHE B C 1
ATOM 3631 O O . PHE B 1 233 ? 17.469 14.133 5.301 1 98.69 233 PHE B O 1
ATOM 3638 N N . ALA B 1 234 ? 18.578 14.945 7.035 1 97.75 234 ALA B N 1
ATOM 3639 C CA . ALA B 1 234 ? 19.875 14.992 6.336 1 97.75 234 ALA B CA 1
ATOM 3640 C C . ALA B 1 234 ? 21.031 14.844 7.312 1 97.75 234 ALA B C 1
ATOM 3642 O O . ALA B 1 234 ? 20.891 15.133 8.5 1 97.75 234 ALA B O 1
#

Sequence (468 aa):
MGDKAELSATIKWPKIKAKPNLSVSYLKNLDLFTVENCLTSDESKGFVKIAESLGFTHQGSRGPAYGEAFRDNHRISVNDPVLADTLWQSGLSNLFTDIKIRRKVAVGLNPNIRFYRYSAGQHFGRHIDESVDLEDGKRTYYTLLIYLSGNNNAKSKSKSKSSSSSKTNDSASAEPLVGGETVFYGSRNSIVAEVAPMEGMALFHIHGDKCMLHEGRNVSKGVKYVFRSDVVFAMGDKAELSATIKWPKIKAKPNLSVSYLKNLDLFTVENCLTSDESKGFVKIAESLGFTHQGSRGPAYGEAFRDNHRISVNDPVLADTLWQSGLSNLFTDIKIRRKVAVGLNPNIRFYRYSAGQHFGRHIDESVDLEDGKRTYYTLLIYLSGNNNAKSKSKSKSSSSSKTNDSASAEPLVGGETVFYGSRNSIVAEVAPMEGMALFHIHGDKCMLHEGRNVSKGVKYVFRSDVVFA

Organism: Brassica napus (NCBI:txid3708)

Radius of gyration: 26.89 Å; Cα contacts (8 Å, |Δi|>4): 1040; chains: 2; bounding box: 74×71×65 Å

Solvent-accessible surface area (backbone atoms only — not comparable to full-atom values): 25116 Å² total; per-residue (Å²): 136,80,78,77,69,75,72,74,74,81,81,83,70,59,78,77,71,75,41,88,80,70,51,77,48,68,72,51,62,88,47,23,32,36,26,58,66,70,33,49,71,68,40,22,49,38,47,50,55,52,50,60,70,74,51,67,39,79,41,72,52,88,19,48,94,68,55,28,43,48,34,38,39,27,38,40,78,44,81,37,61,66,59,24,48,50,54,28,70,23,36,56,52,72,76,37,72,84,46,67,55,96,89,17,34,64,73,45,42,39,29,64,31,33,38,38,42,28,43,56,74,20,30,31,43,61,41,56,47,58,53,48,82,48,77,93,75,22,33,34,45,29,41,35,38,31,20,42,26,40,58,61,80,69,79,76,66,79,73,72,80,78,74,85,70,79,75,79,73,73,77,76,70,74,61,67,50,35,67,41,28,41,35,32,32,47,77,82,55,36,78,65,47,74,45,70,45,26,43,13,23,32,40,38,33,36,26,34,75,60,32,51,44,28,28,35,38,50,14,71,31,35,56,46,34,35,43,35,36,28,36,25,28,77,136,80,78,77,68,75,72,74,73,80,80,82,70,58,79,78,72,75,40,88,80,70,53,78,48,68,72,50,63,90,47,23,32,36,27,58,65,69,33,50,72,69,41,22,49,37,47,51,54,53,50,60,69,73,51,66,40,80,40,73,52,87,20,48,94,69,55,29,43,47,35,36,37,26,38,41,78,45,82,37,59,65,59,23,49,50,54,28,72,22,35,57,53,72,78,38,74,87,47,68,57,97,89,18,34,64,75,44,41,38,28,65,31,32,37,38,39,29,42,58,74,20,31,31,44,63,40,56,45,58,54,47,81,49,77,92,75,22,32,34,45,30,40,35,39,31,20,42,26,41,59,64,81,68,79,78,68,79,72,72,80,76,72,85,71,80,74,77,72,73,76,75,69,76,61,65,48,34,65,40,28,41,37,32,32,48,77,85,54,36,77,67,45,75,45,68,44,27,44,13,22,31,40,39,32,36,28,34,76,60,32,52,43,28,29,35,39,51,15,71,30,36,54,46,34,35,43,36,37,27,36,24,27,78

pLDDT: mean 87.29, std 20.97, range [25.23, 98.88]

Foldseek 3Di:
DDPPPVPVPDQDADDFAADADWDWADLDPPQKIKTPQLDDLVNLVRRVVSVVVVPWDWDADPDPVVPAWGFTWTKDWDQAPPVFANSCRSHVVVVFVPPDDPNWGWDTWGSGKMKIKAAAFGKTGKDFDAKDQDPPRKIFWKKKKAWSAADDPPPPDPPPPDDDPDCPPPPPPFKHWDAFWKWFADPPGHTSDTHGGDHNMMMMHTGHPPTTIIITTGTRHGMIMIMIITTMID/DDPPPVCPPDQDADDFAADADWDWADLDPPQKIKTPQLDDLVNLVRRVVSVVVVPWDWDADPDPVVPAWGFTWTKDWDQAVPVFANSCRSHVVVVFVPPDDPNWGWDTWGSGKMKIKAAAFGKTGKDFDAKDQDPPRKIFWKKKKAWSAADPPPPPDPPPPPDDPPCPPPPPPFKHWDAFWKWFADPPGHTSDTHGHDHNMMMMHTGHPPTTIIITTGTRHGMIMIMIITTMID